Protein AF-0000000067826058 (afdb_homodimer)

Sequence (670 aa):
MTKTDRFQASICIPSTALRHCNATNLSQATNIAYQIARAASIYNVMEVIVLDIPHQVPRSKSKEQAPALQGNQKKFFSSKEYEEETEQKSDKSRDAVILATLLQYFVTPPYLVKHVFKPSDRAFLKHAAKLPKITTLPFMTANTIGRFKEGLAIPKHTPKVHKKGKKLSAQKKLKVTKFVNVGSAKPLTLNEQEVPVHVRVTVDTLQKKVVSPHEAYNHGGNSSPGYLVRYAQSISSVYTESCVTDGYTQTAIVDADNYFLKDCGQEIPMYQPKKAESLLLLIGNWQDFERNAVHDPNVSSVVDVIDSRIPVPYATRIEDAALISLTKMFDNTDRMTKTDRFQASICIPSTALRHCNATNLSQATNIAYQIARAASIYNVMEVIVLDIPHQVPRSKSKEQAPALQGNQKKFFSSKEYEEETEQKSDKSRDAVILATLLQYFVTPPYLVKHVFKPSDRAFLKHAAKLPKITTLPFMTANTIGRFKEGLAIPKHTPKVHKKGKKLSAQKKLKVTKFVNVGSAKPLTLNEQEVPVHVRVTVDTLQKKVVSPHEAYNHGGNSSPGYLVRYAQSISSVYTESCVTDGYTQTAIVDADNYFLKDCGQEIPMYQPKKAESLLLLIGNWQDFERNAVHDPNVSSVVDVIDSRIPVPYATRIEDAALISLTKMFDNTDR

Foldseek 3Di:
DPPPLAAAEEEEDELCLCPCVQHLDLLSLLVLLVLLQLLCQQLQHAEYEYEYFDDPPPDPDDPPPPDPPPDCPDPDCSPPLLPPPPVPPDPGDPSSLLSLLSSVVLQDAPLCNPVLDDPVNVSSCVNVVPDDHNPQALRNDPPCPDQKAKWFAADDPDPPPPPPDDPPPPPPPPQWAQWIGRSDPGTQGADPDIGGHGDIFMARSVNRHTDDLCVVPVVPDSHHSGYHYHYDHAPVCCFPVDPPPVTWPAEAEEAEQAQPPDDPPDDFAADDQVGTSYYYYHFYHLVSNQSRQVVPPVHPGPVVRHRHYDYDDHNHRRSRSSNVSSCVNVVVVPD/DPPPLAAAEEEEDELCLCPCVQHLDLLSLLVLLVLLQLLCQQLQHAEYEYEYFDDPPPDPDDPDPPDPPPDCPDPDCSPPLLPPPPVPPDPGDPSSVLSLLSSVVLQDAPLCPPVLDDPVNVSSCVNVVPDDHNPQALRNDPPCPDQKAKWFAADDPDPPPPPPDDPPPPPPPPQWAQWIGRSDPGTQGADPDIDGHGDIFMARSVNRHTDDLCVVPVVPDRHHSGYHYHYDHAPVCCFPVDPPPVTWPAEAEEAEQAQPPDDPPDDFAADDQPDTSYYYYHFYHLVSNQSRQVVPPVHPGPVVRHRHYDYDDPNHRRSRSSNVSSCVNVVVVPD

Nearest PDB structures (foldseek):
  8qsu-assembly1_A-2  TM=7.270E-01  e=5.035E-19  Homo sapiens
  8qsv-assembly1_A-2  TM=7.511E-01  e=2.996E-18  Homo sapiens
  4rg1-assembly1_B  TM=7.345E-01  e=9.903E-19  Homo sapiens
  4rg1-assembly1_A  TM=7.098E-01  e=1.267E-18  Homo sapiens
  1k3r-assembly1_A  TM=6.816E-01  e=4.876E-11  Methanothermobacter thermautotrophicus

Organism: Candidozyma auris (NCBI:txid498019)

Radius of gyration: 27.98 Å; Cα contacts (8 Å, |Δi|>4): 1143; chains: 2; bounding box: 57×104×80 Å

Solvent-accessible surface area (backbone atoms only — not comparable to full-atom values): 38837 Å² total; per-residue (Å²): 128,81,75,75,83,60,70,38,40,30,40,35,36,44,22,64,67,46,32,64,85,65,18,76,42,63,62,49,37,42,51,44,32,49,46,38,44,49,37,36,34,72,68,48,22,52,33,43,32,36,31,39,51,78,74,79,69,78,74,78,70,70,85,76,76,68,79,79,76,76,73,84,69,76,77,71,79,70,50,66,82,73,59,62,70,69,79,65,86,61,95,64,53,69,49,30,52,50,47,48,51,47,43,42,52,71,67,45,37,74,74,43,44,78,78,74,44,53,79,81,51,48,72,74,37,63,60,54,71,73,48,65,76,57,77,33,31,60,64,60,47,86,76,51,78,47,63,54,41,64,24,37,24,37,71,78,81,67,74,79,67,78,67,86,75,69,77,70,65,80,73,68,79,63,67,50,24,40,33,26,43,58,62,53,98,60,62,44,63,35,74,89,53,70,41,51,47,77,35,79,43,33,29,30,68,82,75,26,38,80,46,54,48,60,70,65,44,53,78,73,59,76,45,24,78,38,61,44,71,40,83,23,76,33,64,65,43,58,61,75,68,46,86,52,90,84,46,67,70,36,29,30,36,26,66,10,57,42,80,76,74,75,69,88,82,65,94,64,48,70,64,66,74,94,72,44,52,26,32,34,34,42,40,28,33,62,66,53,50,37,58,30,14,67,76,25,95,87,37,83,42,50,69,79,66,47,65,19,26,46,89,59,61,65,47,30,43,39,48,56,39,51,40,46,52,51,42,57,54,54,69,69,41,90,118,126,80,76,75,83,60,71,38,38,30,39,34,36,44,22,64,66,46,34,64,83,66,18,74,43,64,61,48,37,43,50,44,34,50,46,38,45,49,38,36,35,71,69,47,21,52,33,43,32,36,32,39,51,78,74,79,69,77,75,78,72,71,85,76,76,68,79,79,77,75,74,83,69,75,75,72,78,69,51,67,80,72,58,61,71,69,79,66,86,61,94,62,52,68,50,32,51,50,47,48,51,47,44,43,51,72,66,46,37,73,71,43,43,78,77,74,44,53,77,81,51,47,72,73,36,64,60,54,72,72,49,66,76,56,77,36,32,58,65,62,48,83,76,50,76,48,63,52,42,66,26,36,23,36,71,77,80,65,74,80,67,79,66,86,76,66,77,71,65,80,71,70,79,62,67,48,23,40,34,25,42,57,63,54,96,59,63,43,65,35,73,88,52,70,41,52,46,77,35,81,43,33,29,31,67,81,74,25,38,80,46,54,48,60,69,64,45,53,80,68,59,74,48,23,77,36,60,45,72,42,82,23,75,33,63,64,43,57,60,75,67,46,86,50,91,85,46,67,72,36,28,29,37,28,65,10,58,41,80,75,72,74,69,88,82,66,93,63,48,69,63,66,78,90,76,49,52,26,34,34,35,42,39,28,33,61,66,54,48,36,59,29,14,67,74,26,95,88,37,84,43,50,67,80,67,48,65,19,25,45,89,60,63,66,47,29,44,42,47,56,39,51,38,46,53,52,43,56,54,54,66,69,39,88,117

Structure (mmCIF, N/CA/C/O backbone):
data_AF-0000000067826058-model_v1
#
loop_
_entity.id
_entity.type
_entity.pdbx_description
1 polymer 'tRNA/rRNA methyltransferase SpoU type domain-containing protein'
#
loop_
_atom_site.group_PDB
_atom_site.id
_atom_site.type_symbol
_atom_site.label_atom_id
_atom_site.label_alt_id
_atom_site.label_comp_id
_atom_site.label_asym_id
_atom_site.label_entity_id
_atom_site.label_seq_id
_atom_site.pdbx_PDB_ins_code
_atom_site.Cartn_x
_atom_site.Cartn_y
_atom_site.Cartn_z
_atom_site.occupancy
_atom_site.B_iso_or_equiv
_atom_site.auth_seq_id
_atom_site.auth_comp_id
_atom_site.auth_asym_id
_atom_site.auth_atom_id
_atom_site.pdbx_PDB_model_num
ATOM 1 N N . MET A 1 1 ? -24.328 30.484 2.021 1 24 1 MET A N 1
ATOM 2 C CA . MET A 1 1 ? -23.109 29.766 1.662 1 24 1 MET A CA 1
ATOM 3 C C . MET A 1 1 ? -23.25 28.281 1.949 1 24 1 MET A C 1
ATOM 5 O O . MET A 1 1 ? -23.469 27.875 3.094 1 24 1 MET A O 1
ATOM 9 N N . THR A 1 2 ? -23.906 27.625 1.146 1 29.88 2 THR A N 1
ATOM 10 C CA . THR A 1 2 ? -24.406 26.266 1.353 1 29.88 2 THR A CA 1
ATOM 11 C C . THR A 1 2 ? -23.312 25.375 1.937 1 29.88 2 THR A C 1
ATOM 13 O O . THR A 1 2 ? -22.156 25.406 1.479 1 29.88 2 THR A O 1
ATOM 16 N N . LYS A 1 3 ? -23.25 25.219 3.277 1 35.62 3 LYS A N 1
ATOM 17 C CA . LYS A 1 3 ? -22.438 24.297 4.074 1 35.62 3 LYS A CA 1
ATOM 18 C C . LYS A 1 3 ? -22.172 23 3.312 1 35.62 3 LYS A C 1
ATOM 20 O O . LYS A 1 3 ? -23.078 22.203 3.074 1 35.62 3 LYS A O 1
ATOM 25 N N . THR A 1 4 ? -21.703 23.016 2.152 1 40.44 4 THR A N 1
ATOM 26 C CA . THR A 1 4 ? -21.438 21.766 1.442 1 40.44 4 THR A CA 1
ATOM 27 C C . THR A 1 4 ? -20.922 20.703 2.402 1 40.44 4 THR A C 1
ATOM 29 O O . THR A 1 4 ? -19.875 20.859 3.029 1 40.44 4 THR A O 1
ATOM 32 N N . ASP A 1 5 ? -21.781 20.094 3.195 1 49.97 5 ASP A N 1
ATOM 33 C CA . ASP A 1 5 ? -21.891 18.984 4.133 1 49.97 5 ASP A CA 1
ATOM 34 C C . ASP A 1 5 ? -20.906 17.859 3.783 1 49.97 5 ASP A C 1
ATOM 36 O O . ASP A 1 5 ? -21.312 16.812 3.295 1 49.97 5 ASP A O 1
ATOM 40 N N . ARG A 1 6 ? -19.719 18.188 3.289 1 61.47 6 ARG A N 1
ATOM 41 C CA . ARG A 1 6 ? -18.828 17.203 2.684 1 61.47 6 ARG A CA 1
ATOM 42 C C . ARG A 1 6 ? -18.125 16.359 3.75 1 61.47 6 ARG A C 1
ATOM 44 O O . ARG A 1 6 ? -17.609 16.891 4.727 1 61.47 6 ARG A O 1
ATOM 51 N N . PHE A 1 7 ? -18.422 15.062 3.836 1 77.81 7 PHE A N 1
ATOM 52 C CA . PHE A 1 7 ? -17.75 14.047 4.648 1 77.81 7 PHE A CA 1
ATOM 53 C C . PHE A 1 7 ? -16.234 14.188 4.57 1 77.81 7 PHE A C 1
ATOM 55 O O . PHE A 1 7 ? -15.68 14.344 3.482 1 77.81 7 PHE A O 1
ATOM 62 N N . GLN A 1 8 ? -15.68 14.523 5.816 1 84.69 8 GLN A N 1
ATOM 63 C CA . GLN A 1 8 ? -14.227 14.617 5.891 1 84.69 8 GLN A CA 1
ATOM 64 C C . GLN A 1 8 ? -13.648 13.531 6.793 1 84.69 8 GLN A C 1
ATOM 66 O O . GLN A 1 8 ? -14.266 13.156 7.793 1 84.69 8 GLN A O 1
ATOM 71 N N . ALA A 1 9 ? -12.57 13.047 6.371 1 92.25 9 ALA A N 1
ATOM 72 C CA . ALA A 1 9 ? -11.891 12.031 7.172 1 92.25 9 ALA A CA 1
ATOM 73 C C . ALA A 1 9 ? -10.492 12.492 7.574 1 92.25 9 ALA A C 1
ATOM 75 O O . ALA A 1 9 ? -9.797 13.148 6.789 1 92.25 9 ALA A O 1
ATOM 76 N N . SER A 1 10 ? -10.133 12.281 8.812 1 95.75 10 SER A N 1
ATOM 77 C CA . SER A 1 10 ? -8.773 12.43 9.32 1 95.75 10 SER A CA 1
ATOM 78 C C . SER A 1 10 ? -8.227 11.102 9.836 1 95.75 10 SER A C 1
ATOM 80 O O . SER A 1 10 ? -8.992 10.234 10.266 1 95.75 10 SER A O 1
ATOM 82 N N . ILE A 1 11 ? -6.938 10.961 9.719 1 98.44 11 ILE A N 1
ATOM 83 C CA . ILE A 1 11 ? -6.367 9.703 10.195 1 98.44 11 ILE A CA 1
ATOM 84 C C . ILE A 1 11 ? -5.281 9.992 11.234 1 98.44 11 ILE A C 1
ATOM 86 O O . ILE A 1 11 ? -4.551 10.977 11.117 1 98.44 11 ILE A O 1
ATOM 90 N N . CYS A 1 12 ? -5.277 9.211 12.273 1 98.75 12 CYS A N 1
ATOM 91 C CA . CYS A 1 12 ? -4.242 9.219 13.297 1 98.75 12 CYS A CA 1
ATOM 92 C C . CYS A 1 12 ? -3.361 7.98 13.203 1 98.75 12 CYS A C 1
ATOM 94 O O . CYS A 1 12 ? -3.854 6.855 13.305 1 98.75 12 CYS A O 1
ATOM 96 N N . ILE A 1 13 ? -2.09 8.195 13.008 1 98.81 13 ILE A N 1
ATOM 97 C CA . ILE A 1 13 ? -1.106 7.137 12.812 1 98.81 13 ILE A CA 1
ATOM 98 C C . ILE A 1 13 ? -0.094 7.156 13.953 1 98.81 13 ILE A C 1
ATOM 100 O O . ILE A 1 13 ?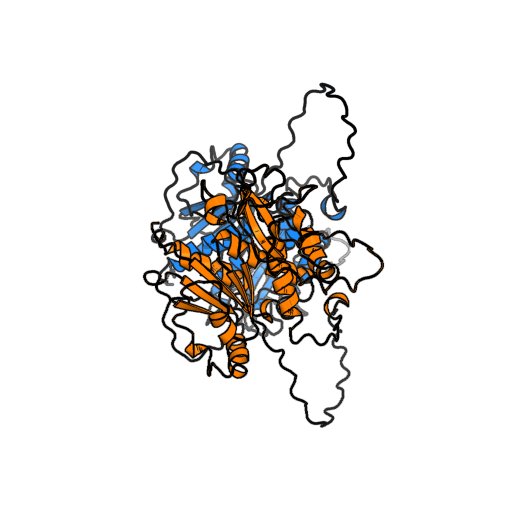 0.577 8.164 14.18 1 98.81 13 ILE A O 1
ATOM 104 N N . PRO A 1 14 ? -0.006 6.078 14.711 1 98.38 14 PRO A N 1
ATOM 105 C CA . PRO A 1 14 ? 1.007 6.035 15.766 1 98.38 14 PRO A CA 1
ATOM 106 C C . PRO A 1 14 ? 2.43 5.965 15.219 1 98.38 14 PRO A C 1
ATOM 108 O O . PRO A 1 14 ? 2.652 5.418 14.133 1 98.38 14 PRO A O 1
ATOM 111 N N . SER A 1 15 ? 3.395 6.488 15.969 1 97.75 15 SER A N 1
ATOM 112 C CA . SER A 1 15 ? 4.801 6.48 15.578 1 97.75 15 SER A CA 1
ATOM 113 C C . SER A 1 15 ? 5.324 5.055 15.43 1 97.75 15 SER A C 1
ATOM 115 O O . SER A 1 15 ? 6.316 4.82 14.734 1 97.75 15 SER A O 1
ATOM 117 N N . THR A 1 16 ? 4.633 4.098 16 1 96.44 16 THR A N 1
ATOM 118 C CA . THR A 1 16 ? 5.043 2.699 15.961 1 96.44 16 THR A CA 1
ATOM 119 C C . THR A 1 16 ? 4.855 2.121 14.562 1 96.44 16 THR A C 1
ATOM 121 O O . THR A 1 16 ? 5.262 0.989 14.297 1 96.44 16 THR A O 1
ATOM 124 N N . ALA A 1 17 ? 4.234 2.889 13.656 1 97.5 17 ALA A N 1
ATOM 125 C CA . ALA A 1 17 ? 4.191 2.477 12.25 1 97.5 17 ALA A CA 1
ATOM 126 C C . ALA A 1 17 ? 5.594 2.213 11.719 1 97.5 17 ALA A C 1
ATOM 128 O O . ALA A 1 17 ? 5.773 1.417 10.789 1 97.5 17 ALA A O 1
ATOM 129 N N . LEU A 1 18 ? 6.59 2.891 12.352 1 96.75 18 LEU A N 1
ATOM 130 C CA . LEU A 1 18 ? 7.969 2.768 11.891 1 96.75 18 LEU A CA 1
ATOM 131 C C . LEU A 1 18 ? 8.789 1.921 12.852 1 96.75 18 LEU A C 1
ATOM 133 O O . LEU A 1 18 ? 10.023 1.947 12.805 1 96.75 18 LEU A O 1
ATOM 137 N N . ARG A 1 19 ? 8.148 1.225 13.734 1 91.44 19 ARG A N 1
ATOM 138 C CA . ARG A 1 19 ? 8.922 0.405 14.664 1 91.44 19 ARG A CA 1
ATOM 139 C C . ARG A 1 19 ? 9.781 -0.608 13.914 1 91.44 19 ARG A C 1
ATOM 141 O O . ARG A 1 19 ? 9.531 -0.89 12.734 1 91.44 19 ARG A O 1
ATOM 148 N N . HIS A 1 20 ? 10.648 -1.258 14.555 1 86.12 20 HIS A N 1
ATOM 149 C CA . HIS A 1 20 ? 11.711 -2.057 13.961 1 86.12 20 HIS A CA 1
ATOM 150 C C . HIS A 1 20 ? 11.148 -3.275 13.234 1 86.12 20 HIS A C 1
ATOM 152 O O . HIS A 1 20 ? 11.695 -3.703 12.211 1 86.12 20 HIS A O 1
ATOM 158 N N . CYS A 1 21 ? 10.086 -3.811 13.719 1 84.69 21 CYS A N 1
ATOM 159 C CA . CYS A 1 21 ? 9.516 -4.984 13.078 1 84.69 21 CYS A CA 1
ATOM 160 C C . CYS A 1 21 ? 8.891 -4.621 11.734 1 84.69 21 CYS A C 1
ATOM 162 O O . CYS A 1 21 ? 8.695 -5.484 10.875 1 84.69 21 CYS A O 1
ATOM 164 N N . ASN A 1 22 ? 8.617 -3.326 11.57 1 90.75 22 ASN A N 1
ATOM 165 C CA . ASN A 1 22 ? 7.996 -2.867 10.328 1 90.75 22 ASN A CA 1
ATOM 166 C C . ASN A 1 22 ? 9.016 -2.221 9.398 1 90.75 22 ASN A C 1
ATOM 168 O O . ASN A 1 22 ? 8.891 -2.303 8.172 1 90.75 22 ASN A O 1
ATOM 172 N N . ALA A 1 23 ? 9.969 -1.606 9.969 1 93.94 23 ALA A N 1
ATOM 173 C CA . ALA A 1 23 ? 11 -0.91 9.195 1 93.94 23 ALA A CA 1
ATOM 174 C C . ALA A 1 23 ? 12.352 -0.981 9.906 1 93.94 23 ALA A C 1
ATOM 176 O O . ALA A 1 23 ? 12.492 -0.519 11.039 1 93.94 23 ALA A O 1
ATOM 177 N N . THR A 1 24 ? 13.406 -1.457 9.141 1 91.94 24 THR A N 1
ATOM 178 C CA . THR A 1 24 ? 14.719 -1.612 9.758 1 91.94 24 THR A CA 1
ATOM 179 C C . THR A 1 24 ? 15.664 -0.514 9.289 1 91.94 24 THR A C 1
ATOM 181 O O . THR A 1 24 ? 16.75 -0.351 9.844 1 91.94 24 THR A O 1
ATOM 184 N N . ASN A 1 25 ? 15.25 0.195 8.32 1 94.06 25 ASN A N 1
ATOM 185 C CA . ASN A 1 25 ? 16.078 1.28 7.801 1 94.06 25 ASN A CA 1
ATOM 186 C C . ASN A 1 25 ? 15.234 2.434 7.273 1 94.06 25 ASN A C 1
ATOM 188 O O . ASN A 1 25 ? 14.008 2.34 7.238 1 94.06 25 ASN A O 1
ATOM 192 N N . LEU A 1 26 ? 15.867 3.48 6.949 1 95.44 26 LEU A N 1
ATOM 193 C CA . LEU A 1 26 ? 15.188 4.703 6.547 1 95.44 26 LEU A CA 1
ATOM 194 C C . LEU A 1 26 ? 14.445 4.504 5.23 1 95.44 26 LEU A C 1
ATOM 196 O O . LEU A 1 26 ? 13.367 5.066 5.031 1 95.44 26 LEU A O 1
ATOM 200 N N . SER A 1 27 ? 15.008 3.713 4.375 1 95.88 27 SER A N 1
ATOM 201 C CA . SER A 1 27 ? 14.352 3.432 3.104 1 95.88 27 SER A CA 1
ATOM 202 C C . SER A 1 27 ? 12.992 2.779 3.312 1 95.88 27 SER A C 1
ATOM 204 O O . SER A 1 27 ? 12 3.182 2.697 1 95.88 27 SER A O 1
ATOM 206 N N . GLN A 1 28 ? 12.969 1.846 4.195 1 96.81 28 GLN A N 1
ATOM 207 C CA . GLN A 1 28 ? 11.711 1.161 4.504 1 96.81 28 GLN A CA 1
ATOM 208 C C . GLN A 1 28 ? 10.727 2.1 5.195 1 96.81 28 GLN A C 1
ATOM 210 O O . GLN A 1 28 ? 9.539 2.113 4.863 1 96.81 28 GLN A O 1
ATOM 215 N N . ALA A 1 29 ? 11.281 2.895 6.133 1 97.75 29 ALA A N 1
ATOM 216 C CA . ALA A 1 29 ? 10.445 3.887 6.805 1 97.75 29 ALA A CA 1
ATOM 217 C C . ALA A 1 29 ? 9.828 4.859 5.801 1 97.75 29 ALA A C 1
ATOM 219 O O . ALA A 1 29 ? 8.648 5.203 5.906 1 97.75 29 ALA A O 1
ATOM 220 N N . THR A 1 30 ? 10.609 5.246 4.844 1 98.25 30 THR A N 1
ATOM 221 C CA . THR A 1 30 ? 10.172 6.172 3.807 1 98.25 30 THR A CA 1
ATOM 222 C C . THR A 1 30 ? 9.047 5.566 2.979 1 98.25 30 THR A C 1
ATOM 224 O O . THR A 1 30 ? 8.055 6.238 2.678 1 98.25 30 THR A O 1
ATOM 227 N N . ASN A 1 31 ? 9.172 4.289 2.699 1 97.88 31 ASN A N 1
ATOM 228 C CA . ASN A 1 31 ? 8.148 3.637 1.884 1 97.88 31 ASN A CA 1
ATOM 229 C C . ASN A 1 31 ? 6.844 3.473 2.648 1 97.88 31 ASN A C 1
ATOM 231 O O . ASN A 1 31 ? 5.762 3.547 2.062 1 97.88 31 ASN A O 1
ATOM 235 N N . ILE A 1 32 ? 6.922 3.252 3.918 1 98.44 32 ILE A N 1
ATOM 236 C CA . ILE A 1 32 ? 5.73 3.174 4.754 1 98.44 32 ILE A CA 1
ATOM 237 C C . ILE A 1 32 ? 5.008 4.52 4.746 1 98.44 32 ILE A C 1
ATOM 239 O O . ILE A 1 32 ? 3.805 4.586 4.48 1 98.44 32 ILE A O 1
ATOM 243 N N . ALA A 1 33 ? 5.75 5.547 4.977 1 98.75 33 ALA A N 1
ATOM 244 C CA . ALA A 1 33 ? 5.184 6.895 4.988 1 98.75 33 ALA A CA 1
ATOM 245 C C . ALA A 1 33 ? 4.617 7.262 3.621 1 98.75 33 ALA A C 1
ATOM 247 O O . ALA A 1 33 ? 3.57 7.906 3.529 1 98.75 33 ALA A O 1
ATOM 248 N N . TYR A 1 34 ? 5.332 6.867 2.602 1 98.62 34 TYR A N 1
ATOM 249 C CA . TYR A 1 34 ? 4.91 7.148 1.234 1 98.62 34 TYR A CA 1
ATOM 250 C C . TYR A 1 34 ? 3.562 6.5 0.936 1 98.62 34 TYR A C 1
ATOM 252 O O . TYR A 1 34 ? 2.688 7.129 0.334 1 98.62 34 TYR A O 1
ATOM 260 N N . GLN A 1 35 ? 3.395 5.277 1.341 1 98.44 35 GLN A N 1
ATOM 261 C CA . GLN A 1 35 ? 2.135 4.578 1.123 1 98.44 35 GLN A CA 1
ATOM 262 C C . GLN A 1 35 ? 0.999 5.23 1.906 1 98.44 35 GLN A C 1
ATOM 264 O O . GLN A 1 35 ? -0.118 5.359 1.4 1 98.44 35 GLN A O 1
ATOM 269 N N . ILE A 1 36 ? 1.254 5.637 3.1 1 98.69 36 ILE A N 1
ATOM 270 C CA . ILE A 1 36 ? 0.253 6.324 3.906 1 98.69 36 ILE A CA 1
ATOM 271 C C . ILE A 1 36 ? -0.127 7.645 3.242 1 98.69 36 ILE A C 1
ATOM 273 O O . ILE A 1 36 ? -1.309 7.992 3.164 1 98.69 36 ILE A O 1
ATOM 277 N N . ALA A 1 37 ? 0.89 8.352 2.762 1 98.25 37 ALA A N 1
ATOM 278 C CA . ALA A 1 37 ? 0.665 9.625 2.082 1 98.25 37 ALA A CA 1
ATOM 279 C C . ALA A 1 37 ? -0.212 9.445 0.847 1 98.25 37 ALA A C 1
ATOM 281 O O . ALA A 1 37 ? -1.117 10.242 0.596 1 98.25 37 ALA A O 1
ATOM 282 N N . ARG A 1 38 ? 0.062 8.422 0.092 1 96.62 38 ARG A N 1
ATOM 283 C CA . ARG A 1 38 ? -0.742 8.148 -1.096 1 96.62 38 ARG A CA 1
ATOM 284 C C . ARG A 1 38 ? -2.18 7.809 -0.717 1 96.62 38 ARG A C 1
ATOM 286 O O . ARG A 1 38 ? -3.123 8.312 -1.331 1 96.62 38 ARG A O 1
ATOM 293 N N . ALA A 1 39 ? -2.352 6.992 0.319 1 96.81 39 ALA A N 1
ATOM 294 C CA . ALA A 1 39 ? -3.695 6.652 0.781 1 96.81 39 ALA A CA 1
ATOM 295 C C . ALA A 1 39 ? -4.465 7.902 1.191 1 96.81 39 ALA A C 1
ATOM 297 O O . ALA A 1 39 ? -5.625 8.086 0.805 1 96.81 39 ALA A O 1
ATOM 298 N N . ALA A 1 40 ? -3.795 8.781 1.908 1 96 40 ALA A N 1
ATOM 299 C CA . ALA A 1 40 ? -4.414 10.016 2.379 1 96 40 ALA A CA 1
ATOM 300 C C . ALA A 1 40 ? -4.781 10.93 1.211 1 96 40 ALA A C 1
ATOM 302 O O . ALA A 1 40 ? -5.836 11.562 1.222 1 96 40 ALA A O 1
ATOM 303 N N . SER A 1 41 ? -3.938 10.961 0.222 1 92.88 41 SER A N 1
ATOM 304 C CA . SER A 1 41 ? -4.164 11.836 -0.929 1 92.88 41 SER A CA 1
ATOM 305 C C . SER A 1 41 ? -5.27 11.289 -1.824 1 92.88 41 SER A C 1
ATOM 307 O O . SER A 1 41 ? -6.102 12.047 -2.324 1 92.88 41 SER A O 1
ATOM 309 N N . ILE A 1 42 ? -5.289 9.984 -2.004 1 92 42 ILE A N 1
ATOM 310 C CA . ILE A 1 42 ? -6.285 9.32 -2.842 1 92 42 ILE A CA 1
ATOM 311 C C . ILE A 1 42 ? -7.688 9.633 -2.322 1 92 42 ILE A C 1
ATOM 313 O O . ILE A 1 42 ? -8.602 9.898 -3.107 1 92 42 ILE A O 1
ATOM 317 N N . TYR A 1 43 ? -7.883 9.695 -1.025 1 91 43 TYR A N 1
ATOM 318 C CA . TYR A 1 43 ? -9.219 9.82 -0.456 1 91 43 TYR A CA 1
ATOM 319 C C . TYR A 1 43 ? -9.414 11.195 0.174 1 91 43 TYR A C 1
ATOM 321 O O . TYR A 1 43 ? -10.336 11.398 0.97 1 91 43 TYR A O 1
ATOM 329 N N . ASN A 1 44 ? -8.539 12.086 -0.074 1 88.12 44 ASN A N 1
ATOM 330 C CA . ASN A 1 44 ? -8.648 13.484 0.335 1 88.12 44 ASN A CA 1
ATOM 331 C C . ASN A 1 44 ? -8.836 13.609 1.844 1 88.12 44 ASN A C 1
ATOM 333 O O . ASN A 1 44 ? -9.75 14.289 2.305 1 88.12 44 ASN A O 1
ATOM 337 N N . VAL A 1 45 ? -7.938 12.984 2.562 1 92.62 45 VAL A N 1
ATOM 338 C CA . VAL A 1 45 ? -7.91 13.086 4.016 1 92.62 45 VAL A CA 1
ATOM 339 C C . VAL A 1 45 ? -7.574 14.516 4.426 1 92.62 45 VAL A C 1
ATOM 341 O O . VAL A 1 45 ? -6.703 15.148 3.83 1 92.62 45 VAL A O 1
ATOM 344 N N . MET A 1 46 ? -8.234 14.938 5.465 1 88.69 46 MET A N 1
ATOM 345 C CA . MET A 1 46 ? -8.031 16.312 5.898 1 88.69 46 MET A CA 1
ATOM 346 C C . MET A 1 46 ? -6.691 16.469 6.605 1 88.69 46 MET A C 1
ATOM 348 O O . MET A 1 46 ? -5.883 17.328 6.23 1 88.69 46 MET A O 1
ATOM 352 N N . GLU A 1 47 ? -6.496 15.664 7.578 1 93.69 47 GLU A N 1
ATOM 353 C CA . GLU A 1 47 ? -5.23 15.727 8.305 1 93.69 47 GLU A CA 1
ATOM 354 C C . GLU A 1 47 ? -4.734 14.328 8.672 1 93.69 47 GLU A C 1
ATOM 356 O O . GLU A 1 47 ? -5.539 13.422 8.883 1 93.69 47 GLU A O 1
ATOM 361 N N . VAL A 1 48 ? -3.453 14.242 8.641 1 97.75 48 VAL A N 1
ATOM 362 C CA . VAL A 1 48 ? -2.748 13.078 9.164 1 97.75 48 VAL A CA 1
ATOM 363 C C . VAL A 1 48 ? -2.064 13.43 10.477 1 97.75 48 VAL A C 1
ATOM 365 O O . VAL A 1 48 ? -1.144 14.25 10.508 1 97.75 48 VAL A O 1
ATOM 368 N N . ILE A 1 49 ? -2.562 12.805 11.547 1 98.44 49 ILE A N 1
ATOM 369 C CA . ILE A 1 49 ? -2.025 13.062 12.883 1 98.44 49 ILE A CA 1
ATOM 370 C C . ILE A 1 49 ? -1.027 11.969 13.258 1 98.44 49 ILE A C 1
ATOM 372 O O . ILE A 1 49 ? -1.367 10.781 13.258 1 98.44 49 ILE A O 1
ATOM 376 N N . VAL A 1 50 ? 0.179 12.352 13.523 1 98.5 50 VAL A N 1
ATOM 377 C CA . VAL A 1 50 ? 1.187 11.414 14 1 98.5 50 VAL A CA 1
ATOM 378 C C . VAL A 1 50 ? 1.19 11.391 15.523 1 98.5 50 VAL A C 1
ATOM 380 O O . VAL A 1 50 ? 1.604 12.367 16.172 1 98.5 50 VAL A O 1
ATOM 383 N N . LEU A 1 51 ? 0.707 10.344 16.062 1 98.31 51 LEU A N 1
ATOM 384 C CA . LEU A 1 51 ? 0.676 10.188 17.516 1 98.31 51 LEU A CA 1
ATOM 385 C C . LEU A 1 51 ? 1.975 9.562 18.031 1 98.31 51 LEU A C 1
ATOM 387 O O . LEU A 1 51 ? 2.355 8.477 17.594 1 98.31 51 LEU A O 1
ATOM 391 N N . ASP A 1 52 ? 2.613 10.227 18.922 1 97.06 52 ASP A N 1
ATOM 392 C CA . ASP A 1 52 ? 3.885 9.766 19.469 1 97.06 52 ASP A CA 1
ATOM 393 C C . ASP A 1 52 ? 3.66 8.727 20.562 1 97.06 52 ASP A C 1
ATOM 395 O O . ASP A 1 52 ? 3.104 9.039 21.609 1 97.06 52 ASP A O 1
ATOM 399 N N . ILE A 1 53 ? 4.07 7.508 20.281 1 95.12 53 ILE A N 1
ATOM 400 C CA . ILE A 1 53 ? 3.922 6.43 21.25 1 95.12 53 ILE A CA 1
ATOM 401 C C . ILE A 1 53 ? 5.207 6.281 22.062 1 95.12 53 ILE A C 1
ATOM 403 O O . ILE A 1 53 ? 6.289 6.105 21.484 1 95.12 53 ILE A O 1
ATOM 407 N N . PRO A 1 54 ? 5.117 6.465 23.344 1 80.19 54 PRO A N 1
ATOM 408 C CA . PRO A 1 54 ? 6.297 6.344 24.203 1 80.19 54 PRO A CA 1
ATOM 409 C C . PRO A 1 54 ? 6.973 4.977 24.078 1 80.19 54 PRO A C 1
ATOM 411 O O . PRO A 1 54 ? 6.293 3.965 23.875 1 80.19 54 PRO A O 1
ATOM 414 N N . HIS A 1 55 ? 8.32 4.973 23.828 1 72.12 55 HIS A N 1
ATOM 415 C CA . HIS A 1 55 ? 9.047 3.707 23.781 1 72.12 55 HIS A CA 1
ATOM 416 C C . HIS A 1 55 ? 8.969 2.971 25.109 1 72.12 55 HIS A C 1
ATOM 418 O O . HIS A 1 55 ? 8.898 3.6 26.172 1 72.12 55 HIS A O 1
ATOM 424 N N . GLN A 1 56 ? 8.664 1.732 25.109 1 58.25 56 GLN A N 1
ATOM 425 C CA . GLN A 1 56 ? 8.773 0.967 26.344 1 58.25 56 GLN A CA 1
ATOM 426 C C . GLN A 1 56 ? 10.172 1.079 26.953 1 58.25 56 GLN A C 1
ATOM 428 O O . GLN A 1 56 ? 11.164 0.84 26.266 1 58.25 56 GLN A O 1
ATOM 433 N N . VAL A 1 57 ? 10.469 1.979 27.75 1 46.56 57 VAL A N 1
ATOM 434 C CA . VAL A 1 57 ? 11.711 1.814 28.5 1 46.56 57 VAL A CA 1
ATOM 435 C C . VAL A 1 57 ? 11.82 0.375 29 1 46.56 57 VAL A C 1
ATOM 437 O O . VAL A 1 57 ? 10.875 -0.162 29.578 1 46.56 57 VAL A O 1
ATOM 440 N N . PRO A 1 58 ? 12.672 -0.523 28.469 1 40.31 58 PRO A N 1
ATOM 441 C CA . PRO A 1 58 ? 12.797 -1.788 29.203 1 40.31 58 PRO A CA 1
ATOM 442 C C . PRO A 1 58 ? 12.758 -1.601 30.719 1 40.31 58 PRO A C 1
ATOM 444 O O . PRO A 1 58 ? 13.336 -0.643 31.234 1 40.31 58 PRO A O 1
ATOM 447 N N . ARG A 1 59 ? 11.82 -2.053 31.438 1 32.84 59 ARG A N 1
ATOM 448 C CA . ARG A 1 59 ? 12.008 -2.164 32.875 1 32.84 59 ARG A CA 1
ATOM 449 C C . ARG A 1 59 ? 13.422 -2.611 33.219 1 32.84 59 ARG A C 1
ATOM 451 O O . ARG A 1 59 ? 13.984 -3.475 32.531 1 32.84 59 ARG A O 1
ATOM 458 N N . SER A 1 60 ? 14.156 -1.952 34.156 1 32.94 60 SER A N 1
ATOM 459 C CA . SER A 1 60 ? 15.391 -2.4 34.812 1 32.94 60 SER A CA 1
ATOM 460 C C . SER A 1 60 ? 15.336 -3.889 35.125 1 32.94 60 SER A C 1
ATOM 462 O O . SER A 1 60 ? 14.492 -4.332 35.906 1 32.94 60 SER A O 1
ATOM 464 N N . LYS A 1 61 ? 15.648 -4.887 34.438 1 32.38 61 LYS A N 1
ATOM 465 C CA . LYS A 1 61 ? 16.047 -6.102 35.156 1 32.38 61 LYS A CA 1
ATOM 466 C C . LYS A 1 61 ? 16.797 -5.77 36.438 1 32.38 61 LYS A C 1
ATOM 468 O O . LYS A 1 61 ? 17.594 -4.824 36.469 1 32.38 61 LYS A O 1
ATOM 473 N N . SER A 1 62 ? 16.328 -6.062 37.625 1 31.06 62 SER A N 1
ATOM 474 C CA . SER A 1 62 ? 17.219 -6.293 38.75 1 31.06 62 SER A CA 1
ATOM 475 C C . SER A 1 62 ? 18.547 -6.883 38.281 1 31.06 62 SER A C 1
ATOM 477 O O . SER A 1 62 ? 18.594 -7.609 37.281 1 31.06 62 SER A O 1
ATOM 479 N N . LYS A 1 63 ? 19.781 -6.523 38.812 1 30.52 63 LYS A N 1
ATOM 480 C CA . LYS A 1 63 ? 21.156 -7.012 38.719 1 30.52 63 LYS A CA 1
ATOM 481 C C . LYS A 1 63 ? 21.203 -8.539 38.719 1 30.52 63 LYS A C 1
ATOM 483 O O . LYS A 1 63 ? 22.234 -9.133 39.031 1 30.52 63 LYS A O 1
ATOM 488 N N . GLU A 1 64 ? 20.188 -9.344 38.844 1 30.03 64 GLU A N 1
ATOM 489 C CA . GLU A 1 64 ? 20.625 -10.734 38.938 1 30.03 64 GLU A CA 1
ATOM 490 C C . GLU A 1 64 ? 21.219 -11.203 37.594 1 30.03 64 GLU A C 1
ATOM 492 O O . GLU A 1 64 ? 20.656 -10.938 36.531 1 30.03 64 GLU A O 1
ATOM 497 N N . GLN A 1 65 ? 22.594 -11.633 37.562 1 27.8 65 GLN A N 1
ATOM 498 C CA . GLN A 1 65 ? 23.641 -12.219 36.719 1 27.8 65 GLN A CA 1
ATOM 499 C C . GLN A 1 65 ? 23.078 -13.297 35.812 1 27.8 65 GLN A C 1
ATOM 501 O O . GLN A 1 65 ? 22.875 -14.438 36.25 1 27.8 65 GLN A O 1
ATOM 506 N N . ALA A 1 66 ? 22.047 -13.305 35.219 1 29.86 66 ALA A N 1
ATOM 507 C CA . ALA A 1 66 ? 22.047 -14.57 34.5 1 29.86 66 ALA A CA 1
ATOM 508 C C . ALA A 1 66 ? 23.281 -14.656 33.594 1 29.86 66 ALA A C 1
ATOM 510 O O . ALA A 1 66 ? 23.672 -13.664 32.969 1 29.86 66 ALA A O 1
ATOM 511 N N . PRO A 1 67 ? 24.125 -15.719 33.594 1 28.56 67 PRO A N 1
ATOM 512 C CA . PRO A 1 67 ? 25.391 -15.867 32.875 1 28.56 67 PRO A CA 1
ATOM 513 C C . PRO A 1 67 ? 25.25 -15.508 31.391 1 28.56 67 PRO A C 1
ATOM 515 O O . PRO A 1 67 ? 24.172 -15.633 30.812 1 28.56 67 PRO A O 1
ATOM 518 N N . ALA A 1 68 ? 26.125 -14.594 30.828 1 27.48 68 ALA A N 1
ATOM 519 C CA . ALA A 1 68 ? 26.5 -14.188 29.484 1 27.48 68 ALA A CA 1
ATOM 520 C C . ALA A 1 68 ? 26.391 -15.352 28.5 1 27.48 68 ALA A C 1
ATOM 522 O O . ALA A 1 68 ? 27.234 -16.25 28.5 1 27.48 68 ALA A O 1
ATOM 523 N N . LEU A 1 69 ? 25.234 -16 28.453 1 27.56 69 LEU A N 1
ATOM 524 C CA . LEU A 1 69 ? 25.438 -16.969 27.375 1 27.56 69 LEU A CA 1
ATOM 525 C C . LEU A 1 69 ? 25.984 -16.281 26.125 1 27.56 69 LEU A C 1
ATOM 527 O O . LEU A 1 69 ? 25.391 -15.312 25.641 1 27.56 69 LEU A O 1
ATOM 531 N N . GLN A 1 70 ? 27.266 -16.266 25.656 1 26.36 70 GLN A N 1
ATOM 532 C CA . GLN A 1 70 ? 28.234 -15.977 24.609 1 26.36 70 GLN A CA 1
ATOM 533 C C . GLN A 1 70 ? 27.641 -16.25 23.234 1 26.36 70 GLN A C 1
ATOM 535 O O . GLN A 1 70 ? 28.359 -16.172 22.219 1 26.36 70 GLN A O 1
ATOM 540 N N . GLY A 1 71 ? 26.547 -16.859 23.062 1 26.33 71 GLY A N 1
ATOM 541 C CA . GLY A 1 71 ? 26.5 -17.281 21.672 1 26.33 71 GLY A CA 1
ATOM 542 C C . GLY A 1 71 ? 26.344 -16.125 20.719 1 26.33 71 GLY A C 1
ATOM 543 O O . GLY A 1 71 ? 25.922 -15.031 21.109 1 26.33 71 GLY A O 1
ATOM 544 N N . ASN A 1 72 ? 26.953 -16.141 19.438 1 27.59 72 ASN A N 1
ATOM 545 C CA . ASN A 1 72 ? 27.188 -15.352 18.234 1 27.59 72 ASN A CA 1
ATOM 546 C C . ASN A 1 72 ? 25.891 -14.719 17.734 1 27.59 72 ASN A C 1
ATOM 548 O O . ASN A 1 72 ? 25.203 -15.289 16.875 1 27.59 72 ASN A O 1
ATOM 552 N N . GLN A 1 73 ? 25.062 -14.336 18.516 1 24.05 73 GLN A N 1
ATOM 553 C CA . GLN A 1 73 ? 23.906 -13.727 17.891 1 24.05 73 GLN A CA 1
ATOM 554 C C . GLN A 1 73 ? 24.297 -12.523 17.031 1 24.05 73 GLN A C 1
ATOM 556 O O . GLN A 1 73 ? 24.906 -11.578 17.531 1 24.05 73 GLN A O 1
ATOM 561 N N . LYS A 1 74 ? 24.609 -12.758 15.789 1 27.95 74 LYS A N 1
ATOM 562 C CA . LYS A 1 74 ? 24.953 -11.805 14.734 1 27.95 74 LYS A CA 1
ATOM 563 C C . LYS A 1 74 ? 24.156 -10.508 14.883 1 27.95 74 LYS A C 1
ATOM 565 O O . LYS A 1 74 ? 22.938 -10.539 15.039 1 27.95 74 LYS A O 1
ATOM 570 N N . LYS A 1 75 ? 24.844 -9.43 15.438 1 29.3 75 LYS A N 1
ATOM 571 C CA . LYS A 1 75 ? 24.562 -8 15.406 1 29.3 75 LYS A CA 1
ATOM 572 C C . LYS A 1 75 ? 23.734 -7.637 14.172 1 29.3 75 LYS A C 1
ATOM 574 O O . LYS A 1 75 ? 24.219 -7.711 13.047 1 29.3 75 LYS A O 1
ATOM 579 N N . PHE A 1 76 ? 22.578 -8.008 14.109 1 26.53 76 PHE A N 1
ATOM 580 C CA . PHE A 1 76 ? 21.703 -7.488 13.055 1 26.53 76 PHE A CA 1
ATOM 581 C C . PHE A 1 76 ? 22.031 -6.027 12.758 1 26.53 76 PHE A C 1
ATOM 583 O O . PHE A 1 76 ? 22.328 -5.258 13.672 1 26.53 76 PHE A O 1
ATOM 590 N N . PHE A 1 77 ? 22.266 -5.621 11.461 1 30.02 77 PHE A N 1
ATOM 591 C CA . PHE A 1 77 ? 22.781 -4.457 10.742 1 30.02 77 PHE A CA 1
ATOM 592 C C . PHE A 1 77 ? 22.031 -3.195 11.172 1 30.02 77 PHE A C 1
ATOM 594 O O . PHE A 1 77 ? 20.906 -2.951 10.734 1 30.02 77 PHE A O 1
ATOM 601 N N . SER A 1 78 ? 22 -2.807 12.398 1 32.94 78 SER A N 1
ATOM 602 C CA . SER A 1 78 ? 21.703 -1.427 12.766 1 32.94 78 SER A CA 1
ATOM 603 C C . SER A 1 78 ? 22.422 -0.442 11.844 1 32.94 78 SER A C 1
ATOM 605 O O . SER A 1 78 ? 23.641 -0.372 11.828 1 32.94 78 SER A O 1
ATOM 607 N N . SER A 1 79 ? 21.938 -0.257 10.672 1 32.91 79 SER A N 1
ATOM 608 C CA . SER A 1 79 ? 22.625 0.792 9.93 1 32.91 79 SER A CA 1
ATOM 609 C C . SER A 1 79 ? 22.719 2.076 10.742 1 32.91 79 SER A C 1
ATOM 611 O O . SER A 1 79 ? 21.75 2.49 11.383 1 32.91 79 SER A O 1
ATOM 613 N N . LYS A 1 80 ? 23.938 2.566 11.125 1 39.09 80 LYS A N 1
ATOM 614 C CA . LYS A 1 80 ? 24.391 3.781 11.789 1 39.09 80 LYS A CA 1
ATOM 615 C C . LYS A 1 80 ? 23.469 4.961 11.484 1 39.09 80 LYS A C 1
ATOM 617 O O . LYS A 1 80 ? 23.344 5.883 12.289 1 39.09 80 LYS A O 1
ATOM 622 N N . GLU A 1 81 ? 22.906 4.895 10.344 1 42.88 81 GLU A N 1
ATOM 623 C CA . GLU A 1 81 ? 22.109 6.051 9.922 1 42.88 81 GLU A CA 1
ATOM 624 C C . GLU A 1 81 ? 20.812 6.148 10.711 1 42.88 81 GLU A C 1
ATOM 626 O O . GLU A 1 81 ? 20.312 7.25 10.945 1 42.88 81 GLU A O 1
ATOM 631 N N . TYR A 1 82 ? 20.25 5.031 11.039 1 44.69 82 TYR A N 1
ATOM 632 C CA . TYR A 1 82 ? 18.984 5.07 11.766 1 44.69 82 TYR A CA 1
ATOM 633 C C . TYR A 1 82 ? 19.219 5.16 13.266 1 44.69 82 TYR A C 1
ATOM 635 O O . TYR A 1 82 ? 18.297 5.469 14.031 1 44.69 82 TYR A O 1
ATOM 643 N N . GLU A 1 83 ? 20.438 4.707 13.82 1 39.94 83 GLU A N 1
ATOM 644 C CA . GLU A 1 83 ? 20.719 4.691 15.25 1 39.94 83 GLU A CA 1
ATOM 645 C C . GLU A 1 83 ? 21.25 6.039 15.727 1 39.94 83 GLU A C 1
ATOM 647 O O . GLU A 1 83 ? 21.609 6.195 16.891 1 39.94 83 GLU A O 1
ATOM 652 N N . GLU A 1 84 ? 21.516 6.953 14.789 1 36.59 84 GLU A N 1
ATOM 653 C CA . GLU A 1 84 ? 22.094 8.094 15.492 1 36.59 84 GLU A CA 1
ATOM 654 C C . GLU A 1 84 ? 21.125 8.633 16.547 1 36.59 84 GLU A C 1
ATOM 656 O O . GLU A 1 84 ? 20.047 9.125 16.203 1 36.59 84 GLU A O 1
ATOM 661 N N . GLU A 1 85 ? 21.203 8.023 17.734 1 36.78 85 GLU A N 1
ATOM 662 C CA . GLU A 1 85 ? 20.609 8.578 18.953 1 36.78 85 GLU A CA 1
ATOM 663 C C . GLU A 1 85 ? 20.891 10.07 19.062 1 36.78 85 GLU A C 1
ATOM 665 O O . GLU A 1 85 ? 22.031 10.477 19.344 1 36.78 85 GLU A O 1
ATOM 670 N N . THR A 1 86 ? 20.5 10.867 18.156 1 33.72 86 THR A N 1
ATOM 671 C CA . THR A 1 86 ? 20.656 12.234 18.625 1 33.72 86 THR A CA 1
ATOM 672 C C . THR A 1 86 ? 20.109 12.383 20.031 1 33.72 86 THR A C 1
ATOM 674 O O . THR A 1 86 ? 18.922 12.148 20.281 1 33.72 86 THR A O 1
ATOM 677 N N . GLU A 1 87 ? 20.844 12.219 21.031 1 36.34 87 GLU A N 1
ATOM 678 C CA . GLU A 1 87 ? 20.656 12.609 22.422 1 36.34 87 GLU A CA 1
ATOM 679 C C . GLU A 1 87 ? 19.828 13.883 22.531 1 36.34 87 GLU A C 1
ATOM 681 O O . GLU A 1 87 ? 19.781 14.508 23.594 1 36.34 87 GLU A O 1
ATOM 686 N N . GLN A 1 88 ? 19.5 14.617 21.391 1 37.94 88 GLN A N 1
ATOM 687 C CA . GLN A 1 88 ? 18.938 15.914 21.75 1 37.94 88 GLN A CA 1
ATOM 688 C C . GLN A 1 88 ? 17.656 15.742 22.562 1 37.94 88 GLN A C 1
ATOM 690 O O . GLN A 1 88 ? 16.891 14.812 22.344 1 37.94 88 GLN A O 1
ATOM 695 N N . LYS A 1 89 ? 17.422 16.469 23.656 1 42.31 89 LYS A N 1
ATOM 696 C CA . LYS A 1 89 ? 16.422 16.781 24.688 1 42.31 89 LYS A CA 1
ATOM 697 C C . LYS A 1 89 ? 15.023 16.859 24.078 1 42.31 89 LYS A C 1
ATOM 699 O O . LYS A 1 89 ? 14.125 17.453 24.672 1 42.31 89 LYS A O 1
ATOM 704 N N . SER A 1 90 ? 14.844 16.578 22.812 1 54.34 90 SER A N 1
ATOM 705 C CA . SER A 1 90 ? 13.461 16.75 22.359 1 54.34 90 SER A CA 1
ATOM 706 C C . SER A 1 90 ? 12.586 15.602 22.859 1 54.34 90 SER A C 1
ATOM 708 O O . SER A 1 90 ? 12.992 14.438 22.828 1 54.34 90 SER A O 1
ATOM 710 N N . ASP A 1 91 ? 11.508 15.828 23.625 1 67.81 91 ASP A N 1
ATOM 711 C CA . ASP A 1 91 ? 10.43 15.023 24.188 1 67.81 91 ASP A CA 1
ATOM 712 C C . ASP A 1 91 ? 9.75 14.18 23.109 1 67.81 91 ASP A C 1
ATOM 714 O O . ASP A 1 91 ? 8.93 13.312 23.422 1 67.81 91 ASP A O 1
ATOM 718 N N . LYS A 1 92 ? 10.227 14.391 21.797 1 81.31 92 LYS A N 1
ATOM 719 C CA . LYS A 1 92 ? 9.586 13.633 20.719 1 81.31 92 LYS A CA 1
ATOM 720 C C . LYS A 1 92 ? 10.422 12.406 20.344 1 81.31 92 LYS A C 1
ATOM 722 O O . LYS A 1 92 ? 11.648 12.477 20.297 1 81.31 92 LYS A O 1
ATOM 727 N N . SER A 1 93 ? 9.719 11.352 20.062 1 90.38 93 SER A N 1
ATOM 728 C CA . SER A 1 93 ? 10.422 10.156 19.609 1 90.38 93 SER A CA 1
ATOM 729 C C . SER A 1 93 ? 10.953 10.336 18.188 1 90.38 93 SER A C 1
ATOM 731 O O . SER A 1 93 ? 10.352 11.031 17.375 1 90.38 93 SER A O 1
ATOM 733 N N . ARG A 1 94 ? 12.047 9.773 17.922 1 90.56 94 ARG A N 1
ATOM 734 C CA . ARG A 1 94 ? 12.68 9.82 16.609 1 90.56 94 ARG A CA 1
ATOM 735 C C . ARG A 1 94 ? 11.734 9.328 15.523 1 90.56 94 ARG A C 1
ATOM 737 O O . ARG A 1 94 ? 11.625 9.938 14.461 1 90.56 94 ARG A O 1
ATOM 744 N N . ASP A 1 95 ? 11.008 8.219 15.797 1 95 95 ASP A N 1
ATOM 745 C CA . ASP A 1 95 ? 10.078 7.637 14.828 1 95 95 ASP A CA 1
ATOM 746 C C . ASP A 1 95 ? 8.961 8.617 14.484 1 95 95 ASP A C 1
ATOM 748 O O . ASP A 1 95 ? 8.562 8.734 13.32 1 95 95 ASP A O 1
ATOM 752 N N . ALA A 1 96 ? 8.484 9.305 15.469 1 96.5 96 ALA A N 1
ATOM 753 C CA . ALA A 1 96 ? 7.418 10.281 15.25 1 96.5 96 ALA A CA 1
ATOM 754 C C . ALA A 1 96 ? 7.898 11.43 14.367 1 96.5 96 ALA A C 1
ATOM 756 O O . ALA A 1 96 ? 7.191 11.867 13.453 1 96.5 96 ALA A O 1
ATOM 757 N N . VAL A 1 97 ? 9.117 11.867 14.625 1 94.69 97 VAL A N 1
ATOM 758 C CA . VAL A 1 97 ? 9.688 12.984 13.875 1 94.69 97 VAL A CA 1
ATOM 759 C C . VAL A 1 97 ? 9.906 12.57 12.422 1 94.69 97 VAL A C 1
ATOM 761 O O . VAL A 1 97 ? 9.539 13.297 11.5 1 94.69 97 VAL A O 1
ATOM 764 N N . ILE A 1 98 ? 10.453 11.414 12.219 1 96.75 98 ILE A N 1
ATOM 765 C CA . ILE A 1 98 ? 10.711 10.906 10.875 1 96.75 98 ILE A CA 1
ATOM 766 C C . ILE A 1 98 ? 9.398 10.766 10.117 1 96.75 98 ILE A C 1
ATOM 768 O O . ILE A 1 98 ? 9.273 11.234 8.984 1 96.75 98 ILE A O 1
ATOM 772 N N . LEU A 1 99 ? 8.422 10.164 10.773 1 98.31 99 LEU A N 1
ATOM 773 C CA . LEU A 1 99 ? 7.129 9.922 10.133 1 98.31 99 LEU A CA 1
ATOM 774 C C . LEU A 1 99 ? 6.457 11.234 9.75 1 98.31 99 LEU A C 1
ATOM 776 O O . LEU A 1 99 ? 6.012 11.406 8.609 1 98.31 99 LEU A O 1
ATOM 780 N N . ALA A 1 100 ? 6.445 12.156 10.641 1 97.19 100 ALA A N 1
ATOM 781 C CA . ALA A 1 100 ? 5.824 13.453 10.383 1 97.19 100 ALA A CA 1
ATOM 782 C C . ALA A 1 100 ? 6.551 14.203 9.273 1 97.19 100 ALA A C 1
ATOM 784 O O . ALA A 1 100 ? 5.918 14.797 8.391 1 97.19 100 ALA A O 1
ATOM 785 N N . THR A 1 101 ? 7.855 14.172 9.328 1 97.12 101 THR A N 1
ATOM 786 C CA . THR A 1 101 ? 8.672 14.859 8.336 1 97.12 101 THR A CA 1
ATOM 787 C C . THR A 1 101 ? 8.422 14.289 6.945 1 97.12 101 THR A C 1
ATOM 789 O O . THR A 1 101 ? 8.219 15.039 5.988 1 97.12 101 THR A O 1
ATOM 792 N N . LEU A 1 102 ? 8.383 13.008 6.852 1 98.31 102 LEU A N 1
ATOM 793 C CA . LEU A 1 102 ? 8.164 12.344 5.566 1 98.31 102 LEU A CA 1
ATOM 794 C C . LEU A 1 102 ? 6.766 12.625 5.039 1 98.31 102 LEU A C 1
ATOM 796 O O . LEU A 1 102 ? 6.594 12.945 3.859 1 98.31 102 LEU A O 1
ATOM 800 N N . LEU A 1 103 ? 5.801 12.523 5.902 1 98.25 103 LEU A N 1
ATOM 801 C CA . LEU A 1 103 ? 4.426 12.797 5.496 1 98.25 103 LEU A CA 1
ATOM 802 C C . LEU A 1 103 ? 4.273 14.234 5.016 1 98.25 103 LEU A C 1
ATOM 804 O O . LEU A 1 103 ? 3.576 14.492 4.031 1 98.25 103 LEU A O 1
ATOM 808 N N . GLN A 1 104 ? 4.949 15.125 5.641 1 95.38 104 GLN A N 1
ATOM 809 C CA . GLN A 1 104 ? 4.941 16.516 5.215 1 95.38 104 GLN A CA 1
ATOM 810 C C . GLN A 1 104 ? 5.633 16.688 3.867 1 95.38 104 GLN A C 1
ATOM 812 O O . GLN A 1 104 ? 5.145 17.406 2.998 1 95.38 104 GLN A O 1
ATOM 817 N N . TYR A 1 105 ? 6.688 16.078 3.725 1 96.94 105 TYR A N 1
ATOM 818 C CA . TYR A 1 105 ? 7.465 16.188 2.494 1 96.94 105 TYR A CA 1
ATOM 819 C C . TYR A 1 105 ? 6.629 15.781 1.284 1 96.94 105 TYR A C 1
ATOM 821 O O . TYR A 1 105 ? 6.645 16.453 0.256 1 96.94 105 TYR A O 1
ATOM 829 N N . PHE A 1 106 ? 5.879 14.727 1.355 1 96.94 106 PHE A N 1
ATOM 830 C CA . PHE A 1 106 ? 5.203 14.125 0.21 1 96.94 106 PHE A CA 1
ATOM 831 C C . PHE A 1 106 ? 4.082 15.023 -0.289 1 96.94 106 PHE A C 1
ATOM 833 O O . PHE A 1 106 ? 3.576 14.836 -1.397 1 96.94 106 PHE A O 1
ATOM 840 N N . VAL A 1 107 ? 3.713 16.031 0.508 1 93.5 107 VAL A N 1
ATOM 841 C CA . VAL A 1 107 ? 2.67 16.938 0.055 1 93.5 107 VAL A CA 1
ATOM 842 C C . VAL A 1 107 ? 3.242 18.344 -0.101 1 93.5 107 VAL A C 1
ATOM 844 O O . VAL A 1 107 ? 2.494 19.312 -0.222 1 93.5 107 VAL A O 1
ATOM 847 N N . THR A 1 108 ? 4.492 18.453 -0.023 1 93.12 108 THR A N 1
ATOM 848 C CA . THR A 1 108 ? 5.152 19.75 -0.188 1 93.12 108 THR A CA 1
ATOM 849 C C . THR A 1 108 ? 5.602 19.938 -1.633 1 93.12 108 THR A C 1
ATOM 851 O O . THR A 1 108 ? 6.336 19.109 -2.178 1 93.12 108 THR A O 1
ATOM 854 N N . PRO A 1 109 ? 5.188 21 -2.221 1 90.62 109 PRO A N 1
ATOM 855 C CA . PRO A 1 109 ? 5.695 21.266 -3.566 1 90.62 109 PRO A CA 1
ATOM 856 C C . PRO A 1 109 ? 7.223 21.312 -3.623 1 90.62 109 PRO A C 1
ATOM 858 O O . PRO A 1 109 ? 7.859 21.828 -2.699 1 90.62 109 PRO A O 1
ATOM 861 N N . PRO A 1 110 ? 7.762 20.859 -4.734 1 90.75 110 PRO A N 1
ATOM 862 C CA . PRO A 1 110 ? 9.219 20.781 -4.832 1 90.75 110 PRO A CA 1
ATOM 863 C C . PRO A 1 110 ? 9.891 22.141 -4.621 1 90.75 110 PRO A C 1
ATOM 865 O O . PRO A 1 110 ? 10.961 22.219 -4.004 1 90.75 110 PRO A O 1
ATOM 868 N N . TYR A 1 111 ? 9.328 23.25 -5.031 1 89.44 111 TYR A N 1
ATOM 869 C CA . TYR A 1 111 ? 9.953 24.578 -4.957 1 89.44 111 TYR A CA 1
ATOM 870 C C . TYR A 1 111 ? 9.906 25.109 -3.533 1 89.44 111 TYR A C 1
ATOM 872 O O . TYR A 1 111 ? 10.547 26.125 -3.23 1 89.44 111 TYR A O 1
ATOM 880 N N . LEU A 1 112 ? 9.234 24.438 -2.648 1 91.81 112 LEU A N 1
ATOM 881 C CA . LEU A 1 112 ? 9.125 24.906 -1.275 1 91.81 112 LEU A CA 1
ATOM 882 C C . LEU A 1 112 ? 9.938 24.047 -0.327 1 91.81 112 LEU A C 1
ATOM 884 O O . LEU A 1 112 ? 10.086 24.359 0.854 1 91.81 112 LEU A O 1
ATOM 888 N N . VAL A 1 113 ? 10.508 22.969 -0.753 1 92.19 113 VAL A N 1
ATOM 889 C CA . VAL A 1 113 ? 11.141 21.953 0.093 1 92.19 113 VAL A CA 1
ATOM 890 C C . VAL A 1 113 ? 12.281 22.594 0.882 1 92.19 113 VAL A C 1
ATOM 892 O O . VAL A 1 113 ? 12.398 22.391 2.094 1 92.19 113 VAL A O 1
ATOM 895 N N . LYS A 1 114 ? 13.055 23.422 0.248 1 89.44 114 LYS A N 1
ATOM 896 C CA . LYS A 1 114 ? 14.211 24.031 0.894 1 89.44 114 LYS A CA 1
ATOM 897 C C . LYS A 1 114 ? 13.789 24.969 2.01 1 89.44 114 LYS A C 1
ATOM 899 O O . LYS A 1 114 ? 14.516 25.156 2.988 1 89.44 114 LYS A O 1
ATOM 904 N N . HIS A 1 115 ? 12.609 25.531 1.888 1 87.81 115 HIS A N 1
ATOM 905 C CA . HIS A 1 115 ? 12.156 26.531 2.846 1 87.81 115 HIS A CA 1
ATOM 906 C C . HIS A 1 115 ? 11.352 25.891 3.971 1 87.81 115 HIS A C 1
ATOM 908 O O . HIS A 1 115 ? 11.289 26.438 5.078 1 87.81 115 HIS A O 1
ATOM 914 N N . VAL A 1 116 ? 10.781 24.766 3.674 1 89.69 116 VAL A N 1
ATOM 915 C CA . VAL A 1 116 ? 9.898 24.125 4.645 1 89.69 116 VAL A CA 1
ATOM 916 C C . VAL A 1 116 ? 10.719 23.234 5.574 1 89.69 116 VAL A C 1
ATOM 918 O O . VAL A 1 116 ? 10.414 23.125 6.766 1 89.69 116 VAL A O 1
ATOM 921 N N . PHE A 1 117 ? 11.773 22.656 5.051 1 93.06 117 PHE A N 1
ATOM 922 C CA . PHE A 1 117 ? 12.508 21.656 5.828 1 93.06 117 PHE A CA 1
ATOM 923 C C . PHE A 1 117 ? 13.891 22.188 6.191 1 93.06 117 PHE A C 1
ATOM 925 O O . PHE A 1 117 ? 14.617 22.688 5.336 1 93.06 117 PHE A O 1
ATOM 932 N N . LYS A 1 118 ? 14.234 21.984 7.41 1 89.38 118 LYS A N 1
ATOM 933 C CA . LYS A 1 118 ? 15.562 22.359 7.887 1 89.38 118 LYS A CA 1
ATOM 934 C C . LYS A 1 118 ? 16.625 21.406 7.34 1 89.38 118 LYS A C 1
ATOM 936 O O . LYS A 1 118 ? 16.328 20.281 6.961 1 89.38 118 LYS A O 1
ATOM 941 N N . PRO A 1 119 ? 17.781 21.875 7.332 1 88.44 119 PRO A N 1
ATOM 942 C CA . PRO A 1 119 ? 18.875 21.016 6.859 1 88.44 119 PRO A CA 1
ATOM 943 C C . PRO A 1 119 ? 18.969 19.703 7.629 1 88.44 119 PRO A C 1
ATOM 945 O O . PRO A 1 119 ? 19.281 18.656 7.043 1 88.44 119 PRO A O 1
ATOM 948 N N . SER A 1 120 ? 18.656 19.688 8.898 1 86.25 120 SER A N 1
ATOM 949 C CA . SER A 1 120 ? 18.688 18.484 9.727 1 86.25 120 SER A CA 1
ATOM 950 C C . SER A 1 120 ? 17.641 17.469 9.273 1 86.25 120 SER A C 1
ATOM 952 O O . SER A 1 120 ? 17.844 16.266 9.398 1 86.25 120 SER A O 1
ATOM 954 N N . ASP A 1 121 ? 16.531 17.984 8.711 1 89.56 121 ASP A N 1
ATOM 955 C CA . ASP A 1 121 ? 15.438 17.125 8.234 1 89.56 121 ASP A CA 1
ATOM 956 C C . ASP A 1 121 ? 15.805 16.453 6.91 1 89.56 121 ASP A C 1
ATOM 958 O O . ASP A 1 121 ? 15.273 15.398 6.574 1 89.56 121 ASP A O 1
ATOM 962 N N . ARG A 1 122 ? 16.703 17.047 6.258 1 88 122 ARG A N 1
ATOM 963 C CA . ARG A 1 122 ? 16.969 16.641 4.883 1 88 122 ARG A CA 1
ATOM 964 C C . ARG A 1 122 ? 17.594 15.25 4.844 1 88 122 ARG A C 1
ATOM 966 O O . ARG A 1 122 ? 17.453 14.523 3.859 1 88 122 ARG A O 1
ATOM 973 N N . ALA A 1 123 ? 18.203 14.898 5.977 1 90.25 123 ALA A N 1
ATOM 974 C CA . ALA A 1 123 ? 18.766 13.547 6.074 1 90.25 123 ALA A CA 1
ATOM 975 C C . ALA A 1 123 ? 17.656 12.492 5.973 1 90.25 123 ALA A C 1
ATOM 977 O O . ALA A 1 123 ? 17.875 11.406 5.426 1 90.25 123 ALA A O 1
ATOM 978 N N . PHE A 1 124 ? 16.438 12.828 6.449 1 94.19 124 PHE A N 1
ATOM 979 C CA . PHE A 1 124 ? 15.312 11.898 6.438 1 94.19 124 PHE A CA 1
ATOM 980 C C . PHE A 1 124 ? 14.688 11.828 5.051 1 94.19 124 PHE A C 1
ATOM 982 O O . PHE A 1 124 ? 13.898 10.922 4.766 1 94.19 124 PHE A O 1
ATOM 989 N N . LEU A 1 125 ? 15.141 12.758 4.152 1 97 125 LEU A N 1
ATOM 990 C CA . LEU A 1 125 ? 14.398 12.914 2.906 1 97 125 LEU A CA 1
ATOM 991 C C . LEU A 1 125 ? 15.141 12.266 1.741 1 97 125 LEU A C 1
ATOM 993 O O . LEU A 1 125 ? 14.641 12.242 0.616 1 97 125 LEU A O 1
ATOM 997 N N . LYS A 1 126 ? 16.312 11.648 1.98 1 95 126 LYS A N 1
ATOM 998 C CA . LYS A 1 126 ? 17.188 11.164 0.927 1 95 126 LYS A CA 1
ATOM 999 C C . LYS A 1 126 ? 16.484 10.148 0.036 1 95 126 LYS A C 1
ATOM 1001 O O . LYS A 1 126 ? 16.594 10.203 -1.189 1 95 126 LYS A O 1
ATOM 1006 N N . HIS A 1 127 ? 15.758 9.25 0.618 1 96.06 127 HIS A N 1
ATOM 1007 C CA . HIS A 1 127 ? 15.047 8.234 -0.152 1 96.06 127 HIS A CA 1
ATOM 1008 C C . HIS A 1 127 ? 13.742 8.773 -0.712 1 96.06 127 HIS A C 1
ATOM 1010 O O . HIS A 1 127 ? 13.328 8.398 -1.812 1 96.06 127 HIS A O 1
ATOM 1016 N N . ALA A 1 128 ? 13.102 9.656 0.008 1 97.19 128 ALA A N 1
ATOM 1017 C CA . ALA A 1 128 ? 11.828 10.234 -0.411 1 97.19 128 ALA A CA 1
ATOM 1018 C C . ALA A 1 128 ? 12 11.055 -1.688 1 97.19 128 ALA A C 1
ATOM 1020 O O . ALA A 1 128 ? 11.125 11.047 -2.559 1 97.19 128 ALA A O 1
ATOM 1021 N N . ALA A 1 129 ? 13.117 11.672 -1.838 1 95 129 ALA A N 1
ATOM 1022 C CA . ALA A 1 129 ? 13.391 12.555 -2.971 1 95 129 ALA A CA 1
ATOM 1023 C C . ALA A 1 129 ? 13.453 11.766 -4.277 1 95 129 ALA A C 1
ATOM 1025 O O . ALA A 1 129 ? 13.273 12.328 -5.359 1 95 129 ALA A O 1
ATOM 1026 N N . LYS A 1 130 ? 13.672 10.484 -4.176 1 94.44 130 LYS A N 1
ATOM 1027 C CA . LYS A 1 130 ? 13.836 9.656 -5.359 1 94.44 130 LYS A CA 1
ATOM 1028 C C . LYS A 1 130 ? 12.523 9 -5.766 1 94.44 130 LYS A C 1
ATOM 1030 O O . LYS A 1 130 ? 12.43 8.367 -6.82 1 94.44 130 LYS A O 1
ATOM 1035 N N . LEU A 1 131 ? 11.523 9.125 -4.953 1 95.88 131 LEU A N 1
ATOM 1036 C CA . LEU A 1 131 ? 10.234 8.492 -5.227 1 95.88 131 LEU A CA 1
ATOM 1037 C C . LEU A 1 131 ? 9.398 9.352 -6.176 1 95.88 131 LEU A C 1
ATOM 1039 O O . LEU A 1 131 ? 9.523 10.578 -6.184 1 95.88 131 LEU A O 1
ATOM 1043 N N . PRO A 1 132 ? 8.57 8.664 -6.977 1 92.31 132 PRO A N 1
ATOM 1044 C CA . PRO A 1 132 ? 7.664 9.453 -7.816 1 92.31 132 PRO A CA 1
ATOM 1045 C C . PRO A 1 132 ? 6.777 10.391 -7.008 1 92.31 132 PRO A C 1
ATOM 1047 O O . PRO A 1 132 ? 6.355 10.055 -5.898 1 92.31 132 PRO A O 1
ATOM 1050 N N . LYS A 1 133 ? 6.496 11.508 -7.613 1 90.94 133 LYS A N 1
ATOM 1051 C CA . LYS A 1 133 ? 5.566 12.445 -6.98 1 90.94 133 LYS A CA 1
ATOM 1052 C C . LYS A 1 133 ? 4.152 11.875 -6.949 1 90.94 133 LYS A C 1
ATOM 1054 O O . LYS A 1 133 ? 3.791 11.047 -7.785 1 90.94 133 LYS A O 1
ATOM 1059 N N . ILE A 1 134 ? 3.457 12.297 -5.941 1 90.75 134 ILE A N 1
ATOM 1060 C CA . ILE A 1 134 ? 2.062 11.875 -5.863 1 90.75 134 ILE A CA 1
ATOM 1061 C C . ILE A 1 134 ? 1.237 12.625 -6.902 1 90.75 134 ILE A C 1
ATOM 1063 O O . ILE A 1 134 ? 1.067 13.844 -6.809 1 90.75 134 ILE A O 1
ATOM 1067 N N . THR A 1 135 ? 0.711 11.922 -7.855 1 78.06 135 THR A N 1
ATOM 1068 C CA . THR A 1 135 ? 0.152 12.469 -9.086 1 78.06 135 THR A CA 1
ATOM 1069 C C . THR A 1 135 ? -1.193 13.141 -8.812 1 78.06 135 THR A C 1
ATOM 1071 O O . THR A 1 135 ? -1.651 13.969 -9.609 1 78.06 135 THR A O 1
ATOM 1074 N N . THR A 1 136 ? -1.79 12.828 -7.766 1 82.5 136 THR A N 1
ATOM 1075 C CA . THR A 1 136 ? -3.105 13.391 -7.48 1 82.5 136 THR A CA 1
ATOM 1076 C C . THR A 1 136 ? -2.98 14.812 -6.941 1 82.5 136 THR A C 1
ATOM 1078 O O . THR A 1 136 ? -3.979 15.523 -6.828 1 82.5 136 THR A O 1
ATOM 1081 N N . LEU A 1 137 ? -1.771 15.188 -6.621 1 86.75 137 LEU A N 1
ATOM 1082 C CA . LEU A 1 137 ? -1.514 16.531 -6.105 1 86.75 137 LEU A CA 1
ATOM 1083 C C . LEU A 1 137 ? -1.178 17.484 -7.238 1 86.75 137 LEU A C 1
ATOM 1085 O O . LEU A 1 137 ? -0.104 17.406 -7.836 1 86.75 137 LEU A O 1
ATOM 1089 N N . PRO A 1 138 ? -1.981 18.391 -7.465 1 80.12 138 PRO A N 1
ATOM 1090 C CA . PRO A 1 138 ? -1.827 19.25 -8.641 1 80.12 138 PRO A CA 1
ATOM 1091 C C . PRO A 1 138 ? -0.577 20.125 -8.57 1 80.12 138 PRO A C 1
ATOM 1093 O O . PRO A 1 138 ? -0.035 20.516 -9.609 1 80.12 138 PRO A O 1
ATOM 1096 N N . PHE A 1 139 ? -0.154 20.391 -7.477 1 82.12 139 PHE A N 1
ATOM 1097 C CA . PHE A 1 139 ? 0.933 21.344 -7.312 1 82.12 139 PHE A CA 1
ATOM 1098 C C . PHE A 1 139 ? 2.283 20.641 -7.332 1 82.12 139 PHE A C 1
ATOM 1100 O O . PHE A 1 139 ? 3.322 21.266 -7.129 1 82.12 139 PHE A O 1
ATOM 1107 N N . MET A 1 140 ? 2.215 19.375 -7.625 1 81.75 140 MET A N 1
ATOM 1108 C CA . MET A 1 140 ? 3.473 18.641 -7.664 1 81.75 140 MET A CA 1
ATOM 1109 C C . MET A 1 140 ? 4.105 18.719 -9.047 1 81.75 140 MET A C 1
ATOM 1111 O O . MET A 1 140 ? 5.289 18.422 -9.211 1 81.75 140 MET A O 1
ATOM 1115 N N . THR A 1 141 ? 3.295 18.984 -10.031 1 71.56 141 THR A N 1
ATOM 1116 C CA . THR A 1 141 ? 3.812 19.031 -11.398 1 71.56 141 THR A CA 1
ATOM 1117 C C . THR A 1 141 ? 4.258 20.453 -11.75 1 71.56 141 THR A C 1
ATOM 1119 O O . THR A 1 141 ? 3.719 21.422 -11.227 1 71.56 141 THR A O 1
ATOM 1122 N N . ALA A 1 142 ? 5.504 20.562 -12.367 1 57.66 142 ALA A N 1
ATOM 1123 C CA . ALA A 1 142 ? 6.141 21.828 -12.727 1 57.66 142 ALA A CA 1
ATOM 1124 C C . ALA A 1 142 ? 5.164 22.75 -13.445 1 57.66 142 ALA A C 1
ATOM 1126 O O . ALA A 1 142 ? 5.234 23.969 -13.297 1 57.66 142 ALA A O 1
ATOM 1127 N N . ASN A 1 143 ? 4.5 22.094 -14.367 1 52.34 143 ASN A N 1
ATOM 1128 C CA . ASN A 1 143 ? 3.738 22.938 -15.273 1 52.34 143 ASN A CA 1
ATOM 1129 C C . ASN A 1 143 ? 2.52 23.547 -14.594 1 52.34 143 ASN A C 1
ATOM 1131 O O . ASN A 1 143 ? 1.56 23.938 -15.258 1 52.34 143 ASN A O 1
ATOM 1135 N N . THR A 1 144 ? 2.473 23.297 -13.391 1 52.59 144 THR A N 1
ATOM 1136 C CA . THR A 1 144 ? 1.271 23.891 -12.812 1 52.59 144 THR A CA 1
ATOM 1137 C C . THR A 1 144 ? 1.317 25.422 -12.914 1 52.59 144 THR A C 1
ATOM 1139 O O . THR A 1 144 ? 1.825 26.094 -12.016 1 52.59 144 THR A O 1
ATOM 1142 N N . ILE A 1 145 ? 1.674 25.828 -14.047 1 52.94 145 ILE A N 1
ATOM 1143 C CA . ILE A 1 145 ? 1.45 27.219 -14.398 1 52.94 145 ILE A CA 1
ATOM 1144 C C . ILE A 1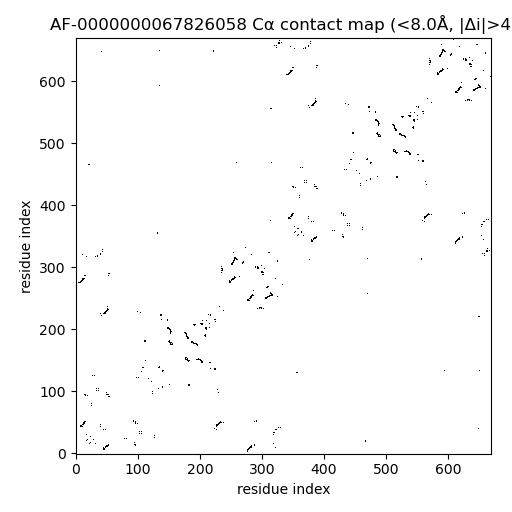 145 ? 0.029 27.625 -14.023 1 52.94 145 ILE A C 1
ATOM 1146 O O . ILE A 1 145 ? -0.908 27.438 -14.797 1 52.94 145 ILE A O 1
ATOM 1150 N N . GLY A 1 146 ? -0.422 27.188 -12.914 1 68 146 GLY A N 1
ATOM 1151 C CA . GLY A 1 146 ? -1.827 27.531 -12.758 1 68 146 GLY A CA 1
ATOM 1152 C C . GLY A 1 146 ? -2.051 28.75 -11.867 1 68 146 GLY A C 1
ATOM 1153 O O . GLY A 1 146 ? -1.1 29.297 -11.312 1 68 146 GLY A O 1
ATOM 1154 N N . ARG A 1 147 ? -3.146 29.328 -11.969 1 82.44 147 ARG A N 1
ATOM 1155 C CA . ARG A 1 147 ? -3.695 30.438 -11.195 1 82.44 147 ARG A CA 1
ATOM 1156 C C . ARG A 1 147 ? -3.496 30.234 -9.703 1 82.44 147 ARG A C 1
ATOM 1158 O O . ARG A 1 147 ? -3.154 31.156 -8.969 1 82.44 147 ARG A O 1
ATOM 1165 N N . PHE A 1 148 ? -3.424 28.953 -9.312 1 87.69 148 PHE A N 1
ATOM 1166 C CA . PHE A 1 148 ? -3.334 28.641 -7.891 1 87.69 148 PHE A CA 1
ATOM 1167 C C . PHE A 1 148 ? -1.999 27.984 -7.562 1 87.69 148 PHE A C 1
ATOM 1169 O O . PHE A 1 148 ? -1.536 27.109 -8.297 1 87.69 148 PHE A O 1
ATOM 1176 N N . LYS A 1 149 ? -1.346 28.5 -6.535 1 88.44 149 LYS A N 1
ATOM 1177 C CA . LYS A 1 149 ? -0.068 27.953 -6.09 1 88.44 149 LYS A CA 1
ATOM 1178 C C . LYS A 1 149 ? -0.065 27.734 -4.578 1 88.44 149 LYS A C 1
ATOM 1180 O O . LYS A 1 149 ? -0.767 28.438 -3.842 1 88.44 149 LYS A O 1
ATOM 1185 N N . GLU A 1 150 ? 0.692 26.688 -4.246 1 89.38 150 GLU A N 1
ATOM 1186 C CA . GLU A 1 150 ? 0.99 26.531 -2.826 1 89.38 150 GLU A CA 1
ATOM 1187 C C . GLU A 1 150 ? 2.148 27.422 -2.402 1 89.38 150 GLU A C 1
ATOM 1189 O O . GLU A 1 150 ? 3.105 27.609 -3.158 1 89.38 150 GLU A O 1
ATOM 1194 N N . GLY A 1 151 ? 2 28.031 -1.231 1 91.31 151 GLY A N 1
ATOM 1195 C CA . GLY A 1 151 ? 3.045 28.938 -0.763 1 91.31 151 GLY A CA 1
ATOM 1196 C C . GLY A 1 151 ? 3.318 28.812 0.724 1 91.31 151 GLY A C 1
ATOM 1197 O O . GLY A 1 151 ? 2.549 28.172 1.449 1 91.31 151 GLY A O 1
ATOM 1198 N N . LEU A 1 152 ? 4.406 29.359 1.095 1 91.75 152 LEU A N 1
ATOM 1199 C CA . LEU A 1 152 ? 4.789 29.484 2.496 1 91.75 152 LEU A CA 1
ATOM 1200 C C . LEU A 1 152 ? 4.836 30.953 2.914 1 91.75 152 LEU A C 1
ATOM 1202 O O . LEU A 1 152 ? 5.523 31.766 2.287 1 91.75 152 LEU A O 1
ATOM 1206 N N . ALA A 1 153 ? 4.043 31.281 3.975 1 92.56 153 ALA A N 1
ATOM 1207 C CA . ALA A 1 153 ? 4.074 32.656 4.484 1 92.56 153 ALA A CA 1
ATOM 1208 C C . ALA A 1 153 ? 5.41 32.969 5.152 1 92.56 153 ALA A C 1
ATOM 1210 O O . ALA A 1 153 ? 5.836 32.25 6.059 1 92.56 153 ALA A O 1
ATOM 1211 N N . ILE A 1 154 ? 6.078 34.031 4.703 1 91.56 154 ILE A N 1
ATOM 1212 C CA . ILE A 1 154 ? 7.41 34.344 5.211 1 91.56 154 ILE A CA 1
ATOM 1213 C C . ILE A 1 154 ? 7.43 35.75 5.816 1 91.56 154 ILE A C 1
ATOM 1215 O O . ILE A 1 154 ? 6.668 36.625 5.391 1 91.56 154 ILE A O 1
ATOM 1219 N N . PRO A 1 155 ? 8.273 35.906 6.836 1 88.19 155 PRO A N 1
ATOM 1220 C CA . PRO A 1 155 ? 8.367 37.25 7.449 1 88.19 155 PRO A CA 1
ATOM 1221 C C . PRO A 1 155 ? 8.969 38.281 6.508 1 88.19 155 PRO A C 1
ATOM 1223 O O . PRO A 1 155 ? 9.711 37.938 5.582 1 88.19 155 PRO A O 1
ATOM 1226 N N . LYS A 1 156 ? 8.508 39.531 6.711 1 77.38 156 LYS A N 1
ATOM 1227 C CA . LYS A 1 156 ? 9.047 40.656 5.938 1 77.38 156 LYS A CA 1
ATOM 1228 C C . LYS A 1 156 ? 10.547 40.812 6.18 1 77.38 156 LYS A C 1
ATOM 1230 O O . LYS A 1 156 ? 11.016 40.656 7.309 1 77.38 156 LYS A O 1
ATOM 1235 N N . HIS A 1 157 ? 11.359 40.531 5.203 1 67.44 157 HIS A N 1
ATOM 1236 C CA . HIS A 1 157 ? 12.789 40.781 5.391 1 67.44 157 HIS A CA 1
ATOM 1237 C C . HIS A 1 157 ? 13.047 42.219 5.781 1 67.44 157 HIS A C 1
ATOM 1239 O O . HIS A 1 157 ? 12.656 43.156 5.059 1 67.44 157 HIS A O 1
ATOM 1245 N N . THR A 1 158 ? 12.859 42.625 6.898 1 53.31 158 THR A N 1
ATOM 1246 C CA . THR A 1 158 ? 13.266 44 7.238 1 53.31 158 THR A CA 1
ATOM 1247 C C . THR A 1 158 ? 14.766 44.188 7.004 1 53.31 158 THR A C 1
ATOM 1249 O O . THR A 1 158 ? 15.578 43.406 7.512 1 53.31 158 THR A O 1
ATOM 1252 N N . PRO A 1 159 ? 15.125 44.844 6.012 1 48.5 159 PRO A N 1
ATOM 1253 C CA . PRO A 1 159 ? 16.547 45.156 5.898 1 48.5 159 PRO A CA 1
ATOM 1254 C C . PRO A 1 159 ? 17.172 45.625 7.227 1 48.5 159 PRO A C 1
ATOM 1256 O O . PRO A 1 159 ? 16.516 46.312 8.016 1 48.5 159 PRO A O 1
ATOM 1259 N N . LYS A 1 160 ? 18.062 44.719 7.75 1 46.56 160 LYS A N 1
ATOM 1260 C CA . LYS A 1 160 ? 18.875 45.219 8.859 1 46.56 160 LYS A CA 1
ATOM 1261 C C . LYS A 1 160 ? 19.328 46.656 8.633 1 46.56 160 LYS A C 1
ATOM 1263 O O . LYS A 1 160 ? 20.109 46.938 7.734 1 46.56 160 LYS A O 1
ATOM 1268 N N . VAL A 1 161 ? 18.422 47.594 8.602 1 40.47 161 VAL A N 1
ATOM 1269 C CA . VAL A 1 161 ? 19 48.938 8.617 1 40.47 161 VAL A CA 1
ATOM 1270 C C . VAL A 1 161 ? 19.984 49.062 9.766 1 40.47 161 VAL A C 1
ATOM 1272 O O . VAL A 1 161 ? 19.625 48.875 10.93 1 40.47 161 VAL A O 1
ATOM 1275 N N . HIS A 1 162 ? 21.203 48.719 9.461 1 44.25 162 HIS A N 1
ATOM 1276 C CA . HIS A 1 162 ? 22.312 49.094 10.344 1 44.25 162 HIS A CA 1
ATOM 1277 C C . HIS A 1 162 ? 22.156 50.531 10.836 1 44.25 162 HIS A C 1
ATOM 1279 O O . HIS A 1 162 ? 22.906 51.406 10.406 1 44.25 162 HIS A O 1
ATOM 1285 N N . LYS A 1 163 ? 21.016 51.219 11.039 1 42.97 163 LYS A N 1
ATOM 1286 C CA . LYS A 1 163 ? 21.312 52.5 11.633 1 42.97 163 LYS A CA 1
ATOM 1287 C C . LYS A 1 163 ? 21.953 52.344 13.008 1 42.97 163 LYS A C 1
ATOM 1289 O O . LYS A 1 163 ? 21.578 51.469 13.773 1 42.97 163 LYS A O 1
ATOM 1294 N N . LYS A 1 164 ? 23.156 53.062 13.305 1 43.78 164 LYS A N 1
ATOM 1295 C CA . LYS A 1 164 ? 24.031 53.188 14.461 1 43.78 164 LYS A CA 1
ATOM 1296 C C . LYS A 1 164 ? 23.234 53.156 15.766 1 43.78 164 LYS A C 1
ATOM 1298 O O . LYS A 1 164 ? 23.656 52.5 16.734 1 43.78 164 LYS A O 1
ATOM 1303 N N . GLY A 1 165 ? 22.688 54.312 16.203 1 41.22 165 GLY A N 1
ATOM 1304 C CA . GLY A 1 165 ? 22.406 54.625 17.609 1 41.22 165 GLY A CA 1
ATOM 1305 C C . GLY A 1 165 ? 21.344 53.75 18.203 1 41.22 165 GLY A C 1
ATOM 1306 O O . GLY A 1 165 ? 21.406 53.375 19.375 1 41.22 165 GLY A O 1
ATOM 1307 N N . LYS A 1 166 ? 20.094 54.156 17.906 1 35.75 166 LYS A N 1
ATOM 1308 C CA . LYS A 1 166 ? 19.047 53.719 18.828 1 35.75 166 LYS A CA 1
ATOM 1309 C C . LYS A 1 166 ? 18.797 52.219 18.719 1 35.75 166 LYS A C 1
ATOM 1311 O O . LYS A 1 166 ? 18.906 51.625 17.641 1 35.75 166 LYS A O 1
ATOM 1316 N N . LYS A 1 167 ? 18.922 51.625 19.875 1 41.56 167 LYS A N 1
ATOM 1317 C CA . LYS A 1 167 ? 18.453 50.312 20.266 1 41.56 167 LYS A CA 1
ATOM 1318 C C . LYS A 1 167 ? 17.234 49.906 19.438 1 41.56 167 LYS A C 1
ATOM 1320 O O . LYS A 1 167 ? 16.125 50.344 19.672 1 41.56 167 LYS A O 1
ATOM 1325 N N . LEU A 1 168 ? 17.359 50.031 18.031 1 35.53 168 LEU A N 1
ATOM 1326 C CA . LEU A 1 168 ? 16.219 49.531 17.281 1 35.53 168 LEU A CA 1
ATOM 1327 C C . LEU A 1 168 ? 15.492 48.438 18.047 1 35.53 168 LEU A C 1
ATOM 1329 O O . LEU A 1 168 ? 16.125 47.438 18.484 1 35.53 168 LEU A O 1
ATOM 1333 N N . SER A 1 169 ? 14.375 48.75 18.656 1 38.12 169 SER A N 1
ATOM 1334 C CA . SER A 1 169 ? 13.398 47.938 19.344 1 38.12 169 SER A CA 1
ATOM 1335 C C . SER A 1 169 ? 13.32 46.531 18.734 1 38.12 169 SER A C 1
ATOM 1337 O O . SER A 1 169 ? 13.586 46.344 17.547 1 38.12 169 SER A O 1
ATOM 1339 N N . ALA A 1 170 ? 13.555 45.531 19.562 1 41.19 170 ALA A N 1
ATOM 1340 C CA . ALA A 1 170 ? 13.219 44.125 19.328 1 41.19 170 ALA A CA 1
ATOM 1341 C C . ALA A 1 170 ? 12.109 44 18.281 1 41.19 170 ALA A C 1
ATOM 1343 O O . ALA A 1 170 ? 10.953 44.344 18.547 1 41.19 170 ALA A O 1
ATOM 1344 N N . GLN A 1 171 ? 12.242 44.469 17.031 1 42 171 GLN A N 1
ATOM 1345 C CA . GLN A 1 171 ? 11.25 44.188 15.992 1 42 171 GLN A CA 1
ATOM 1346 C C . GLN A 1 171 ? 10.406 42.969 16.359 1 42 171 GLN A C 1
ATOM 1348 O O . GLN A 1 171 ? 10.93 41.875 16.547 1 42 171 GLN A O 1
ATOM 1353 N N . LYS A 1 172 ? 9.414 43.062 17.031 1 45.25 172 LYS A N 1
ATOM 1354 C CA . LYS A 1 172 ? 8.328 42.156 17.312 1 45.25 172 LYS A CA 1
ATOM 1355 C C . LYS A 1 172 ? 8.148 41.156 16.172 1 45.25 172 LYS A C 1
ATOM 1357 O O . LYS A 1 172 ? 7.938 41.531 15.023 1 45.25 172 LYS A O 1
ATOM 1362 N N . LYS A 1 173 ? 8.867 40.031 16.188 1 54.03 173 LYS A N 1
ATOM 1363 C CA . LYS A 1 173 ? 8.555 38.875 15.328 1 54.03 173 LYS A CA 1
ATOM 1364 C C . LYS A 1 173 ? 7.102 38.938 14.859 1 54.03 173 LYS A C 1
ATOM 1366 O O . LYS A 1 173 ? 6.18 38.844 15.68 1 54.03 173 LYS A O 1
ATOM 1371 N N . LEU A 1 174 ? 6.781 39.688 13.789 1 60.22 174 LEU A N 1
ATOM 1372 C CA . LEU A 1 174 ? 5.422 39.75 13.266 1 60.22 174 LEU A CA 1
ATOM 1373 C C . LEU A 1 174 ? 4.781 38.375 13.18 1 60.22 174 LEU A C 1
ATOM 1375 O O . LEU A 1 174 ? 5.355 37.469 12.602 1 60.22 174 LEU A O 1
ATOM 1379 N N . LYS A 1 175 ? 3.701 38.188 14.008 1 80.94 175 LYS A N 1
ATOM 1380 C CA . LYS A 1 175 ? 2.904 36.969 14.055 1 80.94 175 LYS A CA 1
ATOM 1381 C C . LYS A 1 175 ? 2.168 36.719 12.734 1 80.94 175 LYS A C 1
ATOM 1383 O O . LYS A 1 175 ? 1.803 35.594 12.414 1 80.94 175 LYS A O 1
ATOM 1388 N N . VAL A 1 176 ? 2.088 37.875 11.922 1 89.25 176 VAL A N 1
ATOM 1389 C CA . VAL A 1 176 ? 1.349 37.75 10.672 1 89.25 176 VAL A CA 1
ATOM 1390 C C . VAL A 1 176 ? 2.146 38.406 9.547 1 89.25 176 VAL A C 1
ATOM 1392 O O . VAL A 1 176 ? 3.086 39.156 9.797 1 89.25 176 VAL A O 1
ATOM 1395 N N . THR A 1 177 ? 1.981 38.062 8.32 1 92.56 177 THR A N 1
ATOM 1396 C CA . THR A 1 177 ? 2.688 38.562 7.152 1 92.56 177 THR A CA 1
ATOM 1397 C C . THR A 1 177 ? 1.757 38.625 5.945 1 92.56 177 THR A C 1
ATOM 1399 O O . THR A 1 177 ? 0.708 37.969 5.93 1 92.56 177 THR A O 1
ATOM 1402 N N . LYS A 1 178 ? 2.146 39.5 5.008 1 93.88 178 LYS A N 1
ATOM 1403 C CA . LYS A 1 178 ? 1.449 39.531 3.723 1 93.88 178 LYS A CA 1
ATOM 1404 C C . LYS A 1 178 ? 2.291 38.875 2.625 1 93.88 178 LYS A C 1
ATOM 1406 O O . LYS A 1 178 ? 1.857 38.781 1.476 1 93.88 178 LYS A O 1
ATOM 1411 N N . PHE A 1 179 ? 3.514 38.438 2.953 1 93.94 179 PHE A N 1
ATOM 1412 C CA . PHE A 1 179 ? 4.438 37.906 1.966 1 93.94 179 PHE A CA 1
ATOM 1413 C C . PHE A 1 179 ? 4.355 36.375 1.928 1 93.94 179 PHE A C 1
ATOM 1415 O O . PHE A 1 179 ? 4.383 35.719 2.973 1 93.94 179 PHE A O 1
ATOM 1422 N N . VAL A 1 180 ? 4.203 35.812 0.731 1 94.5 180 VAL A N 1
ATOM 1423 C CA . VAL A 1 180 ? 4.086 34.375 0.548 1 94.5 180 VAL A CA 1
ATOM 1424 C C . VAL A 1 180 ? 5.094 33.906 -0.496 1 94.5 180 VAL A C 1
ATOM 1426 O O . VAL A 1 180 ? 5.129 34.438 -1.613 1 94.5 180 VAL A O 1
ATOM 1429 N N . ASN A 1 181 ? 6.02 33 -0.131 1 92.81 181 ASN A N 1
ATOM 1430 C CA . ASN A 1 181 ? 6.906 32.312 -1.077 1 92.81 181 ASN A CA 1
ATOM 1431 C C . ASN A 1 181 ? 6.16 31.297 -1.921 1 92.81 181 ASN A C 1
ATOM 1433 O O . ASN A 1 181 ? 5.707 30.281 -1.403 1 92.81 181 ASN A O 1
ATOM 1437 N N . VAL A 1 182 ? 6.008 31.562 -3.188 1 91.75 182 VAL A N 1
ATOM 1438 C CA . VAL A 1 182 ? 5.281 30.656 -4.074 1 91.75 182 VAL A CA 1
ATOM 1439 C C . VAL A 1 182 ? 6.246 30.047 -5.086 1 91.75 182 VAL A C 1
ATOM 1441 O O . VAL A 1 182 ? 5.828 29.562 -6.145 1 91.75 182 VAL A O 1
ATOM 1444 N N . GLY A 1 183 ? 7.539 30.047 -4.812 1 88.44 183 GLY A N 1
ATOM 1445 C CA . GLY A 1 183 ? 8.547 29.438 -5.664 1 88.44 183 GLY A CA 1
ATOM 1446 C C . GLY A 1 183 ? 9.102 30.375 -6.711 1 88.44 183 GLY A C 1
ATOM 1447 O O . GLY A 1 183 ? 10.008 30.016 -7.465 1 88.44 183 GLY A O 1
ATOM 1448 N N . SER A 1 184 ? 8.547 31.578 -6.73 1 87.44 184 SER A N 1
ATOM 1449 C CA . SER A 1 184 ? 9.031 32.594 -7.656 1 87.44 184 SER A CA 1
ATOM 1450 C C . SER A 1 184 ? 10.242 33.312 -7.094 1 87.44 184 SER A C 1
ATOM 1452 O O . SER A 1 184 ? 10.578 33.156 -5.914 1 87.44 184 SER A O 1
ATOM 1454 N N . ALA A 1 185 ? 10.859 34.062 -7.949 1 87.38 185 ALA A N 1
ATOM 1455 C CA . ALA A 1 185 ? 12.055 34.781 -7.551 1 87.38 185 ALA A CA 1
ATOM 1456 C C . ALA A 1 185 ? 11.742 35.75 -6.414 1 87.38 185 ALA A C 1
ATOM 1458 O O . ALA A 1 185 ? 12.555 35.938 -5.496 1 87.38 185 ALA A O 1
ATOM 1459 N N . LYS A 1 186 ? 10.57 36.375 -6.543 1 89.81 186 LYS A N 1
ATOM 1460 C CA . LYS A 1 186 ? 10.117 37.281 -5.488 1 89.81 186 LYS A CA 1
ATOM 1461 C C . LYS A 1 186 ? 8.859 36.75 -4.812 1 89.81 186 LYS A C 1
ATOM 1463 O O . LYS A 1 186 ? 7.992 36.156 -5.477 1 89.81 186 LYS A O 1
ATOM 1468 N N . PRO A 1 187 ? 8.805 37.031 -3.516 1 93.12 187 PRO A N 1
ATOM 1469 C CA . PRO A 1 187 ? 7.59 36.594 -2.82 1 93.12 187 PRO A CA 1
ATOM 1470 C C . PRO A 1 187 ? 6.34 37.312 -3.311 1 93.12 187 PRO A C 1
ATOM 1472 O O . PRO A 1 187 ? 6.422 38.469 -3.742 1 93.12 187 PRO A O 1
ATOM 1475 N N . LEU A 1 188 ? 5.301 36.625 -3.256 1 93.81 188 LEU A N 1
ATOM 1476 C CA . LEU A 1 188 ? 4.004 37.219 -3.578 1 93.81 188 LEU A CA 1
ATOM 1477 C C . LEU A 1 188 ? 3.477 38.031 -2.41 1 93.81 188 LEU A C 1
ATOM 1479 O O . LEU A 1 188 ? 3.523 37.594 -1.26 1 93.81 188 LEU A O 1
ATOM 1483 N N . THR A 1 189 ? 3.043 39.219 -2.713 1 94.5 189 THR A N 1
ATOM 1484 C CA . THR A 1 189 ? 2.453 40.094 -1.689 1 94.5 189 THR A CA 1
ATOM 1485 C C . THR A 1 189 ? 0.929 40 -1.738 1 94.5 189 THR A C 1
ATOM 1487 O O . THR A 1 189 ? 0.318 40.375 -2.75 1 94.5 189 THR A O 1
ATOM 1490 N N . LEU A 1 190 ? 0.346 39.594 -0.66 1 95.5 190 LEU A N 1
ATOM 1491 C CA . LEU A 1 190 ? -1.108 39.5 -0.582 1 95.5 190 LEU A CA 1
ATOM 1492 C C . LEU A 1 190 ? -1.74 40.906 -0.532 1 95.5 190 LEU A C 1
ATOM 1494 O O . LEU A 1 190 ? -1.175 41.812 0.059 1 95.5 190 LEU A O 1
ATOM 1498 N N . ASN A 1 191 ? -2.834 41.125 -1.101 1 92.5 191 ASN A N 1
ATOM 1499 C CA . ASN A 1 191 ? -3.488 42.438 -1.178 1 92.5 191 ASN A CA 1
ATOM 1500 C C . ASN A 1 191 ? -4.051 42.844 0.176 1 92.5 191 ASN A C 1
ATOM 1502 O O . ASN A 1 191 ? -3.773 43.969 0.647 1 92.5 191 ASN A O 1
ATOM 1506 N N . GLU A 1 192 ? -4.992 42.156 0.793 1 85.44 192 GLU A N 1
ATOM 1507 C CA . GLU A 1 192 ? -5.699 42.625 1.976 1 85.44 192 GLU A CA 1
ATOM 1508 C C . GLU A 1 192 ? -5.637 41.625 3.113 1 85.44 192 GLU A C 1
ATOM 1510 O O . GLU A 1 192 ? -6.309 41.781 4.133 1 85.44 192 GLU A O 1
ATOM 1515 N N . GLN A 1 193 ? -4.891 40.656 2.932 1 89.06 193 GLN A N 1
ATOM 1516 C CA . GLN A 1 193 ? -4.906 39.625 3.945 1 89.06 193 GLN A CA 1
ATOM 1517 C C . GLN A 1 193 ? -3.539 39.469 4.605 1 89.06 193 GLN A C 1
ATOM 1519 O O . GLN A 1 193 ? -2.51 39.719 3.975 1 89.06 193 GLN A O 1
ATOM 1524 N N . GLU A 1 194 ? -3.572 39.281 5.902 1 91 194 GLU A N 1
ATOM 1525 C CA . GLU A 1 194 ? -2.387 38.844 6.633 1 91 194 GLU A CA 1
ATOM 1526 C C . GLU A 1 194 ? -2.561 37.438 7.164 1 91 194 GLU A C 1
ATOM 1528 O O . GLU A 1 194 ? -3.656 37.031 7.582 1 91 194 GLU A O 1
ATOM 1533 N N . VAL A 1 195 ? -1.555 36.719 6.949 1 90.81 195 VAL A N 1
ATOM 1534 C CA . VAL A 1 195 ? -1.604 35.312 7.391 1 90.81 195 VAL A CA 1
ATOM 1535 C C . VAL A 1 195 ? -0.455 35.031 8.359 1 90.81 195 VAL A C 1
ATOM 1537 O O . VAL A 1 195 ? 0.565 35.75 8.336 1 90.81 195 VAL A O 1
ATOM 1540 N N . PRO A 1 196 ? -0.688 34.125 9.266 1 88.69 196 PRO A N 1
ATOM 1541 C CA . PRO A 1 196 ? 0.413 33.781 10.164 1 88.69 196 PRO A CA 1
ATOM 1542 C C . PRO A 1 196 ? 1.68 33.375 9.422 1 88.69 196 PRO A C 1
ATOM 1544 O O . PRO A 1 196 ? 1.601 32.719 8.375 1 88.69 196 PRO A O 1
ATOM 1547 N N . VAL A 1 197 ? 2.795 33.625 9.977 1 88.62 197 VAL A N 1
ATOM 1548 C CA . VAL A 1 197 ? 4.074 33.281 9.367 1 88.62 197 VAL A CA 1
ATOM 1549 C C . VAL A 1 197 ? 4.332 31.797 9.484 1 88.62 197 VAL A C 1
ATOM 1551 O O . VAL A 1 197 ? 3.861 31.156 10.43 1 88.62 197 VAL A O 1
ATOM 1554 N N . HIS A 1 198 ? 4.957 31.188 8.508 1 84.75 198 HIS A N 1
ATOM 1555 C CA . HIS A 1 198 ? 5.449 29.812 8.477 1 84.75 198 HIS A CA 1
ATOM 1556 C C . HIS A 1 198 ? 4.305 28.812 8.312 1 84.75 198 HIS A C 1
ATOM 1558 O O . HIS A 1 198 ? 4.355 27.703 8.852 1 84.75 198 HIS A O 1
ATOM 1564 N N . VAL A 1 199 ? 3.252 29.312 7.734 1 84.94 199 VAL A N 1
ATOM 1565 C CA . VAL A 1 199 ? 2.145 28.422 7.438 1 84.94 199 VAL A CA 1
ATOM 1566 C C . VAL A 1 199 ? 2.018 28.234 5.926 1 84.94 199 VAL A C 1
ATOM 1568 O O . VAL A 1 199 ? 2.295 29.156 5.156 1 84.94 199 VAL A O 1
ATOM 1571 N N . ARG A 1 200 ? 1.715 27.047 5.625 1 86.69 200 ARG A N 1
ATOM 1572 C CA . ARG A 1 200 ? 1.435 26.766 4.219 1 86.69 200 ARG A CA 1
ATOM 1573 C C . ARG A 1 200 ? 0.048 27.266 3.828 1 86.69 200 ARG A C 1
ATOM 1575 O O . ARG A 1 200 ? -0.924 27.047 4.555 1 86.69 200 ARG A O 1
ATOM 1582 N N . VAL A 1 201 ? 0.009 28 2.676 1 89.56 201 VAL A N 1
ATOM 1583 C CA . VAL A 1 201 ? -1.265 28.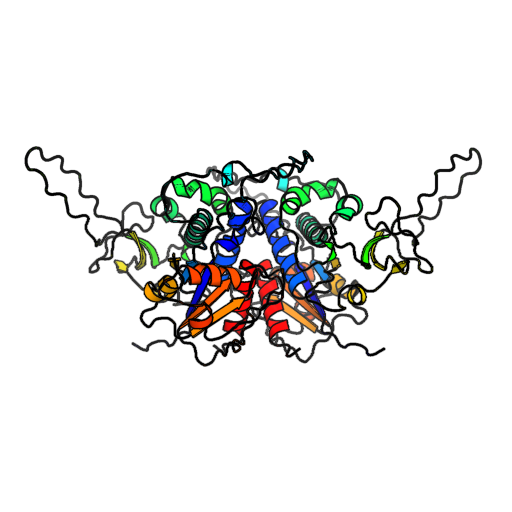547 2.219 1 89.56 201 VAL A CA 1
ATOM 1584 C C . VAL A 1 201 ? -1.422 28.312 0.72 1 89.56 201 VAL A C 1
ATOM 1586 O O . VAL A 1 201 ? -0.43 28.172 -0.001 1 89.56 201 VAL A O 1
ATOM 1589 N N . THR A 1 202 ? -2.643 28.172 0.276 1 89.5 202 THR A N 1
ATOM 1590 C CA . THR A 1 202 ? -2.975 28.203 -1.145 1 89.5 202 THR A CA 1
ATOM 1591 C C . THR A 1 202 ? -3.297 29.625 -1.602 1 89.5 202 THR A C 1
ATOM 1593 O O . THR A 1 202 ? -4.098 30.312 -0.972 1 89.5 202 THR A O 1
ATOM 1596 N N . VAL A 1 203 ? -2.639 30.047 -2.697 1 91.94 203 VAL A N 1
ATOM 1597 C CA . VAL A 1 203 ? -2.77 31.438 -3.1 1 91.94 203 VAL A CA 1
ATOM 1598 C C . VAL A 1 203 ? -3.285 31.516 -4.535 1 91.94 203 VAL A C 1
ATOM 1600 O O . VAL A 1 203 ? -2.875 30.734 -5.391 1 91.94 203 VAL A O 1
ATOM 1603 N N . ASP A 1 204 ? -4.238 32.344 -4.723 1 91.19 204 ASP A N 1
ATOM 1604 C CA . ASP A 1 204 ? -4.594 32.812 -6.059 1 91.19 204 ASP A CA 1
ATOM 1605 C C . ASP A 1 204 ? -3.627 33.906 -6.539 1 91.19 204 ASP A C 1
ATOM 1607 O O . ASP A 1 204 ? -3.693 35.031 -6.082 1 91.19 204 ASP A O 1
ATOM 1611 N N . THR A 1 205 ? -2.801 33.562 -7.438 1 90.75 205 THR A N 1
ATOM 1612 C CA . THR A 1 205 ? -1.715 34.438 -7.832 1 90.75 205 THR A CA 1
ATOM 1613 C C . THR A 1 205 ? -2.248 35.625 -8.648 1 90.75 205 THR A C 1
ATOM 1615 O O . THR A 1 205 ? -1.6 36.688 -8.734 1 90.75 205 THR A O 1
ATOM 1618 N N . LEU A 1 206 ? -3.402 35.469 -9.211 1 90.25 206 LEU A N 1
ATOM 1619 C CA . LEU A 1 206 ? -4.004 36.562 -9.977 1 90.25 206 LEU A CA 1
ATOM 1620 C C . LEU A 1 206 ? -4.648 37.562 -9.047 1 90.25 206 LEU A C 1
ATOM 1622 O O . LEU A 1 206 ? -4.426 38.781 -9.195 1 90.25 206 LEU A O 1
ATOM 1626 N N . GLN A 1 207 ? -5.344 37.062 -8.094 1 92.19 207 GLN A N 1
ATOM 1627 C CA . GLN A 1 207 ? -6.043 37.938 -7.168 1 92.19 207 GLN A CA 1
ATOM 1628 C C . GLN A 1 207 ? -5.164 38.281 -5.969 1 92.19 207 GLN A C 1
ATOM 1630 O O . GLN A 1 207 ? -5.508 39.156 -5.172 1 92.19 207 GLN A O 1
ATOM 1635 N N . LYS A 1 208 ? -4.109 37.562 -5.844 1 94.06 208 LYS A N 1
ATOM 1636 C CA . LYS A 1 208 ? -3.15 37.75 -4.758 1 94.06 208 LYS A CA 1
ATOM 1637 C C . LYS A 1 208 ? -3.826 37.594 -3.398 1 94.06 208 LYS A C 1
ATOM 1639 O O . LYS A 1 208 ? -3.684 38.469 -2.535 1 94.06 208 LYS A O 1
ATOM 1644 N N . LYS A 1 209 ? -4.527 36.625 -3.281 1 94.81 209 LYS A N 1
ATOM 1645 C CA . LYS A 1 209 ? -5.23 36.344 -2.035 1 94.81 209 LYS A CA 1
ATOM 1646 C C . LYS A 1 209 ? -5.113 34.844 -1.672 1 94.81 209 LYS A C 1
ATOM 1648 O O . LYS A 1 209 ? -4.973 34 -2.553 1 94.81 209 LYS A O 1
ATOM 1653 N N . VAL A 1 210 ? -5.18 34.625 -0.382 1 92.75 210 VAL A N 1
ATOM 1654 C CA . VAL A 1 210 ? -5.234 33.25 0.109 1 92.75 210 VAL A CA 1
ATOM 1655 C C . VAL A 1 210 ? -6.625 32.656 -0.131 1 92.75 210 VAL A C 1
ATOM 1657 O O . VAL A 1 210 ? -7.633 33.344 0.1 1 92.75 210 VAL A O 1
ATOM 1660 N N . VAL A 1 211 ? -6.652 31.531 -0.722 1 88.94 211 VAL A N 1
ATOM 1661 C CA . VAL A 1 211 ? -7.922 30.859 -0.978 1 88.94 211 VAL A CA 1
ATOM 1662 C C . VAL A 1 211 ? -7.902 29.469 -0.352 1 88.94 211 VAL A C 1
ATOM 1664 O O . VAL A 1 211 ? -6.844 28.969 0.037 1 88.94 211 VAL A O 1
ATOM 1667 N N . SER A 1 212 ? -9.109 28.906 -0.211 1 82.81 212 SER A N 1
ATOM 1668 C CA . SER A 1 212 ? -9.164 27.531 0.277 1 82.81 212 SER A CA 1
ATOM 1669 C C . SER A 1 212 ? -8.656 26.547 -0.775 1 82.81 212 SER A C 1
ATOM 1671 O O . SER A 1 212 ? -8.914 26.719 -1.968 1 82.81 212 SER A O 1
ATOM 1673 N N . PRO A 1 213 ? -7.863 25.562 -0.268 1 79.19 213 PRO A N 1
ATOM 1674 C CA . PRO A 1 213 ? -7.414 24.547 -1.213 1 79.19 213 PRO A CA 1
ATOM 1675 C C . PRO A 1 213 ? -8.562 23.922 -2.002 1 79.19 213 PRO A C 1
ATOM 1677 O O . PRO A 1 213 ? -8.414 23.609 -3.184 1 79.19 213 PRO A O 1
ATOM 1680 N N . HIS A 1 214 ? -9.633 23.812 -1.376 1 73.31 214 HIS A N 1
ATOM 1681 C CA . HIS A 1 214 ? -10.805 23.234 -2.035 1 73.31 214 HIS A CA 1
ATOM 1682 C C . HIS A 1 214 ? -11.289 24.125 -3.174 1 73.31 214 HIS A C 1
ATOM 1684 O O . HIS A 1 214 ? -11.648 23.641 -4.246 1 73.31 214 HIS A O 1
ATOM 1690 N N . GLU A 1 215 ? -11.281 25.375 -2.889 1 74.44 215 GLU A N 1
ATOM 1691 C CA . GLU A 1 215 ? -11.672 26.328 -3.914 1 74.44 215 GLU A CA 1
ATOM 1692 C C . GLU A 1 215 ? -10.68 26.344 -5.074 1 74.44 215 GLU A C 1
ATOM 1694 O O . GLU A 1 215 ? -11.078 26.484 -6.234 1 74.44 215 GLU A O 1
ATOM 1699 N N . ALA A 1 216 ? -9.5 26.156 -4.773 1 79.12 216 ALA A N 1
ATOM 1700 C CA . ALA A 1 216 ? -8.43 26.25 -5.762 1 79.12 216 ALA A CA 1
ATOM 1701 C C . ALA A 1 216 ? -8.398 25.016 -6.652 1 79.12 216 ALA A C 1
ATOM 1703 O O . ALA A 1 216 ? -8.188 25.109 -7.863 1 79.12 216 ALA A O 1
ATOM 1704 N N . TYR A 1 217 ? -8.609 23.906 -6.055 1 73.75 217 TYR A N 1
ATOM 1705 C CA . TYR A 1 217 ? -8.297 22.688 -6.777 1 73.75 217 TYR A CA 1
ATOM 1706 C C . TYR A 1 217 ? -9.562 21.875 -7.062 1 73.75 217 TYR A C 1
ATOM 1708 O O . TYR A 1 217 ? -9.539 20.922 -7.836 1 73.75 217 TYR A O 1
ATOM 1716 N N . ASN A 1 218 ? -10.688 22.188 -6.395 1 62.09 218 ASN A N 1
ATOM 1717 C CA . ASN A 1 218 ? -11.891 21.375 -6.59 1 62.09 218 ASN A CA 1
ATOM 1718 C C . ASN A 1 218 ? -12.602 21.734 -7.891 1 62.09 218 ASN A C 1
ATOM 1720 O O . ASN A 1 218 ? -13.688 21.234 -8.172 1 62.09 218 ASN A O 1
ATOM 1724 N N . HIS A 1 219 ? -12.211 22.969 -8.578 1 48.22 219 HIS A N 1
ATOM 1725 C CA . HIS A 1 219 ? -12.977 23.328 -9.766 1 48.22 219 HIS A CA 1
ATOM 1726 C C . HIS A 1 219 ? -12.758 22.328 -10.891 1 48.22 219 HIS A C 1
ATOM 1728 O O . HIS A 1 219 ? -12.336 22.688 -11.992 1 48.22 219 HIS A O 1
ATOM 1734 N N . GLY A 1 220 ? -13.133 21.375 -10.766 1 46.09 220 GLY A N 1
ATOM 1735 C CA . GLY A 1 220 ? -13.25 20.641 -12.023 1 46.09 220 GLY A CA 1
ATOM 1736 C C . GLY A 1 220 ? -12.469 19.344 -12.023 1 46.09 220 GLY A C 1
ATOM 1737 O O . GLY A 1 220 ? -12.367 18.672 -13.055 1 46.09 220 GLY A O 1
ATOM 1738 N N . GLY A 1 221 ? -12.109 18.641 -10.82 1 50.91 221 GLY A N 1
ATOM 1739 C CA . GLY A 1 221 ? -11.414 17.453 -11.297 1 50.91 221 GLY A CA 1
ATOM 1740 C C . GLY A 1 221 ? -10.867 16.594 -10.18 1 50.91 221 GLY A C 1
ATOM 1741 O O . GLY A 1 221 ? -11.25 16.75 -9.023 1 50.91 221 GLY A O 1
ATOM 1742 N N . ASN A 1 222 ? -10.164 15.516 -10.555 1 59.16 222 ASN A N 1
ATOM 1743 C CA . ASN A 1 222 ? -9.445 14.344 -10.062 1 59.16 222 ASN A CA 1
ATOM 1744 C C . ASN A 1 222 ? -8.203 14.742 -9.266 1 59.16 222 ASN A C 1
ATOM 1746 O O . ASN A 1 222 ? -7.273 13.953 -9.125 1 59.16 222 ASN A O 1
ATOM 1750 N N . SER A 1 223 ? -8.297 16.094 -8.594 1 69.44 223 SER A N 1
ATOM 1751 C CA . SER A 1 223 ? -7.082 16.531 -7.918 1 69.44 223 SER A CA 1
ATOM 1752 C C . SER A 1 223 ? -7.301 16.641 -6.414 1 69.44 223 SER A C 1
ATOM 1754 O O . SER A 1 223 ? -8.391 17 -5.965 1 69.44 223 SER A O 1
ATOM 1756 N N . SER A 1 224 ? -6.297 16.266 -5.676 1 78.12 224 SER A N 1
ATOM 1757 C CA . SER A 1 224 ? -6.285 16.312 -4.219 1 78.12 224 SER A CA 1
ATOM 1758 C C . SER A 1 224 ? -5.551 17.562 -3.715 1 78.12 224 SER A C 1
ATOM 1760 O O . SER A 1 224 ? -4.488 17.906 -4.23 1 78.12 224 SER A O 1
ATOM 1762 N N . PRO A 1 225 ? -6.152 18.281 -2.768 1 80.81 225 PRO A N 1
ATOM 1763 C CA . PRO A 1 225 ? -5.449 19.422 -2.17 1 80.81 225 PRO A CA 1
ATOM 1764 C C . PRO A 1 225 ? -4.328 18.984 -1.224 1 80.81 225 PRO A C 1
ATOM 1766 O O . PRO A 1 225 ? -3.588 19.828 -0.717 1 80.81 225 PRO A O 1
ATOM 1769 N N . GLY A 1 226 ? -4.246 17.703 -1.019 1 87.62 226 GLY A N 1
ATOM 1770 C CA . GLY A 1 226 ? -3.307 17.234 -0.018 1 87.62 226 GLY A CA 1
ATOM 1771 C C . GLY A 1 226 ? -3.922 17.094 1.363 1 87.62 226 GLY A C 1
ATOM 1772 O O . GLY A 1 226 ? -5.133 16.922 1.496 1 87.62 226 GLY A O 1
ATOM 1773 N N . TYR A 1 227 ? -3.07 16.984 2.373 1 91.19 227 TYR A N 1
ATOM 1774 C CA . TYR A 1 227 ? -3.49 16.859 3.764 1 91.19 227 TYR A CA 1
ATOM 1775 C C . TYR A 1 227 ? -2.584 17.672 4.684 1 91.19 227 TYR A C 1
ATOM 1777 O O . TYR A 1 227 ? -1.45 18 4.32 1 91.19 227 TYR A O 1
ATOM 1785 N N . LEU A 1 228 ? -3.123 17.969 5.809 1 90.25 228 LEU A N 1
ATOM 1786 C CA . LEU A 1 228 ? -2.311 18.609 6.848 1 90.25 228 LEU A CA 1
ATOM 1787 C C . LEU A 1 228 ? -1.633 17.547 7.719 1 90.25 228 LEU A C 1
ATOM 1789 O O . LEU A 1 228 ? -2.188 16.469 7.941 1 90.25 228 LEU A O 1
ATOM 1793 N N . VAL A 1 229 ? -0.425 17.875 8.125 1 95.31 229 VAL A N 1
ATOM 1794 C CA . VAL A 1 229 ? 0.279 16.984 9.039 1 95.31 229 VAL A CA 1
ATOM 1795 C C . VAL A 1 229 ? 0.386 17.625 10.422 1 95.31 229 VAL A C 1
ATOM 1797 O O . VAL A 1 229 ? 0.747 18.797 10.539 1 95.31 229 VAL A O 1
ATOM 1800 N N . ARG A 1 230 ? 0.055 16.797 11.414 1 94.5 230 ARG A N 1
ATOM 1801 C CA . ARG A 1 230 ? 0.143 17.312 12.781 1 94.5 230 ARG A CA 1
ATOM 1802 C C . ARG A 1 230 ? 0.737 16.266 13.719 1 94.5 230 ARG A C 1
ATOM 1804 O O . ARG A 1 230 ? 0.419 15.078 13.617 1 94.5 230 ARG A O 1
ATOM 1811 N N . TYR A 1 231 ? 1.573 16.812 14.586 1 95.12 231 TYR A N 1
ATOM 1812 C CA . TYR A 1 231 ? 2.131 15.984 15.656 1 95.12 231 TYR A CA 1
ATOM 1813 C C . TYR A 1 231 ? 1.245 16.031 16.891 1 95.12 231 TYR A C 1
ATOM 1815 O O . TYR A 1 231 ? 0.739 17.094 17.266 1 95.12 231 TYR A O 1
ATOM 1823 N N . ALA A 1 232 ? 0.982 14.867 17.5 1 96.88 232 ALA A N 1
ATOM 1824 C CA . ALA A 1 232 ? 0.26 14.781 18.766 1 96.88 232 ALA A CA 1
ATOM 1825 C C . ALA A 1 232 ? 1.042 13.961 19.781 1 96.88 232 ALA A C 1
ATOM 1827 O O . ALA A 1 232 ? 1.491 12.852 19.484 1 96.88 232 ALA A O 1
ATOM 1828 N N . GLN A 1 233 ? 1.122 14.477 20.984 1 94.62 233 GLN A N 1
ATOM 1829 C CA . GLN A 1 233 ? 1.868 13.805 22.031 1 94.62 233 GLN A CA 1
ATOM 1830 C C . GLN A 1 233 ? 0.976 12.836 22.812 1 94.62 233 GLN A C 1
ATOM 1832 O O . GLN A 1 233 ? 1.464 11.867 23.391 1 94.62 233 GLN A O 1
ATOM 1837 N N . SER A 1 234 ? -0.293 13.227 22.828 1 95.69 234 SER A N 1
ATOM 1838 C CA . SER A 1 234 ? -1.236 12.414 23.594 1 95.69 234 SER A CA 1
ATOM 1839 C C . SER A 1 234 ? -2.547 12.227 22.828 1 95.69 234 SER A C 1
ATOM 1841 O O . SER A 1 234 ? -2.857 13 21.922 1 95.69 234 SER A O 1
ATOM 1843 N N . ILE A 1 235 ? -3.268 11.234 23.25 1 96.25 235 ILE A N 1
ATOM 1844 C CA . ILE A 1 235 ? -4.559 10.961 22.625 1 96.25 235 ILE A CA 1
ATOM 1845 C C . ILE A 1 235 ? -5.477 12.172 22.797 1 96.25 235 ILE A C 1
ATOM 1847 O O . ILE A 1 235 ? -6.195 12.539 21.859 1 96.25 235 ILE A O 1
ATOM 1851 N N . SER A 1 236 ? -5.469 12.82 23.938 1 95.94 236 SER A N 1
ATOM 1852 C CA . SER A 1 236 ? -6.289 14 24.156 1 95.94 236 SER A CA 1
ATOM 1853 C C . SER A 1 236 ? -5.934 15.117 23.188 1 95.94 236 SER A C 1
ATOM 1855 O O . SER A 1 236 ? -6.812 15.828 22.688 1 95.94 236 SER A O 1
ATOM 1857 N N . SER A 1 237 ? -4.645 15.227 22.922 1 95.31 237 SER A N 1
ATOM 1858 C CA . SER A 1 237 ? -4.176 16.281 22.031 1 95.31 237 SER A CA 1
ATOM 1859 C C . SER A 1 237 ? -4.668 16.047 20.594 1 95.31 237 SER A C 1
ATOM 1861 O O . SER A 1 237 ? -4.773 16.984 19.812 1 95.31 237 SER A O 1
ATOM 1863 N N . VAL A 1 238 ? -4.98 14.797 20.219 1 96.75 238 VAL A N 1
ATOM 1864 C CA . VAL A 1 238 ? -5.547 14.469 18.922 1 96.75 238 VAL A CA 1
ATOM 1865 C C . VAL A 1 238 ? -6.871 15.211 18.734 1 96.75 238 VAL A C 1
ATOM 1867 O O . VAL A 1 238 ? -7.18 15.672 17.625 1 96.75 238 VAL A O 1
ATOM 1870 N N . TYR A 1 239 ? -7.559 15.406 19.828 1 94.88 239 TYR A N 1
ATOM 1871 C CA . TYR A 1 239 ? -8.883 16.016 19.766 1 94.88 239 TYR A CA 1
ATOM 1872 C C . TYR A 1 239 ? -8.805 17.516 20.062 1 94.88 239 TYR A C 1
ATOM 1874 O O . TYR A 1 239 ? -9.422 18.312 19.359 1 94.88 239 TYR A O 1
ATOM 1882 N N . THR A 1 240 ? -8.016 17.906 20.984 1 93 240 THR A N 1
ATOM 1883 C CA . THR A 1 240 ? -8.023 19.281 21.484 1 93 240 THR A CA 1
ATOM 1884 C C . THR A 1 240 ? -7.277 20.203 20.531 1 93 240 THR A C 1
ATOM 1886 O O . THR A 1 240 ? -7.562 21.406 20.469 1 93 240 THR A O 1
ATOM 1889 N N . GLU A 1 241 ? -6.336 19.641 19.797 1 91.44 241 GLU A N 1
ATOM 1890 C CA . GLU A 1 241 ? -5.523 20.469 18.906 1 91.44 241 GLU A CA 1
ATOM 1891 C C . GLU A 1 241 ? -5.945 20.297 17.453 1 91.44 241 GLU A C 1
ATOM 1893 O O . GLU A 1 241 ? -5.207 20.672 16.531 1 91.44 241 GLU A O 1
ATOM 1898 N N . SER A 1 242 ? -7.098 19.703 17.266 1 89.12 242 SER A N 1
ATOM 1899 C CA . SER A 1 242 ? -7.586 19.438 15.914 1 89.12 242 SER A CA 1
ATOM 1900 C C . SER A 1 242 ? -7.848 20.719 15.148 1 89.12 242 SER A C 1
ATOM 1902 O O . SER A 1 242 ? -8.266 21.719 15.734 1 89.12 242 SER A O 1
ATOM 1904 N N . CYS A 1 243 ? -7.641 20.734 13.859 1 81.75 243 CYS A N 1
ATOM 1905 C CA . CYS A 1 243 ? -7.922 21.875 12.984 1 81.75 243 CYS A CA 1
ATOM 1906 C C . CYS A 1 243 ? -9.352 21.828 12.469 1 81.75 243 CYS A C 1
ATOM 1908 O O . CYS A 1 243 ? -9.797 22.734 11.766 1 81.75 243 CYS A O 1
ATOM 1910 N N . VAL A 1 244 ? -10.039 20.734 12.867 1 83.44 244 VAL A N 1
ATOM 1911 C CA . VAL A 1 244 ? -11.43 20.594 12.453 1 83.44 244 VAL A CA 1
ATOM 1912 C C . VAL A 1 244 ? -12.32 21.484 13.32 1 83.44 244 VAL A C 1
ATOM 1914 O O . VAL A 1 244 ? -12.344 21.328 14.547 1 83.44 244 VAL A O 1
ATOM 1917 N N . THR A 1 245 ? -12.938 22.547 12.797 1 79.38 245 THR A N 1
ATOM 1918 C CA . THR A 1 245 ? -13.664 23.609 13.477 1 79.38 245 THR A CA 1
ATOM 1919 C C . THR A 1 245 ? -14.641 23.031 14.5 1 79.38 245 THR A C 1
ATOM 1921 O O . THR A 1 245 ? -14.664 23.469 15.656 1 79.38 245 THR A O 1
ATOM 1924 N N . ASP A 1 246 ? -15.484 22 14.227 1 83.88 246 ASP A N 1
ATOM 1925 C CA . ASP A 1 246 ? -16.484 21.453 15.141 1 83.88 246 ASP A CA 1
ATOM 1926 C C . ASP A 1 246 ? -16.031 20.094 15.688 1 83.88 246 ASP A C 1
ATOM 1928 O O . ASP A 1 246 ? -16.828 19.359 16.266 1 83.88 246 ASP A O 1
ATOM 1932 N N . GLY A 1 247 ? -14.75 19.891 15.57 1 88.5 247 GLY A N 1
ATOM 1933 C CA . GLY A 1 247 ? -14.219 18.625 16.078 1 88.5 247 GLY A CA 1
ATOM 1934 C C . GLY A 1 247 ? -14.688 17.422 15.289 1 88.5 247 GLY A C 1
ATOM 1935 O O . GLY A 1 247 ? -15.406 17.562 14.297 1 88.5 247 GLY A O 1
ATOM 1936 N N . TYR A 1 248 ? -14.266 16.312 15.766 1 92.44 248 TYR A N 1
ATOM 1937 C CA . TYR A 1 248 ? -14.664 15.07 15.125 1 92.44 248 TYR A CA 1
ATOM 1938 C C . TYR A 1 248 ? -16.016 14.602 15.633 1 92.44 248 TYR A C 1
ATOM 1940 O O . TYR A 1 248 ? -16.266 14.562 16.844 1 92.44 248 TYR A O 1
ATOM 1948 N N . THR A 1 249 ? -16.922 14.273 14.719 1 90.94 249 THR A N 1
ATOM 1949 C CA . THR A 1 249 ? -18.25 13.828 15.094 1 90.94 249 THR A CA 1
ATOM 1950 C C . THR A 1 249 ? -18.25 12.344 15.438 1 90.94 249 THR A C 1
ATOM 1952 O O . THR A 1 249 ? -19.156 11.859 16.125 1 90.94 249 THR A O 1
ATOM 1955 N N . GLN A 1 250 ? -17.281 11.617 14.914 1 93.06 250 GLN A N 1
ATOM 1956 C CA . GLN A 1 250 ? -17.141 10.195 15.195 1 93.06 250 GLN A CA 1
ATOM 1957 C C . GLN A 1 250 ? -15.672 9.773 15.148 1 93.06 250 GLN A C 1
ATOM 1959 O O . GLN A 1 250 ? -14.883 10.328 14.383 1 93.06 250 GLN A O 1
ATOM 1964 N N . THR A 1 251 ? -15.352 8.859 15.984 1 95.88 251 THR A N 1
ATOM 1965 C CA . THR A 1 251 ? -14.023 8.25 15.992 1 95.88 251 THR A CA 1
ATOM 1966 C C . THR A 1 251 ? -14.117 6.742 15.789 1 95.88 251 THR A C 1
ATOM 1968 O O . THR A 1 251 ? -14.859 6.062 16.5 1 95.88 251 THR A O 1
ATOM 1971 N N . ALA A 1 252 ? -13.453 6.242 14.812 1 95.75 252 ALA A N 1
ATOM 1972 C CA . ALA A 1 252 ? -13.414 4.805 14.562 1 95.75 252 ALA A CA 1
ATOM 1973 C C . ALA A 1 252 ? -12 4.262 14.719 1 95.75 252 ALA A C 1
ATOM 1975 O O . ALA A 1 252 ? -11.031 4.895 14.289 1 95.75 252 ALA A O 1
ATOM 1976 N N . ILE A 1 253 ? -11.922 3.133 15.344 1 96.19 253 ILE A N 1
ATOM 1977 C CA . ILE A 1 253 ? -10.625 2.475 15.477 1 96.19 253 ILE A CA 1
ATOM 1978 C C . ILE A 1 253 ? -10.453 1.456 14.352 1 96.19 253 ILE A C 1
ATOM 1980 O O . ILE A 1 253 ? -11.398 0.762 13.984 1 96.19 253 ILE A O 1
ATOM 1984 N N . VAL A 1 254 ? -9.305 1.433 13.773 1 96 254 VAL A N 1
ATOM 1985 C CA . VAL A 1 254 ? -8.828 0.426 12.828 1 96 254 VAL A CA 1
ATOM 1986 C C . VAL A 1 254 ? -7.672 -0.357 13.445 1 96 254 VAL A C 1
ATOM 1988 O O . VAL A 1 254 ? -6.531 0.114 13.461 1 96 254 VAL A O 1
ATOM 1991 N N . ASP A 1 255 ? -8 -1.468 13.969 1 93.44 255 ASP A N 1
ATOM 1992 C CA . ASP A 1 255 ? -6.992 -2.264 14.672 1 93.44 255 ASP A CA 1
ATOM 1993 C C . ASP A 1 255 ? -6.035 -2.926 13.68 1 93.44 255 ASP A C 1
ATOM 1995 O O . ASP A 1 255 ? -6.348 -3.971 13.109 1 93.44 255 ASP A O 1
ATOM 1999 N N . ALA A 1 256 ? -4.906 -2.32 13.547 1 94.19 256 ALA A N 1
ATOM 2000 C CA . ALA A 1 256 ? -3.867 -2.758 12.617 1 94.19 256 ALA A CA 1
ATOM 2001 C C . ALA A 1 256 ? -2.59 -3.139 13.359 1 94.19 256 ALA A C 1
ATOM 2003 O O . ALA A 1 256 ? -2.445 -2.846 14.555 1 94.19 256 ALA A O 1
ATOM 2004 N N . ASP A 1 257 ? -1.692 -3.795 12.625 1 91.5 257 ASP A N 1
ATOM 2005 C CA . ASP A 1 257 ? -0.386 -4.164 13.156 1 91.5 257 ASP A CA 1
ATOM 2006 C C . ASP A 1 257 ? -0.528 -5.09 14.367 1 91.5 257 ASP A C 1
ATOM 2008 O O . ASP A 1 257 ? 0.246 -5 15.32 1 91.5 257 ASP A O 1
ATOM 2012 N N . ASN A 1 258 ? -1.607 -5.82 14.398 1 83.81 258 ASN A N 1
ATOM 2013 C CA . ASN A 1 258 ? -1.856 -6.812 15.438 1 83.81 258 ASN A CA 1
ATOM 2014 C C . ASN A 1 258 ? -1.51 -8.219 14.969 1 83.81 258 ASN A C 1
ATOM 2016 O O . ASN A 1 258 ? -2.326 -8.883 14.328 1 83.81 258 ASN A O 1
ATOM 2020 N N . TYR A 1 259 ? -0.362 -8.656 15.383 1 74.31 259 TYR A N 1
ATOM 2021 C CA . TYR A 1 259 ? 0.153 -9.922 14.875 1 74.31 259 TYR A CA 1
ATOM 2022 C C . TYR A 1 259 ? -0.173 -11.062 15.836 1 74.31 259 TYR A C 1
ATOM 2024 O O . TYR A 1 259 ? 0.027 -12.234 15.5 1 74.31 259 TYR A O 1
ATOM 2032 N N . PHE A 1 260 ? -0.743 -10.75 17.016 1 68.06 260 PHE A N 1
ATOM 2033 C CA . PHE A 1 260 ? -0.917 -11.789 18.016 1 68.06 260 PHE A CA 1
ATOM 2034 C C . PHE A 1 260 ? -2.391 -11.977 18.359 1 68.06 260 PHE A C 1
ATOM 2036 O O . PHE A 1 260 ? -2.734 -12.75 19.25 1 68.06 260 PHE A O 1
ATOM 2043 N N . LEU A 1 261 ? -3.277 -11.445 17.578 1 62.78 261 LEU A N 1
ATOM 2044 C CA . LEU A 1 261 ? -4.723 -11.594 17.672 1 62.78 261 LEU A CA 1
ATOM 2045 C C . LEU A 1 261 ? -5.207 -11.289 19.094 1 62.78 261 LEU A C 1
ATOM 2047 O O . LEU A 1 261 ? -6.141 -11.922 19.578 1 62.78 261 LEU A O 1
ATOM 2051 N N . LYS A 1 262 ? -4.465 -10.438 19.703 1 62.47 262 LYS A N 1
ATOM 2052 C CA . LYS A 1 262 ? -4.977 -10.031 21 1 62.47 262 LYS A CA 1
ATOM 2053 C C . LYS A 1 262 ? -6.137 -9.047 20.859 1 62.47 262 LYS A C 1
ATOM 2055 O O . LYS A 1 262 ? -6.027 -8.055 20.141 1 62.47 262 LYS A O 1
ATOM 2060 N N . ASP A 1 263 ? -7.336 -9.578 21.141 1 61.88 263 ASP A N 1
ATOM 2061 C CA . ASP A 1 263 ? -8.523 -8.742 21.047 1 61.88 263 ASP A CA 1
ATOM 2062 C C . ASP A 1 263 ? -8.586 -7.75 22.203 1 61.88 263 ASP A C 1
ATOM 2064 O O . ASP A 1 263 ? -8.023 -7.996 23.266 1 61.88 263 ASP A O 1
ATOM 2068 N N . CYS A 1 264 ? -8.969 -6.496 21.875 1 62.31 264 CYS A N 1
ATOM 2069 C CA . CYS A 1 264 ? -9.086 -5.449 22.891 1 62.31 264 CYS A CA 1
ATOM 2070 C C . CYS A 1 264 ? -10.055 -5.871 24 1 62.31 264 CYS A C 1
ATOM 2072 O O . CYS A 1 264 ? -10.055 -5.285 25.078 1 62.31 264 CYS A O 1
ATOM 2074 N N . GLY A 1 265 ? -10.617 -6.965 23.875 1 65 265 GLY A N 1
ATOM 2075 C CA . GLY A 1 265 ? -11.5 -7.512 24.906 1 65 265 GLY A CA 1
ATOM 2076 C C . GLY A 1 265 ? -12.797 -6.738 25.047 1 65 265 GLY A C 1
ATOM 2077 O O . GLY A 1 265 ? -13.648 -7.098 25.859 1 65 265 GLY A O 1
ATOM 2078 N N . GLN A 1 266 ? -12.953 -5.648 24.344 1 74.19 266 GLN A N 1
ATOM 2079 C CA . GLN A 1 266 ? -14.156 -4.84 24.469 1 74.19 266 GLN A CA 1
ATOM 2080 C C . GLN A 1 266 ? -14.969 -4.848 23.172 1 74.19 266 GLN A C 1
ATOM 2082 O O . GLN A 1 266 ? -14.406 -5 22.094 1 74.19 266 GLN A O 1
ATOM 2087 N N . GLU A 1 267 ? -16.281 -4.828 23.391 1 82.62 267 GLU A N 1
ATOM 2088 C CA . GLU A 1 267 ? -17.172 -4.781 22.219 1 82.62 267 GLU A CA 1
ATOM 2089 C C . GLU A 1 267 ? -17.297 -3.357 21.688 1 82.62 267 GLU A C 1
ATOM 2091 O O . GLU A 1 267 ? -17.812 -2.473 22.375 1 82.62 267 GLU A O 1
ATOM 2096 N N . ILE A 1 268 ? -16.766 -3.078 20.625 1 89.69 268 ILE A N 1
ATOM 2097 C CA . ILE A 1 268 ? -16.891 -1.806 19.922 1 89.69 268 ILE A CA 1
ATOM 2098 C C . ILE A 1 268 ? -17.781 -1.976 18.688 1 89.69 268 ILE A C 1
ATOM 2100 O O . ILE A 1 268 ? -17.562 -2.875 17.875 1 89.69 268 ILE A O 1
ATOM 2104 N N . PRO A 1 269 ? -18.828 -1.159 18.594 1 91.12 269 PRO A N 1
ATOM 2105 C CA . PRO A 1 269 ? -19.734 -1.294 17.453 1 91.12 269 PRO A CA 1
ATOM 2106 C C . PRO A 1 269 ? -19.047 -1.074 16.109 1 91.12 269 PRO A C 1
ATOM 2108 O O . PRO A 1 269 ? -18.031 -0.37 16.047 1 91.12 269 PRO A O 1
ATOM 2111 N N . MET A 1 270 ? -19.641 -1.633 15.094 1 90.19 270 MET A N 1
ATOM 2112 C CA . MET A 1 270 ? -19.141 -1.446 13.734 1 90.19 270 MET A CA 1
ATOM 2113 C C . MET A 1 270 ? -19.453 -0.045 13.227 1 90.19 270 MET A C 1
ATOM 2115 O O . MET A 1 270 ? -20.531 0.48 13.477 1 90.19 270 MET A O 1
ATOM 2119 N N . TYR A 1 271 ? -18.516 0.48 12.43 1 89.06 271 TYR A N 1
ATOM 2120 C CA . TYR A 1 271 ? -18.703 1.793 11.828 1 89.06 271 TYR A CA 1
ATOM 2121 C C . TYR A 1 271 ? -19.922 1.792 10.891 1 89.06 271 TYR A C 1
ATOM 2123 O O . TYR A 1 271 ? -20.094 0.862 10.102 1 89.06 271 TYR A O 1
ATOM 2131 N N . GLN A 1 272 ? -20.766 2.885 11.008 1 80.44 272 GLN A N 1
ATOM 2132 C CA . GLN A 1 272 ? -21.891 3.133 10.109 1 80.44 272 GLN A CA 1
ATOM 2133 C C . GLN A 1 272 ? -21.734 4.473 9.398 1 80.44 272 GLN A C 1
ATOM 2135 O O . GLN A 1 272 ? -21.672 5.52 10.039 1 80.44 272 GLN A O 1
ATOM 2140 N N . PRO A 1 273 ? -21.625 4.469 7.996 1 72.69 273 PRO A N 1
ATOM 2141 C CA . PRO A 1 273 ? -21.312 5.676 7.223 1 72.69 273 PRO A CA 1
ATOM 2142 C C . PRO A 1 273 ? -22.312 6.805 7.465 1 72.69 273 PRO A C 1
ATOM 2144 O O . PRO A 1 273 ? -21.938 7.98 7.406 1 72.69 273 PRO A O 1
ATOM 2147 N N . LYS A 1 274 ? -23.609 6.703 7.656 1 63.31 274 LYS A N 1
ATOM 2148 C CA . LYS A 1 274 ? -24.656 7.727 7.598 1 63.31 274 LYS A CA 1
ATOM 2149 C C . LYS A 1 274 ? -24.484 8.742 8.727 1 63.31 274 LYS A C 1
ATOM 2151 O O . LYS A 1 274 ? -25.031 9.844 8.656 1 63.31 274 LYS A O 1
ATOM 2156 N N . LYS A 1 275 ? -23.484 8.602 9.516 1 60.84 275 LYS A N 1
ATOM 2157 C CA . LYS A 1 275 ? -23.609 9.398 10.734 1 60.84 275 LYS A CA 1
ATOM 2158 C C . LYS A 1 275 ? -22.453 10.391 10.852 1 60.84 275 LYS A C 1
ATOM 2160 O O . LYS A 1 275 ? -22.531 11.352 11.617 1 60.84 275 LYS A O 1
ATOM 2165 N N . ALA A 1 276 ? -21.484 10.328 9.867 1 64.94 276 ALA A N 1
ATOM 2166 C CA . ALA A 1 276 ? -20.312 11.109 10.25 1 64.94 276 ALA A CA 1
ATOM 2167 C C . ALA A 1 276 ? -20.062 12.242 9.266 1 64.94 276 ALA A C 1
ATOM 2169 O O . ALA A 1 276 ? -20.125 12.047 8.055 1 64.94 276 ALA A O 1
ATOM 2170 N N . GLU A 1 277 ? -20.016 13.453 9.852 1 79.81 277 GLU A N 1
ATOM 2171 C CA . GLU A 1 277 ? -19.562 14.594 9.055 1 79.81 277 GLU A CA 1
ATOM 2172 C C . GLU A 1 277 ? -18.047 14.719 9.07 1 79.81 277 GLU A C 1
ATOM 2174 O O . GLU A 1 277 ? -17.422 15.008 8.047 1 79.81 277 GLU A O 1
ATOM 2179 N N . SER A 1 278 ? -17.531 14.492 10.203 1 89.81 278 SER A N 1
ATOM 2180 C CA . SER A 1 278 ? -16.078 14.531 10.414 1 89.81 278 SER A CA 1
ATOM 2181 C C . SER A 1 278 ? -15.594 13.289 11.156 1 89.81 278 SER A C 1
ATOM 2183 O O . SER A 1 278 ? -15.789 13.172 12.367 1 89.81 278 SER A O 1
ATOM 2185 N N . LEU A 1 279 ? -14.953 12.43 10.43 1 93.5 279 LEU A N 1
ATOM 2186 C CA . LEU A 1 279 ? -14.555 11.133 10.969 1 93.5 279 LEU A CA 1
ATOM 2187 C C . LEU A 1 279 ? -13.055 11.109 11.266 1 93.5 279 LEU A C 1
ATOM 2189 O O . LEU A 1 279 ? -12.25 11.578 10.461 1 93.5 279 LEU A O 1
ATOM 2193 N N . LEU A 1 280 ? -12.734 10.664 12.484 1 96.62 280 LEU A N 1
ATOM 2194 C CA . LEU A 1 280 ? -11.344 10.391 12.836 1 96.62 280 LEU A CA 1
ATOM 2195 C C . LEU A 1 280 ? -11.086 8.891 12.883 1 96.62 280 LEU A C 1
ATOM 2197 O O . LEU A 1 280 ? -11.797 8.148 13.578 1 96.62 280 LEU A O 1
ATOM 2201 N N . LEU A 1 281 ? -10.109 8.43 12.117 1 97.56 281 LEU A N 1
ATOM 2202 C CA . LEU A 1 281 ? -9.688 7.031 12.156 1 97.56 281 LEU A CA 1
ATOM 2203 C C . LEU A 1 281 ? -8.406 6.879 12.977 1 97.56 281 LEU A C 1
ATOM 2205 O O . LEU A 1 281 ? -7.387 7.488 12.664 1 97.56 281 LEU A O 1
ATOM 2209 N N . LEU A 1 282 ? -8.5 6.145 14.055 1 98.12 282 LEU A N 1
ATOM 2210 C CA . LEU A 1 282 ? -7.305 5.691 14.758 1 98.12 282 LEU A CA 1
ATOM 2211 C C . LEU A 1 282 ? -6.773 4.398 14.156 1 98.12 282 LEU A C 1
ATOM 2213 O O . LEU A 1 282 ? -7.324 3.32 14.398 1 98.12 282 LEU A O 1
ATOM 2217 N N . ILE A 1 283 ? -5.68 4.492 13.414 1 98.31 283 ILE A N 1
ATOM 2218 C CA . ILE A 1 283 ? -5.211 3.338 12.648 1 98.31 283 ILE A CA 1
ATOM 2219 C C . ILE A 1 283 ? -3.908 2.816 13.258 1 98.31 283 ILE A C 1
ATOM 2221 O O . ILE A 1 283 ? -2.844 3.406 13.055 1 98.31 283 ILE A O 1
ATOM 2225 N N . GLY A 1 284 ? -3.906 1.755 13.914 1 96.75 284 GLY A N 1
ATOM 2226 C CA . GLY A 1 284 ? -2.736 1.183 14.562 1 96.75 284 GLY A CA 1
ATOM 2227 C C . GLY A 1 284 ? -3.08 0.114 15.578 1 96.75 284 GLY A C 1
ATOM 2228 O O . GLY A 1 284 ? -4.242 -0.274 15.711 1 96.75 284 GLY A O 1
ATOM 2229 N N . ASN A 1 285 ? -2.115 -0.341 16.219 1 94.25 285 ASN A N 1
ATOM 2230 C CA . ASN A 1 285 ? -2.293 -1.37 17.234 1 94.25 285 ASN A CA 1
ATOM 2231 C C . ASN A 1 285 ? -3.016 -0.825 1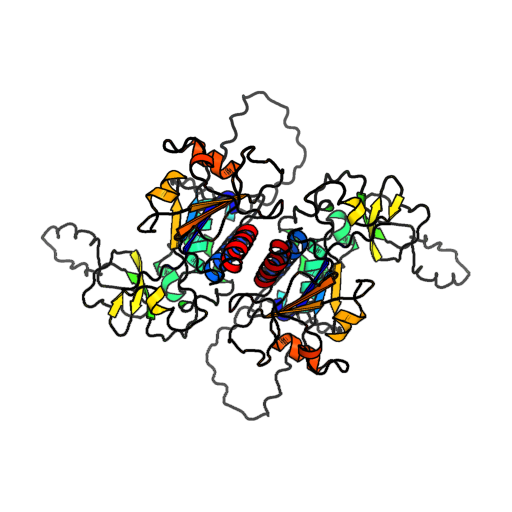8.453 1 94.25 285 ASN A C 1
ATOM 2233 O O . ASN A 1 285 ? -2.641 0.221 18.984 1 94.25 285 ASN A O 1
ATOM 2237 N N . TRP A 1 286 ? -3.973 -1.544 18.844 1 91.81 286 TRP A N 1
ATOM 2238 C CA . TRP A 1 286 ? -4.758 -1.16 20.016 1 91.81 286 TRP A CA 1
ATOM 2239 C C . TRP A 1 286 ? -3.855 -0.918 21.219 1 91.81 286 TRP A C 1
ATOM 2241 O O . TRP A 1 286 ? -4.023 0.068 21.938 1 91.81 286 TRP A O 1
ATOM 2251 N N . GLN A 1 287 ? -2.953 -1.756 21.391 1 91.25 287 GLN A N 1
ATOM 2252 C CA . GLN A 1 287 ? -2.082 -1.686 22.562 1 91.25 287 GLN A CA 1
ATOM 2253 C C . GLN A 1 287 ? -1.244 -0.41 22.547 1 91.25 287 GLN A C 1
ATOM 2255 O O . GLN A 1 287 ? -0.929 0.143 23.594 1 91.25 287 GLN A O 1
ATOM 2260 N N . ASP A 1 288 ? -0.888 0.019 21.375 1 93.69 288 ASP A N 1
ATOM 2261 C CA . ASP A 1 288 ? -0.12 1.256 21.266 1 93.69 288 ASP A CA 1
ATOM 2262 C C . ASP A 1 288 ? -0.957 2.459 21.703 1 93.69 288 ASP A C 1
ATOM 2264 O O . ASP A 1 288 ? -0.474 3.328 22.422 1 93.69 288 ASP A O 1
ATOM 2268 N N . PHE A 1 289 ? -2.201 2.502 21.297 1 95 289 PHE A N 1
ATOM 2269 C CA . PHE A 1 289 ? -3.096 3.584 21.688 1 95 289 PHE A CA 1
ATOM 2270 C C . PHE A 1 289 ? -3.344 3.557 23.188 1 95 289 PHE A C 1
ATOM 2272 O O . PHE A 1 289 ? -3.365 4.605 23.844 1 95 289 PHE A O 1
ATOM 2279 N N . GLU A 1 290 ? -3.475 2.357 23.719 1 92.5 290 GLU A N 1
ATOM 2280 C CA . GLU A 1 290 ? -3.688 2.207 25.141 1 92.5 290 GLU A CA 1
ATOM 2281 C C . GLU A 1 290 ? -2.469 2.676 25.938 1 92.5 290 GLU A C 1
ATOM 2283 O O . GLU A 1 290 ? -2.607 3.316 26.984 1 92.5 290 GLU A O 1
ATOM 2288 N N . ARG A 1 291 ? -1.321 2.311 25.438 1 92.75 291 ARG A N 1
ATOM 2289 C CA . ARG A 1 291 ? -0.088 2.742 26.094 1 92.75 291 ARG A CA 1
ATOM 2290 C C . ARG A 1 291 ? 0 4.266 26.141 1 92.75 291 ARG A C 1
ATOM 2292 O O . ARG A 1 291 ? 0.487 4.832 27.125 1 92.75 291 ARG A O 1
ATOM 2299 N N . ASN A 1 292 ? -0.395 4.906 25.078 1 94.88 292 ASN A N 1
ATOM 2300 C CA . ASN A 1 292 ? -0.423 6.363 25.094 1 94.88 292 ASN A CA 1
ATOM 2301 C C . ASN A 1 292 ? -1.471 6.895 26.078 1 94.88 292 ASN A C 1
ATOM 2303 O O . ASN A 1 292 ? -1.203 7.832 26.828 1 94.88 292 ASN A O 1
ATOM 2307 N N . ALA A 1 293 ? -2.633 6.281 26.141 1 93.81 293 ALA A N 1
ATOM 2308 C CA . ALA A 1 293 ? -3.75 6.715 26.969 1 93.81 293 ALA A CA 1
ATOM 2309 C C . ALA A 1 293 ? -3.385 6.656 28.453 1 93.81 293 ALA A C 1
ATOM 2311 O O . ALA A 1 293 ? -3.781 7.523 29.234 1 93.81 293 ALA A O 1
ATOM 2312 N N . VAL A 1 294 ? -2.641 5.684 28.781 1 91.12 294 VAL A N 1
ATOM 2313 C CA . VAL A 1 294 ? -2.27 5.484 30.188 1 91.12 294 VAL A CA 1
ATOM 2314 C C . VAL A 1 294 ? -1.463 6.684 30.672 1 91.12 294 VAL A C 1
ATOM 2316 O O . VAL A 1 294 ? -1.52 7.035 31.859 1 91.12 294 VAL A O 1
ATOM 2319 N N . HIS A 1 295 ? -0.765 7.328 29.797 1 90.69 295 HIS A N 1
ATOM 2320 C CA . HIS A 1 295 ? 0.081 8.461 30.156 1 90.69 295 HIS A CA 1
ATOM 2321 C C . HIS A 1 295 ? -0.647 9.781 29.953 1 90.69 295 HIS A C 1
ATOM 2323 O O . HIS A 1 295 ? -0.061 10.852 30.125 1 90.69 295 HIS A O 1
ATOM 2329 N N . ASP A 1 296 ? -1.853 9.703 29.516 1 92.75 296 ASP A N 1
ATOM 2330 C CA . ASP A 1 296 ? -2.682 10.883 29.281 1 92.75 296 ASP A CA 1
ATOM 2331 C C . ASP A 1 296 ? -3.627 11.125 30.453 1 92.75 296 ASP A C 1
ATOM 2333 O O . ASP A 1 296 ? -4.543 10.336 30.703 1 92.75 296 ASP A O 1
ATOM 2337 N N . PRO A 1 297 ? -3.518 12.156 31.234 1 92.81 297 PRO A N 1
ATOM 2338 C CA . PRO A 1 297 ? -4.348 12.398 32.406 1 92.81 297 PRO A CA 1
ATOM 2339 C C . PRO A 1 297 ? -5.809 12.656 32.062 1 92.81 297 PRO A C 1
ATOM 2341 O O . PRO A 1 297 ? -6.68 12.578 32.938 1 92.81 297 PRO A O 1
ATOM 2344 N N . ASN A 1 298 ? -6.109 12.922 30.828 1 93.44 298 ASN A N 1
ATOM 2345 C CA . ASN A 1 298 ? -7.461 13.297 30.422 1 93.44 298 ASN A CA 1
ATOM 2346 C C . ASN A 1 298 ? -8.242 12.086 29.922 1 93.44 298 ASN A C 1
ATOM 2348 O O . ASN A 1 298 ? -9.438 12.188 29.641 1 93.44 298 ASN A O 1
ATOM 2352 N N . VAL A 1 299 ? -7.547 10.984 29.734 1 92.69 299 VAL A N 1
ATOM 2353 C CA . VAL A 1 299 ? -8.172 9.789 29.172 1 92.69 299 VAL A CA 1
ATOM 2354 C C . VAL A 1 299 ? -7.801 8.57 30.016 1 92.69 299 VAL A C 1
ATOM 2356 O O . VAL A 1 299 ? -6.625 8.359 30.328 1 92.69 299 VAL A O 1
ATOM 2359 N N . SER A 1 300 ? -8.766 7.816 30.469 1 90.88 300 SER A N 1
ATOM 2360 C CA . SER A 1 300 ? -8.484 6.609 31.234 1 90.88 300 SER A CA 1
ATOM 2361 C C . SER A 1 300 ? -8.109 5.445 30.328 1 90.88 300 SER A C 1
ATOM 2363 O O . SER A 1 300 ? -7.172 4.699 30.625 1 90.88 300 SER A O 1
ATOM 2365 N N . SER A 1 301 ? -8.852 5.355 29.234 1 92.12 301 SER A N 1
ATOM 2366 C CA . SER A 1 301 ? -8.633 4.32 28.234 1 92.12 301 SER A CA 1
ATOM 2367 C C . SER A 1 301 ? -8.984 4.82 26.844 1 92.12 301 SER A C 1
ATOM 2369 O O . SER A 1 301 ? -9.812 5.719 26.688 1 92.12 301 SER A O 1
ATOM 2371 N N . VAL A 1 302 ? -8.344 4.203 25.891 1 91.94 302 VAL A N 1
ATOM 2372 C CA . VAL A 1 302 ? -8.609 4.609 24.516 1 91.94 302 VAL A CA 1
ATOM 2373 C C . VAL A 1 302 ? -10.062 4.309 24.156 1 91.94 302 VAL A C 1
ATOM 2375 O O . VAL A 1 302 ? -10.656 5 23.328 1 91.94 302 VAL A O 1
ATOM 2378 N N . VAL A 1 303 ? -10.594 3.355 24.812 1 91.44 303 VAL A N 1
ATOM 2379 C CA . VAL A 1 303 ? -11.977 2.961 24.531 1 91.44 303 VAL A CA 1
ATOM 2380 C C . VAL A 1 303 ? -12.914 4.133 24.797 1 91.44 303 VAL A C 1
ATOM 2382 O O . VAL A 1 303 ? -13.969 4.25 24.172 1 91.44 303 VAL A O 1
ATOM 2385 N N . ASP A 1 304 ? -12.523 5.004 25.688 1 91.12 304 ASP A N 1
ATOM 2386 C CA . ASP A 1 304 ? -13.352 6.129 26.109 1 91.12 304 ASP A CA 1
ATOM 2387 C C . ASP A 1 304 ? -13.539 7.125 24.969 1 91.12 304 ASP A C 1
ATOM 2389 O O . ASP A 1 304 ? -14.477 7.926 24.969 1 91.12 304 ASP A O 1
ATOM 2393 N N . VAL A 1 305 ? -12.734 7.039 23.984 1 93.75 305 VAL A N 1
ATOM 2394 C CA . VAL A 1 305 ? -12.797 8.047 22.922 1 93.75 305 VAL A CA 1
ATOM 2395 C C . VAL A 1 305 ? -13.211 7.398 21.609 1 93.75 305 VAL A C 1
ATOM 2397 O O . VAL A 1 305 ? -13.328 8.078 20.578 1 93.75 305 VAL A O 1
ATOM 2400 N N . ILE A 1 306 ? -13.445 6.137 21.578 1 94.75 306 ILE A N 1
ATOM 2401 C CA . ILE A 1 306 ? -13.773 5.398 20.375 1 94.75 306 ILE A CA 1
ATOM 2402 C C . ILE A 1 306 ? -15.281 5.191 20.281 1 94.75 306 ILE A C 1
ATOM 2404 O O . ILE A 1 306 ? -15.914 4.766 21.25 1 94.75 306 ILE A O 1
ATOM 2408 N N . ASP A 1 307 ? -15.82 5.434 19.109 1 94 307 ASP A N 1
ATOM 2409 C CA . ASP A 1 307 ? -17.25 5.285 18.891 1 94 307 ASP A CA 1
ATOM 2410 C C . ASP A 1 307 ? -17.562 4.012 18.109 1 94 307 ASP A C 1
ATOM 2412 O O . ASP A 1 307 ? -18.656 3.438 18.266 1 94 307 ASP A O 1
ATOM 2416 N N . SER A 1 308 ? -16.656 3.609 17.266 1 93.88 308 SER A N 1
ATOM 2417 C CA . SER A 1 308 ? -16.906 2.479 16.375 1 93.88 308 SER A CA 1
ATOM 2418 C C . SER A 1 308 ? -15.594 1.848 15.914 1 93.88 308 SER A C 1
ATOM 2420 O O . SER A 1 308 ? -14.516 2.301 16.297 1 93.88 308 SER A O 1
ATOM 2422 N N . ARG A 1 309 ? -15.766 0.75 15.188 1 93.81 309 ARG A N 1
ATOM 2423 C CA . ARG A 1 309 ? -14.586 0.087 14.633 1 93.81 309 ARG A CA 1
ATOM 2424 C C . ARG A 1 309 ? -14.773 -0.208 13.148 1 93.81 309 ARG A C 1
ATOM 2426 O O . ARG A 1 309 ? -15.891 -0.426 12.688 1 93.81 309 ARG A O 1
ATOM 2433 N N . ILE A 1 310 ? -13.758 -0.145 12.43 1 92.56 310 ILE A N 1
ATOM 2434 C CA . ILE A 1 310 ? -13.68 -0.599 11.047 1 92.56 310 ILE A CA 1
ATOM 2435 C C . ILE A 1 310 ? -12.742 -1.798 10.945 1 92.56 310 ILE A C 1
ATOM 2437 O O . ILE A 1 310 ? -11.523 -1.656 11.102 1 92.56 310 ILE A O 1
ATOM 2441 N N . PRO A 1 311 ? -13.289 -2.936 10.695 1 90.81 311 PRO A N 1
ATOM 2442 C CA . PRO A 1 311 ? -12.453 -4.141 10.672 1 90.81 311 PRO A CA 1
ATOM 2443 C C . PRO A 1 311 ? -11.523 -4.191 9.461 1 90.81 311 PRO A C 1
ATOM 2445 O O . PRO A 1 311 ? -11.906 -3.768 8.367 1 90.81 311 PRO A O 1
ATOM 2448 N N . VAL A 1 312 ? -10.359 -4.668 9.695 1 91.31 312 VAL A N 1
ATOM 2449 C CA . VAL A 1 312 ? -9.406 -5.008 8.648 1 91.31 312 VAL A CA 1
ATOM 2450 C C . VAL A 1 312 ? -8.914 -6.438 8.844 1 91.31 312 VAL A C 1
ATOM 2452 O O . VAL A 1 312 ? -9.016 -6.992 9.938 1 91.31 312 VAL A O 1
ATOM 2455 N N . PRO A 1 313 ? -8.461 -7.035 7.793 1 87.69 313 PRO A N 1
ATOM 2456 C CA . PRO A 1 313 ? -7.969 -8.406 7.949 1 87.69 313 PRO A CA 1
ATOM 2457 C C . PRO A 1 313 ? -6.852 -8.523 8.984 1 87.69 313 PRO A C 1
ATOM 2459 O O . PRO A 1 313 ? -6.137 -7.547 9.234 1 87.69 313 PRO A O 1
ATOM 2462 N N . TYR A 1 314 ? -6.664 -9.664 9.375 1 82.94 314 TYR A N 1
ATOM 2463 C CA . TYR A 1 314 ? -5.684 -9.961 10.414 1 82.94 314 TYR A CA 1
ATOM 2464 C C . TYR A 1 314 ? -4.273 -9.633 9.938 1 82.94 314 TYR A C 1
ATOM 2466 O O . TYR A 1 314 ? -3.934 -9.867 8.773 1 82.94 314 TYR A O 1
ATOM 2474 N N . ALA A 1 315 ? -3.428 -9.062 10.859 1 84.75 315 ALA A N 1
ATOM 2475 C CA . ALA A 1 315 ? -1.998 -8.828 10.664 1 84.75 315 ALA A CA 1
ATOM 2476 C C . ALA A 1 315 ? -1.75 -7.84 9.531 1 84.75 315 ALA A C 1
ATOM 2478 O O . ALA A 1 315 ? -0.739 -7.926 8.828 1 84.75 315 ALA A O 1
ATOM 2479 N N . THR A 1 316 ? -2.764 -7.027 9.344 1 92.19 316 THR A N 1
ATOM 2480 C CA . THR A 1 316 ? -2.592 -5.973 8.344 1 92.19 316 THR A CA 1
ATOM 2481 C C . THR A 1 316 ? -1.701 -4.859 8.891 1 92.19 316 THR A C 1
ATOM 2483 O O . THR A 1 316 ? -1.913 -4.375 10.008 1 92.19 316 THR A O 1
ATOM 2486 N N . ARG A 1 317 ? -0.72 -4.512 8.148 1 95.75 317 ARG A N 1
ATOM 2487 C CA . ARG A 1 317 ? 0.151 -3.404 8.523 1 95.75 317 ARG A CA 1
ATOM 2488 C C . ARG A 1 317 ? -0.61 -2.084 8.523 1 95.75 317 ARG A C 1
ATOM 2490 O O . ARG A 1 317 ? -1.648 -1.961 7.871 1 95.75 317 ARG A O 1
ATOM 2497 N N . ILE A 1 318 ? -0.118 -1.096 9.195 1 97.94 318 ILE A N 1
ATOM 2498 C CA . ILE A 1 318 ? -0.786 0.188 9.367 1 97.94 318 ILE A CA 1
ATOM 2499 C C . ILE A 1 318 ? -0.974 0.864 8.016 1 97.94 318 ILE A C 1
ATOM 2501 O O . ILE A 1 318 ? -2.047 1.396 7.723 1 97.94 318 ILE A O 1
ATOM 2505 N N . GLU A 1 319 ? 0.081 0.848 7.125 1 98.25 319 GLU A N 1
ATOM 2506 C CA . GLU A 1 319 ? 0.013 1.515 5.828 1 98.25 319 GLU A CA 1
ATOM 2507 C C . GLU A 1 319 ? -1.015 0.849 4.918 1 98.25 319 GLU A C 1
ATOM 2509 O O . GLU A 1 319 ? -1.656 1.517 4.102 1 98.25 319 GLU A O 1
ATOM 2514 N N . ASP A 1 320 ? -1.206 -0.469 5.031 1 97.69 320 ASP A N 1
ATOM 2515 C CA . ASP A 1 320 ? -2.248 -1.174 4.289 1 97.69 320 ASP A CA 1
ATOM 2516 C C . ASP A 1 320 ? -3.627 -0.898 4.887 1 97.69 320 ASP A C 1
ATOM 2518 O O . ASP A 1 320 ? -4.59 -0.668 4.152 1 97.69 320 ASP A O 1
ATOM 2522 N N . ALA A 1 321 ? -3.691 -0.904 6.191 1 97.5 321 ALA A N 1
ATOM 2523 C CA . ALA A 1 321 ? -4.949 -0.675 6.898 1 97.5 321 ALA A CA 1
ATOM 2524 C C . ALA A 1 321 ? -5.504 0.713 6.598 1 97.5 321 ALA A C 1
ATOM 2526 O O . ALA A 1 321 ? -6.719 0.902 6.531 1 97.5 321 ALA A O 1
ATOM 2527 N N . ALA A 1 322 ? -4.574 1.663 6.43 1 98.44 322 ALA A N 1
ATOM 2528 C CA . ALA A 1 322 ? -5 3.016 6.082 1 98.44 322 ALA A CA 1
ATOM 2529 C C . ALA A 1 322 ? -5.777 3.025 4.77 1 98.44 322 ALA A C 1
ATOM 2531 O O . ALA A 1 322 ? -6.883 3.561 4.699 1 98.44 322 ALA A O 1
ATOM 2532 N N . LEU A 1 323 ? -5.23 2.367 3.787 1 97.81 323 LEU A N 1
ATOM 2533 C CA . LEU A 1 323 ? -5.875 2.342 2.477 1 97.81 323 LEU A CA 1
ATOM 2534 C C . LEU A 1 323 ? -7.156 1.518 2.518 1 97.81 323 LEU A C 1
ATOM 2536 O O . LEU A 1 323 ? -8.18 1.918 1.949 1 97.81 323 LEU A O 1
ATOM 2540 N N . ILE A 1 324 ? -7.156 0.432 3.242 1 97 324 ILE A N 1
ATOM 2541 C CA . ILE A 1 324 ? -8.32 -0.445 3.342 1 97 324 ILE A CA 1
ATOM 2542 C C . ILE A 1 324 ? -9.461 0.289 4.043 1 97 324 ILE A C 1
ATOM 2544 O O . ILE A 1 324 ? -10.594 0.3 3.551 1 97 324 ILE A O 1
ATOM 2548 N N . SER A 1 325 ? -9.188 0.9 5.172 1 96.25 325 SER A N 1
ATOM 2549 C CA . SER A 1 325 ? -10.234 1.552 5.961 1 96.25 325 SER A CA 1
ATOM 2550 C C . SER A 1 325 ? -10.82 2.748 5.219 1 96.25 325 SER A C 1
ATOM 2552 O O . SER A 1 325 ? -12.039 2.955 5.23 1 96.25 325 SER A O 1
ATOM 2554 N N . LEU A 1 326 ? -9.984 3.504 4.543 1 95.19 326 LEU A N 1
ATOM 2555 C CA . LEU A 1 326 ? -10.469 4.629 3.754 1 95.19 326 LEU A CA 1
ATOM 2556 C C . LEU A 1 326 ? -11.312 4.148 2.578 1 95.19 326 LEU A C 1
ATOM 2558 O O . LEU A 1 326 ? -12.32 4.77 2.232 1 95.19 326 LEU A O 1
ATOM 2562 N N . THR A 1 327 ? -10.898 3.018 1.971 1 94.56 327 THR A N 1
ATOM 2563 C CA . THR A 1 327 ? -11.672 2.424 0.888 1 94.56 327 THR A CA 1
ATOM 2564 C C . THR A 1 327 ? -13.055 2.01 1.377 1 94.56 327 THR A C 1
ATOM 2566 O O . THR A 1 327 ? -14.062 2.301 0.728 1 94.56 327 THR A O 1
ATOM 2569 N N . LYS A 1 328 ? -13.109 1.38 2.49 1 91.75 328 LYS A N 1
ATOM 2570 C CA . LYS A 1 328 ? -14.375 0.923 3.059 1 91.75 328 LYS A CA 1
ATOM 2571 C C . LYS A 1 328 ? -15.289 2.102 3.387 1 91.75 328 LYS A C 1
ATOM 2573 O O . LYS A 1 328 ? -16.5 2.025 3.189 1 91.75 328 LYS A O 1
ATOM 2578 N N . MET A 1 329 ? -14.703 3.111 3.891 1 87.5 329 MET A N 1
ATOM 2579 C CA . MET A 1 329 ? -15.469 4.289 4.289 1 87.5 329 MET A CA 1
ATOM 2580 C C . MET A 1 329 ? -16.047 5.004 3.07 1 87.5 329 MET A C 1
ATOM 2582 O O . MET A 1 329 ? -17.219 5.398 3.068 1 87.5 329 MET A O 1
ATOM 2586 N N . PHE A 1 330 ? -15.258 5.176 1.999 1 79.75 330 PHE A N 1
ATOM 2587 C CA . PHE A 1 330 ? -15.672 6.004 0.871 1 79.75 330 PHE A CA 1
ATOM 2588 C C . PHE A 1 330 ? -16.469 5.188 -0.139 1 79.75 330 PHE A C 1
ATOM 2590 O O . PHE A 1 330 ? -17.234 5.746 -0.929 1 79.75 330 PHE A O 1
ATOM 2597 N N . ASP A 1 331 ? -16.234 3.885 -0.313 1 71.94 331 ASP A N 1
ATOM 2598 C CA . ASP A 1 331 ? -17.031 3.043 -1.202 1 71.94 331 ASP A CA 1
ATOM 2599 C C . ASP A 1 331 ? -18.469 2.918 -0.703 1 71.94 331 ASP A C 1
ATOM 2601 O O . ASP A 1 331 ? -19.406 2.859 -1.501 1 71.94 331 ASP A O 1
ATOM 2605 N N . ASN A 1 332 ? -18.672 2.812 0.519 1 52.81 332 ASN A N 1
ATOM 2606 C CA . ASN A 1 332 ? -20 2.67 1.117 1 52.81 332 ASN A CA 1
ATOM 2607 C C . ASN A 1 332 ? -20.719 4.012 1.207 1 52.81 332 ASN A C 1
ATOM 2609 O O . ASN A 1 332 ? -21.875 4.07 1.602 1 52.81 332 ASN A O 1
ATOM 2613 N N . THR A 1 333 ? -19.938 5.031 0.874 1 45.38 333 THR A N 1
ATOM 2614 C CA . THR A 1 333 ? -20.594 6.336 0.892 1 45.38 333 THR A CA 1
ATOM 2615 C C . THR A 1 333 ? -21.156 6.68 -0.485 1 45.38 333 THR A C 1
ATOM 2617 O O . THR A 1 333 ? -20.438 6.625 -1.485 1 45.38 333 THR A O 1
ATOM 2620 N N . ASP A 1 334 ? -22.344 6.195 -0.945 1 41.91 334 ASP A N 1
ATOM 2621 C CA . ASP A 1 334 ? -23.094 6.629 -2.111 1 41.91 334 ASP A CA 1
ATOM 2622 C C . ASP A 1 334 ? -22.75 8.062 -2.5 1 41.91 334 ASP A C 1
ATOM 2624 O O . ASP A 1 334 ? -23.562 8.977 -2.33 1 41.91 334 ASP A O 1
ATOM 2628 N N . ARG A 1 335 ? -21.562 8.586 -2.443 1 36.66 335 ARG A N 1
ATOM 2629 C CA . ARG A 1 335 ? -21.578 10 -2.807 1 36.66 335 ARG A CA 1
ATOM 2630 C C . ARG A 1 335 ? -21.281 10.18 -4.293 1 36.66 335 ARG A C 1
ATOM 2632 O O . ARG A 1 335 ? -20.484 9.445 -4.867 1 36.66 335 ARG A O 1
ATOM 2639 N N . MET B 1 1 ? -17.969 -34.438 -0.955 1 24 1 MET B N 1
ATOM 2640 C CA . MET B 1 1 ? -16.906 -33.469 -0.701 1 24 1 MET B CA 1
ATOM 2641 C C . MET B 1 1 ? -17.406 -32.062 -0.963 1 24 1 MET B C 1
ATOM 2643 O O . MET B 1 1 ? -17.797 -31.719 -2.08 1 24 1 MET B O 1
ATOM 2647 N N . THR B 1 2 ? -18.125 -31.562 -0.087 1 29.58 2 THR B N 1
ATOM 2648 C CA . THR B 1 2 ? -18.906 -30.328 -0.245 1 29.58 2 THR B CA 1
ATOM 2649 C C . THR B 1 2 ? -18.078 -29.25 -0.911 1 29.58 2 THR B C 1
ATOM 2651 O O . THR B 1 2 ? -16.906 -29.031 -0.554 1 29.58 2 THR B O 1
ATOM 2654 N N . LYS B 1 3 ? -18.172 -29.094 -2.238 1 35.53 3 LYS B N 1
ATOM 2655 C CA . LYS B 1 3 ? -17.656 -28.016 -3.088 1 35.53 3 LYS B CA 1
ATOM 2656 C C . LYS B 1 3 ? -17.594 -26.688 -2.328 1 35.53 3 LYS B C 1
ATOM 2658 O O . LYS B 1 3 ? -18.625 -26.078 -2.045 1 35.53 3 LYS B O 1
ATOM 2663 N N . THR B 1 4 ? -17.016 -26.594 -1.208 1 40.47 4 THR B N 1
ATOM 2664 C CA . THR B 1 4 ? -16.969 -25.328 -0.495 1 40.47 4 THR B CA 1
ATOM 2665 C C . THR B 1 4 ? -16.781 -24.156 -1.469 1 40.47 4 THR B C 1
ATOM 2667 O O . THR B 1 4 ? -15.789 -24.109 -2.189 1 40.47 4 THR B O 1
ATOM 2670 N N . ASP B 1 5 ? -17.828 -23.719 -2.125 1 49.97 5 ASP B N 1
ATOM 2671 C CA . ASP B 1 5 ? -18.281 -22.641 -2.998 1 49.97 5 ASP B CA 1
ATOM 2672 C C . ASP B 1 5 ? -17.484 -21.359 -2.729 1 49.97 5 ASP B C 1
ATOM 2674 O O . ASP B 1 5 ? -18.016 -20.391 -2.176 1 49.97 5 ASP B O 1
ATOM 2678 N N . ARG B 1 6 ? -16.219 -21.453 -2.352 1 61.44 6 ARG B N 1
ATOM 2679 C CA . ARG B 1 6 ? -15.484 -20.312 -1.82 1 61.44 6 ARG B CA 1
ATOM 2680 C C . ARG B 1 6 ? -15.055 -19.359 -2.939 1 61.44 6 ARG B C 1
ATOM 2682 O O . ARG B 1 6 ? -14.516 -19.812 -3.957 1 61.44 6 ARG B O 1
ATOM 2689 N N . PHE B 1 7 ? -15.586 -18.156 -2.994 1 77.62 7 PHE B N 1
ATOM 2690 C CA . PHE B 1 7 ? -15.195 -17.047 -3.857 1 77.62 7 PHE B CA 1
ATOM 2691 C C . PHE B 1 7 ? -13.68 -16.906 -3.906 1 77.62 7 PHE B C 1
ATOM 2693 O O . PHE B 1 7 ? -13.016 -16.938 -2.869 1 77.62 7 PHE B O 1
ATOM 2700 N N . GLN B 1 8 ? -13.172 -17.141 -5.195 1 84.5 8 GLN B N 1
ATOM 2701 C CA . GLN B 1 8 ? -11.734 -16.969 -5.387 1 84.5 8 GLN B CA 1
ATOM 2702 C C . GLN B 1 8 ? -11.445 -15.805 -6.324 1 84.5 8 GLN B C 1
ATOM 2704 O O . GLN B 1 8 ? -12.195 -15.562 -7.27 1 84.5 8 GLN B O 1
ATOM 2709 N N . ALA B 1 9 ? -10.453 -15.109 -5.988 1 92.19 9 ALA B N 1
ATOM 2710 C CA . ALA B 1 9 ? -10.039 -13.992 -6.832 1 92.19 9 ALA B CA 1
ATOM 2711 C C . ALA B 1 9 ? -8.617 -14.188 -7.344 1 92.19 9 ALA B C 1
ATOM 2713 O O . ALA B 1 9 ? -7.754 -14.695 -6.617 1 92.19 9 ALA B O 1
ATOM 2714 N N . SER B 1 10 ? -8.398 -13.93 -8.602 1 95.75 10 SER B N 1
ATOM 2715 C CA . SER B 1 10 ? -7.078 -13.836 -9.219 1 95.75 10 SER B CA 1
ATOM 2716 C C . SER B 1 10 ? -6.828 -12.43 -9.766 1 95.75 10 SER B C 1
ATOM 2718 O O . SER B 1 10 ? -7.766 -11.727 -10.133 1 95.75 10 SER B O 1
ATOM 2720 N N . ILE B 1 11 ? -5.582 -12.047 -9.758 1 98.44 11 ILE B N 1
ATOM 2721 C CA . ILE B 1 11 ? -5.293 -10.711 -10.266 1 98.44 11 ILE B CA 1
ATOM 2722 C C . ILE B 1 11 ? -4.262 -10.797 -11.391 1 98.44 11 ILE B C 1
ATOM 2724 O O . ILE B 1 11 ? -3.354 -11.633 -11.344 1 98.44 11 ILE B O 1
ATOM 2728 N N . CYS B 1 12 ? -4.484 -10.047 -12.414 1 98.75 12 CYS B N 1
ATOM 2729 C CA . CYS B 1 12 ? -3.549 -9.875 -13.523 1 98.75 12 CYS B CA 1
ATOM 2730 C C . CYS B 1 12 ? -2.904 -8.5 -13.484 1 98.75 12 CYS B C 1
ATOM 2732 O O . CYS B 1 12 ? -3.602 -7.48 -13.531 1 98.75 12 CYS B O 1
ATOM 2734 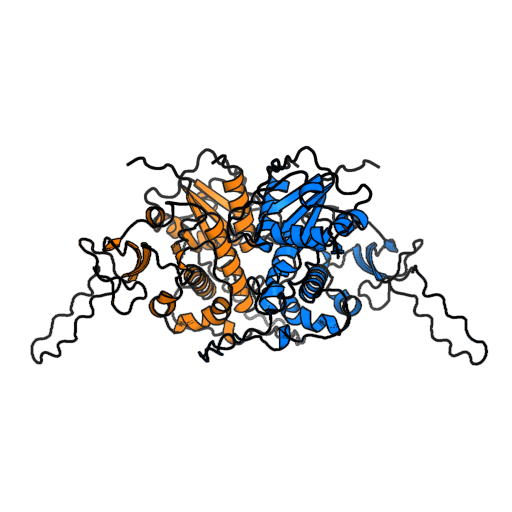N N . ILE B 1 13 ? -1.597 -8.477 -13.398 1 98.81 13 ILE B N 1
ATOM 2735 C CA . ILE B 1 13 ? -0.812 -7.254 -13.273 1 98.81 13 ILE B CA 1
ATOM 2736 C C . ILE B 1 13 ? 0.093 -7.098 -14.492 1 98.81 13 ILE B C 1
ATOM 2738 O O . ILE B 1 13 ? 0.921 -7.965 -14.773 1 98.81 13 ILE B O 1
ATOM 2742 N N . PRO B 1 14 ? -0.086 -6.027 -15.25 1 98.38 14 PRO B N 1
ATOM 2743 C CA . PRO B 1 14 ? 0.815 -5.809 -16.391 1 98.38 14 PRO B CA 1
ATOM 2744 C C . PRO B 1 14 ? 2.238 -5.469 -15.953 1 98.38 14 PRO B C 1
ATOM 2746 O O . PRO B 1 14 ? 2.439 -4.883 -14.883 1 98.38 14 PRO B O 1
ATOM 2749 N N . SER B 1 15 ? 3.223 -5.812 -16.781 1 97.81 15 SER B N 1
ATOM 2750 C CA . SER B 1 15 ? 4.629 -5.547 -16.5 1 97.81 15 SER B CA 1
ATOM 2751 C C . SER B 1 15 ? 4.895 -4.047 -16.375 1 97.81 15 SER B C 1
ATOM 2753 O O . SER B 1 15 ? 5.879 -3.631 -15.773 1 97.81 15 SER B O 1
ATOM 2755 N N . THR B 1 16 ? 3.992 -3.229 -16.891 1 96.38 16 THR B N 1
ATOM 2756 C CA . THR B 1 16 ? 4.141 -1.778 -16.875 1 96.38 16 THR B CA 1
ATOM 2757 C C . THR B 1 16 ? 3.967 -1.233 -15.453 1 96.38 16 THR B C 1
ATOM 2759 O O . THR B 1 16 ? 4.184 -0.044 -15.211 1 96.38 16 THR B O 1
ATOM 2762 N N . ALA B 1 17 ? 3.57 -2.104 -14.508 1 97.5 17 ALA B N 1
ATOM 2763 C CA . ALA B 1 17 ? 3.568 -1.697 -13.109 1 97.5 17 ALA B CA 1
ATOM 2764 C C . ALA B 1 17 ? 4.941 -1.18 -12.688 1 97.5 17 ALA B C 1
ATOM 2766 O O . ALA B 1 17 ? 5.047 -0.358 -11.773 1 97.5 17 ALA B O 1
ATOM 2767 N N . LEU B 1 18 ? 5.984 -1.666 -13.406 1 96.75 18 LEU B N 1
ATOM 2768 C CA . LEU B 1 18 ? 7.348 -1.295 -13.047 1 96.75 18 LEU B CA 1
ATOM 2769 C C . LEU B 1 18 ? 7.93 -0.321 -14.07 1 96.75 18 LEU B C 1
ATOM 2771 O O . LEU B 1 18 ? 9.148 -0.125 -14.125 1 96.75 18 LEU B O 1
ATOM 2775 N N . ARG B 1 19 ? 7.105 0.244 -14.891 1 91.38 19 ARG B N 1
ATOM 2776 C CA . ARG B 1 19 ? 7.641 1.186 -15.867 1 91.38 19 ARG B CA 1
ATOM 2777 C C . ARG B 1 19 ? 8.352 2.344 -15.18 1 91.38 19 ARG B C 1
ATOM 2779 O O . ARG B 1 19 ? 8.148 2.584 -13.984 1 91.38 19 ARG B O 1
ATOM 2786 N N . HIS B 1 20 ? 9.039 3.135 -15.875 1 86.25 20 HIS B N 1
ATOM 2787 C CA . HIS B 1 20 ? 9.977 4.121 -15.359 1 86.25 20 HIS B CA 1
ATOM 2788 C C . HIS B 1 20 ? 9.258 5.219 -14.586 1 86.25 20 HIS B C 1
ATOM 2790 O O . HIS B 1 20 ? 9.789 5.742 -13.602 1 86.25 20 HIS B O 1
ATOM 2796 N N . CYS B 1 21 ? 8.078 5.555 -14.984 1 84.94 21 CYS B N 1
ATOM 2797 C CA . CYS B 1 21 ? 7.355 6.609 -14.289 1 84.94 21 CYS B CA 1
ATOM 2798 C C . CYS B 1 21 ? 6.91 6.145 -12.906 1 84.94 21 CYS B C 1
ATOM 2800 O O . CYS B 1 21 ? 6.633 6.969 -12.031 1 84.94 21 CYS B O 1
ATOM 2802 N N . ASN B 1 22 ? 6.887 4.82 -12.742 1 90.81 22 ASN B N 1
ATOM 2803 C CA . ASN B 1 22 ? 6.461 4.266 -11.461 1 90.81 22 ASN B CA 1
ATOM 2804 C C . ASN B 1 22 ? 7.652 3.822 -10.617 1 90.81 22 ASN B C 1
ATOM 2806 O O . ASN B 1 22 ? 7.605 3.889 -9.383 1 90.81 22 ASN B O 1
ATOM 2810 N N . ALA B 1 23 ? 8.648 3.389 -11.258 1 93.94 23 ALA B N 1
ATOM 2811 C CA . ALA B 1 23 ? 9.852 2.898 -10.578 1 93.94 23 ALA B CA 1
ATOM 2812 C C . ALA B 1 23 ? 11.102 3.203 -11.391 1 93.94 23 ALA B C 1
ATOM 2814 O O . ALA B 1 23 ? 11.234 2.76 -12.531 1 93.94 23 ALA B O 1
ATOM 2815 N N . THR B 1 24 ? 12.109 3.887 -10.711 1 92 24 THR B N 1
ATOM 2816 C CA . THR B 1 24 ? 13.312 4.273 -11.43 1 92 24 THR B CA 1
ATOM 2817 C C . THR B 1 24 ? 14.484 3.365 -11.047 1 92 24 THR B C 1
ATOM 2819 O O . THR B 1 24 ? 15.531 3.391 -11.703 1 92 24 THR B O 1
ATOM 2822 N N . ASN B 1 25 ? 14.297 2.6 -10.055 1 94.06 25 ASN B N 1
ATOM 2823 C CA . ASN B 1 25 ? 15.352 1.688 -9.617 1 94.06 25 ASN B CA 1
ATOM 2824 C C . ASN B 1 25 ? 14.766 0.404 -9.031 1 94.06 25 ASN B C 1
ATOM 2826 O O . ASN B 1 25 ? 13.555 0.274 -8.891 1 94.06 25 ASN B O 1
ATOM 2830 N N . LEU B 1 26 ? 15.609 -0.505 -8.773 1 95.44 26 LEU B N 1
ATOM 2831 C CA . LEU B 1 26 ? 15.195 -1.83 -8.32 1 95.44 26 LEU B CA 1
ATOM 2832 C C . LEU B 1 26 ? 14.539 -1.757 -6.949 1 95.44 26 LEU B C 1
ATOM 2834 O O . LEU B 1 26 ? 13.602 -2.508 -6.668 1 95.44 26 LEU B O 1
ATOM 2838 N N . SER B 1 27 ? 15.016 -0.869 -6.133 1 95.88 27 SER B N 1
ATOM 2839 C CA . SER B 1 27 ? 14.422 -0.705 -4.809 1 95.88 27 SER B CA 1
ATOM 2840 C C . SER B 1 27 ? 12.953 -0.313 -4.902 1 95.88 27 SER B C 1
ATOM 2842 O O . SER B 1 27 ? 12.109 -0.887 -4.215 1 95.88 27 SER B O 1
ATOM 2844 N N . GLN B 1 28 ? 12.688 0.595 -5.77 1 96.75 28 GLN B N 1
ATOM 2845 C CA . GLN B 1 28 ? 11.312 1.038 -5.969 1 96.75 28 GLN B CA 1
ATOM 2846 C C . GLN B 1 28 ? 10.461 -0.07 -6.586 1 96.75 28 GLN B C 1
ATOM 2848 O O . GLN B 1 28 ? 9.328 -0.299 -6.16 1 96.75 28 GLN B O 1
ATOM 2853 N N . ALA B 1 29 ? 11.07 -0.751 -7.57 1 97.75 29 ALA B N 1
ATOM 2854 C CA . ALA B 1 29 ? 10.375 -1.883 -8.18 1 97.75 29 ALA B CA 1
ATOM 2855 C C . ALA B 1 29 ? 10.031 -2.943 -7.141 1 97.75 29 ALA B C 1
ATOM 2857 O O . ALA B 1 29 ? 8.93 -3.502 -7.156 1 97.75 29 ALA B O 1
ATOM 2858 N N . THR B 1 30 ? 10.945 -3.182 -6.258 1 98.25 30 THR B N 1
ATOM 2859 C CA . THR B 1 30 ? 10.773 -4.168 -5.199 1 98.25 30 THR B CA 1
ATOM 2860 C C . THR B 1 30 ? 9.625 -3.77 -4.277 1 98.25 30 THR B C 1
ATOM 2862 O O . THR B 1 30 ? 8.805 -4.609 -3.9 1 98.25 30 THR B O 1
ATOM 2865 N N . ASN B 1 31 ? 9.531 -2.494 -3.988 1 97.88 31 ASN B N 1
ATOM 2866 C CA . ASN B 1 31 ? 8.477 -2.033 -3.09 1 97.88 31 ASN B CA 1
ATOM 2867 C C . ASN B 1 31 ? 7.105 -2.115 -3.746 1 97.88 31 ASN B C 1
ATOM 2869 O O . ASN B 1 31 ? 6.105 -2.383 -3.076 1 97.88 31 ASN B O 1
ATOM 2873 N N . ILE B 1 32 ? 7.047 -1.896 -5.023 1 98.44 32 ILE B N 1
ATOM 2874 C CA . ILE B 1 32 ? 5.797 -2.041 -5.758 1 98.44 32 ILE B CA 1
ATOM 2875 C C . ILE B 1 32 ? 5.336 -3.496 -5.707 1 98.44 32 ILE B C 1
ATOM 2877 O O . ILE B 1 32 ? 4.191 -3.777 -5.344 1 98.44 32 ILE B O 1
ATOM 2881 N N . ALA B 1 33 ? 6.23 -4.375 -6.008 1 98.75 33 ALA B N 1
ATOM 2882 C CA . ALA B 1 33 ? 5.918 -5.805 -5.984 1 98.75 33 ALA B CA 1
ATOM 2883 C C . ALA B 1 33 ? 5.539 -6.262 -4.578 1 98.75 33 ALA B C 1
ATOM 2885 O O . ALA B 1 33 ? 4.637 -7.082 -4.406 1 98.75 33 ALA B O 1
ATOM 2886 N N . TYR B 1 34 ? 6.254 -5.738 -3.613 1 98.62 34 TYR B N 1
ATOM 2887 C CA . TYR B 1 34 ? 6 -6.078 -2.219 1 98.62 34 TYR B CA 1
ATOM 2888 C C . TYR B 1 34 ? 4.59 -5.688 -1.807 1 98.62 34 TYR B C 1
ATOM 2890 O O . TYR B 1 34 ? 3.893 -6.457 -1.141 1 98.62 34 TYR B O 1
ATOM 2898 N N . GLN B 1 35 ? 4.168 -4.527 -2.188 1 98.44 35 GLN B N 1
ATOM 2899 C CA . GLN B 1 35 ? 2.822 -4.062 -1.865 1 98.44 35 GLN B CA 1
ATOM 2900 C C . GLN B 1 35 ? 1.766 -4.918 -2.559 1 98.44 35 GLN B C 1
ATOM 2902 O O . GLN B 1 35 ? 0.735 -5.242 -1.967 1 98.44 35 GLN B O 1
ATOM 2907 N N . ILE B 1 36 ? 1.995 -5.27 -3.768 1 98.69 36 ILE B N 1
ATOM 2908 C CA . ILE B 1 36 ? 1.073 -6.137 -4.496 1 98.69 36 ILE B CA 1
ATOM 2909 C C . ILE B 1 36 ? 0.996 -7.5 -3.816 1 98.69 36 ILE B C 1
ATOM 2911 O O . ILE B 1 36 ? -0.092 -8.055 -3.646 1 98.69 36 ILE B O 1
ATOM 2915 N N . ALA B 1 37 ? 2.156 -8.008 -3.426 1 98.25 37 ALA B N 1
ATOM 2916 C CA . ALA B 1 37 ? 2.221 -9.297 -2.74 1 98.25 37 ALA B CA 1
ATOM 2917 C C . ALA B 1 37 ? 1.427 -9.266 -1.438 1 98.25 37 ALA B C 1
ATOM 2919 O O . ALA B 1 37 ? 0.706 -10.211 -1.12 1 98.25 37 ALA B O 1
ATOM 2920 N N . ARG B 1 38 ? 1.57 -8.203 -0.699 1 96.69 38 ARG B N 1
ATOM 2921 C CA . ARG B 1 38 ? 0.827 -8.078 0.55 1 96.69 38 ARG B CA 1
ATOM 2922 C C . ARG B 1 38 ? -0.674 -8.008 0.289 1 96.69 38 ARG B C 1
ATOM 2924 O O . ARG B 1 38 ? -1.459 -8.664 0.975 1 96.69 38 ARG B O 1
ATOM 2931 N N . ALA B 1 39 ? -1.076 -7.242 -0.727 1 96.88 39 ALA B N 1
ATOM 2932 C CA . ALA B 1 39 ? -2.49 -7.156 -1.077 1 96.88 39 ALA B CA 1
ATOM 2933 C C . ALA B 1 39 ? -3.051 -8.531 -1.433 1 96.88 39 ALA B C 1
ATOM 2935 O O . ALA B 1 39 ? -4.125 -8.914 -0.958 1 96.88 39 ALA B O 1
ATOM 2936 N N . ALA B 1 40 ? -2.291 -9.273 -2.205 1 96.06 40 ALA B N 1
ATOM 2937 C CA . ALA B 1 40 ? -2.709 -10.609 -2.633 1 96.06 40 ALA B CA 1
ATOM 2938 C C . ALA B 1 40 ? -2.814 -11.562 -1.442 1 96.06 40 ALA B C 1
ATOM 2940 O O . ALA B 1 40 ? -3.734 -12.375 -1.372 1 96.06 40 ALA B O 1
ATOM 2941 N N . SER B 1 41 ? -1.897 -11.445 -0.522 1 92.94 41 SER B N 1
ATOM 2942 C CA . SER B 1 41 ? -1.869 -12.328 0.638 1 92.94 41 SER B CA 1
ATOM 2943 C C . SER B 1 41 ? -2.982 -11.984 1.623 1 92.94 41 SER B C 1
ATOM 2945 O O . SER B 1 41 ? -3.619 -12.875 2.186 1 92.94 41 SER B O 1
ATOM 2947 N N . ILE B 1 42 ? -3.227 -10.695 1.811 1 92.06 42 ILE B N 1
ATOM 2948 C CA . ILE B 1 42 ? -4.254 -10.219 2.729 1 92.06 42 ILE B CA 1
ATOM 2949 C C . ILE B 1 42 ? -5.613 -10.781 2.32 1 92.06 42 ILE B C 1
ATOM 2951 O O . ILE B 1 42 ? -6.398 -11.203 3.174 1 92.06 42 ILE B O 1
ATOM 2955 N N . TYR B 1 43 ? -5.891 -10.891 1.04 1 91.06 43 TYR B N 1
ATOM 2956 C CA . TYR B 1 43 ? -7.223 -11.266 0.576 1 91.06 43 TYR B CA 1
ATOM 2957 C C . TYR B 1 43 ? -7.211 -12.656 -0.047 1 91.06 43 TYR B C 1
ATOM 2959 O O . TYR B 1 43 ? -8.141 -13.023 -0.77 1 91.06 43 TYR B O 1
ATOM 2967 N N . ASN B 1 44 ? -6.172 -13.367 0.121 1 88.19 44 ASN B N 1
ATOM 2968 C CA . ASN B 1 44 ? -6.055 -14.766 -0.285 1 88.19 44 ASN B CA 1
ATOM 2969 C C . ASN B 1 44 ? -6.336 -14.938 -1.775 1 88.19 44 ASN B C 1
ATOM 2971 O O . ASN B 1 44 ? -7.152 -15.781 -2.162 1 88.19 44 ASN B O 1
ATOM 2975 N N . VAL B 1 45 ? -5.633 -14.164 -2.561 1 92.69 45 VAL B N 1
ATOM 2976 C CA . VAL B 1 45 ? -5.703 -14.273 -4.016 1 92.69 45 VAL B CA 1
ATOM 2977 C C . VAL B 1 45 ? -5.141 -15.625 -4.461 1 92.69 45 VAL B C 1
ATOM 2979 O O . VAL B 1 45 ? -4.125 -16.078 -3.936 1 92.69 45 VAL B O 1
ATOM 2982 N N . MET B 1 46 ? -5.793 -16.172 -5.438 1 88.81 46 MET B N 1
ATOM 2983 C CA . MET B 1 46 ? -5.375 -17.484 -5.898 1 88.81 46 MET B CA 1
ATOM 2984 C C . MET B 1 46 ? -4.086 -17.406 -6.711 1 88.81 46 MET B C 1
ATOM 2986 O O . MET B 1 46 ? -3.107 -18.078 -6.402 1 88.81 46 MET B O 1
ATOM 2990 N N . GLU B 1 47 ? -4.117 -16.594 -7.688 1 93.75 47 GLU B N 1
ATOM 2991 C CA . GLU B 1 47 ? -2.924 -16.422 -8.508 1 93.75 47 GLU B CA 1
ATOM 2992 C C . GLU B 1 47 ? -2.725 -14.961 -8.906 1 93.75 47 GLU B C 1
ATOM 2994 O O . GLU B 1 47 ? -3.693 -14.219 -9.047 1 93.75 47 GLU B O 1
ATOM 2999 N N . VAL B 1 48 ? -1.486 -14.625 -8.977 1 97.81 48 VAL B N 1
ATOM 3000 C CA . VAL B 1 48 ? -1.05 -13.359 -9.547 1 97.81 48 VAL B CA 1
ATOM 3001 C C . VAL B 1 48 ? -0.419 -13.594 -10.914 1 97.81 48 VAL B C 1
ATOM 3003 O O . VAL B 1 48 ? 0.633 -14.227 -11.023 1 97.81 48 VAL B O 1
ATOM 3006 N N . ILE B 1 49 ? -1.101 -13.078 -11.938 1 98.44 49 ILE B N 1
ATOM 3007 C CA . ILE B 1 49 ? -0.636 -13.242 -13.305 1 98.44 49 ILE B CA 1
ATOM 3008 C C . ILE B 1 49 ? 0.114 -11.984 -13.75 1 98.44 49 ILE B C 1
ATOM 3010 O O . ILE B 1 49 ? -0.437 -10.883 -13.727 1 98.44 49 ILE B O 1
ATOM 3014 N N . VAL B 1 50 ? 1.347 -12.156 -14.125 1 98.5 50 VAL B N 1
ATOM 3015 C CA . VAL B 1 50 ? 2.125 -11.055 -14.68 1 98.5 50 VAL B CA 1
ATOM 3016 C C . VAL B 1 50 ? 2 -11.039 -16.203 1 98.5 50 VAL B C 1
ATOM 3018 O O . VAL B 1 50 ? 2.529 -11.93 -16.875 1 98.5 50 VAL B O 1
ATOM 3021 N N . LEU B 1 51 ? 1.29 -10.094 -16.688 1 98.38 51 LEU B N 1
ATOM 3022 C CA . LEU B 1 51 ? 1.114 -9.961 -18.141 1 98.38 51 LEU B CA 1
ATOM 3023 C C . LEU B 1 51 ? 2.232 -9.117 -18.75 1 98.38 51 LEU B C 1
ATOM 3025 O O . LEU B 1 51 ? 2.443 -7.973 -18.344 1 98.38 51 LEU B O 1
ATOM 3029 N N . ASP B 1 52 ? 2.912 -9.656 -19.688 1 97.12 52 ASP B N 1
ATOM 3030 C CA . ASP B 1 52 ? 4.027 -8.977 -20.328 1 97.12 52 ASP B CA 1
ATOM 3031 C C . ASP B 1 52 ? 3.525 -8.008 -21.406 1 97.12 52 ASP B C 1
ATOM 3033 O O . ASP B 1 52 ? 2.959 -8.43 -22.406 1 97.12 52 ASP B O 1
ATOM 3037 N N . ILE B 1 53 ? 3.719 -6.727 -21.141 1 95.38 53 ILE B N 1
ATOM 3038 C CA . ILE B 1 53 ? 3.291 -5.703 -22.094 1 95.38 53 ILE B CA 1
ATOM 3039 C C . ILE B 1 53 ? 4.449 -5.344 -23.016 1 95.38 53 ILE B C 1
ATOM 3041 O O . ILE B 1 53 ? 5.535 -4.988 -22.562 1 95.38 53 ILE B O 1
ATOM 3045 N N . PRO B 1 54 ? 4.273 -5.535 -24.281 1 81.5 54 PRO B N 1
ATOM 3046 C CA . PRO B 1 54 ? 5.332 -5.211 -25.25 1 81.5 54 PRO B CA 1
ATOM 3047 C C . PRO B 1 54 ? 5.781 -3.756 -25.156 1 81.5 54 PRO B C 1
ATOM 3049 O O . PRO B 1 54 ? 4.969 -2.873 -24.875 1 81.5 54 PRO B O 1
ATOM 3052 N N . HIS B 1 55 ? 7.117 -3.525 -25.078 1 72.5 55 HIS B N 1
ATOM 3053 C CA . HIS B 1 55 ? 7.641 -2.164 -25.047 1 72.5 55 HIS B CA 1
ATOM 3054 C C . HIS B 1 55 ? 7.289 -1.42 -26.344 1 72.5 55 HIS B C 1
ATOM 3056 O O . HIS B 1 55 ? 7.199 -2.027 -27.406 1 72.5 55 HIS B O 1
ATOM 3062 N N . GLN B 1 56 ? 6.801 -0.254 -26.266 1 58.69 56 GLN B N 1
ATOM 3063 C CA . GLN B 1 56 ? 6.645 0.546 -27.469 1 58.69 56 GLN B CA 1
ATOM 3064 C C . GLN B 1 56 ? 7.969 0.67 -28.219 1 58.69 56 GLN B C 1
ATOM 3066 O O . GLN B 1 56 ? 8.984 1.043 -27.641 1 58.69 56 GLN B O 1
ATOM 3071 N N . VAL B 1 57 ? 8.305 -0.145 -29.094 1 46.66 57 VAL B N 1
ATOM 3072 C CA . VAL B 1 57 ? 9.414 0.224 -29.969 1 46.66 57 VAL B CA 1
ATOM 3073 C C . VAL B 1 57 ? 9.258 1.676 -30.406 1 46.66 57 VAL B C 1
ATOM 3075 O O . VAL B 1 57 ? 8.188 2.074 -30.891 1 46.66 57 VAL B O 1
ATOM 3078 N N . PRO B 1 58 ? 9.992 2.68 -29.938 1 40.59 58 PRO B N 1
ATOM 3079 C CA . PRO B 1 58 ? 9.852 3.959 -30.641 1 40.59 58 PRO B CA 1
ATOM 3080 C C . PRO B 1 58 ? 9.711 3.795 -32.156 1 40.59 58 PRO B C 1
ATOM 3082 O O . PRO B 1 58 ? 10.398 2.959 -32.75 1 40.59 58 PRO B O 1
ATOM 3085 N N . ARG B 1 59 ? 8.656 4.098 -32.812 1 33.09 59 ARG B N 1
ATOM 3086 C CA . ARG B 1 59 ? 8.695 4.266 -34.25 1 33.09 59 ARG B CA 1
ATOM 3087 C C . ARG B 1 59 ? 9.984 4.949 -34.688 1 33.09 59 ARG B C 1
ATOM 3089 O O . ARG B 1 59 ? 10.438 5.898 -34.031 1 33.09 59 ARG B O 1
ATOM 3096 N N . SER B 1 60 ? 10.734 4.422 -35.688 1 32.72 60 SER B N 1
ATOM 3097 C CA . SER B 1 60 ? 11.812 5.094 -36.406 1 32.72 60 SER B CA 1
ATOM 3098 C C . SER B 1 60 ? 11.445 6.543 -36.719 1 32.72 60 SER B C 1
ATOM 3100 O O . SER B 1 60 ? 10.5 6.801 -37.469 1 32.72 60 SER B O 1
ATOM 3102 N N . LYS B 1 61 ? 11.602 7.602 -36.094 1 32.81 61 LYS B N 1
ATOM 3103 C CA . LYS B 1 61 ? 11.719 8.867 -36.812 1 32.81 61 LYS B CA 1
ATOM 3104 C C . LYS B 1 61 ? 12.438 8.672 -38.156 1 32.81 61 LYS B C 1
ATOM 3106 O O . LYS B 1 61 ? 13.406 7.914 -38.219 1 32.81 61 LYS B O 1
ATOM 3111 N N . SER B 1 62 ? 11.844 8.844 -39.281 1 30.77 62 SER B N 1
ATOM 3112 C CA . SER B 1 62 ? 12.609 9.219 -40.469 1 30.77 62 SER B CA 1
ATOM 3113 C C . SER B 1 62 ? 13.852 10.016 -40.094 1 30.77 62 SER B C 1
ATOM 3115 O O . SER B 1 62 ? 13.852 10.75 -39.094 1 30.77 62 SER B O 1
ATOM 3117 N N . LYS B 1 63 ? 15.078 9.883 -40.75 1 30.89 63 LYS B N 1
ATOM 3118 C CA . LYS B 1 63 ? 16.344 10.609 -40.75 1 30.89 63 LYS B CA 1
ATOM 3119 C C . LYS B 1 63 ? 16.125 12.117 -40.719 1 30.89 63 LYS B C 1
ATOM 3121 O O . LYS B 1 63 ? 17 12.891 -41.094 1 30.89 63 LYS B O 1
ATOM 3126 N N . GLU B 1 64 ? 14.969 12.734 -40.812 1 30.08 64 GLU B N 1
ATOM 3127 C CA . GLU B 1 64 ? 15.125 14.188 -40.906 1 30.08 64 GLU B CA 1
ATOM 3128 C C . GLU B 1 64 ? 15.695 14.758 -39.594 1 30.08 64 GLU B C 1
ATOM 3130 O O . GLU B 1 64 ? 15.25 14.398 -38.5 1 30.08 64 GLU B O 1
ATOM 3135 N N . GLN B 1 65 ? 16.938 15.445 -39.656 1 27.91 65 GLN B N 1
ATOM 3136 C CA . GLN B 1 65 ? 17.906 16.219 -38.875 1 27.91 65 GLN B CA 1
ATOM 3137 C C . GLN B 1 65 ? 17.203 17.188 -37.938 1 27.91 65 GLN B C 1
ATOM 3139 O O . GLN B 1 65 ? 16.766 18.266 -38.344 1 27.91 65 GLN B O 1
ATOM 3144 N N . ALA B 1 66 ? 16.219 16.984 -37.312 1 29.8 66 ALA B N 1
ATOM 3145 C CA . ALA B 1 66 ? 16.031 18.234 -36.562 1 29.8 66 ALA B CA 1
ATOM 3146 C C . ALA B 1 66 ? 17.266 18.578 -35.75 1 29.8 66 ALA B C 1
ATOM 3148 O O . ALA B 1 66 ? 17.891 17.688 -35.156 1 29.8 66 ALA B O 1
ATOM 3149 N N . PRO B 1 67 ? 17.875 19.766 -35.812 1 28.31 67 PRO B N 1
ATOM 3150 C CA . PRO B 1 67 ? 19.125 20.156 -35.188 1 28.31 67 PRO B CA 1
ATOM 3151 C C . PRO B 1 67 ? 19.172 19.734 -33.719 1 28.31 67 PRO B C 1
ATOM 3153 O O . PRO B 1 67 ? 18.141 19.641 -33.062 1 28.31 67 PRO B O 1
ATOM 3156 N N . ALA B 1 68 ? 20.234 19 -33.219 1 28 68 ALA B N 1
ATOM 3157 C CA . ALA B 1 68 ? 20.781 18.688 -31.906 1 28 68 ALA B CA 1
ATOM 3158 C C . ALA B 1 68 ? 20.5 19.812 -30.922 1 28 68 ALA B C 1
ATOM 3160 O O . ALA B 1 68 ? 21.141 20.859 -30.984 1 28 68 ALA B O 1
ATOM 3161 N N . LEU B 1 69 ? 19.266 20.219 -30.781 1 27.08 69 LEU B N 1
ATOM 3162 C CA . LEU B 1 69 ? 19.359 21.203 -29.719 1 27.08 69 LEU B CA 1
ATOM 3163 C C . LEU B 1 69 ? 20.109 20.641 -28.516 1 27.08 69 LEU B C 1
ATOM 3165 O O . LEU B 1 69 ? 19.766 19.578 -28 1 27.08 69 LEU B O 1
ATOM 3169 N N . GLN B 1 70 ? 21.391 20.891 -28.141 1 26.48 70 GLN B N 1
ATOM 3170 C CA . GLN B 1 70 ? 22.469 20.797 -27.156 1 26.48 70 GLN B CA 1
ATOM 3171 C C . GLN B 1 70 ? 21.922 20.953 -25.734 1 26.48 70 GLN B C 1
ATOM 3173 O O . GLN B 1 70 ? 22.688 21.031 -24.781 1 26.48 70 GLN B O 1
ATOM 3178 N N . GLY B 1 71 ? 20.734 21.328 -25.531 1 25.78 71 GLY B N 1
ATOM 3179 C CA . GLY B 1 71 ? 20.672 21.734 -24.125 1 25.78 71 GLY B CA 1
ATOM 3180 C C . GLY B 1 71 ? 20.812 20.578 -23.156 1 25.78 71 GLY B C 1
ATOM 3181 O O . GLY B 1 71 ? 20.594 19.422 -23.531 1 25.78 71 GLY B O 1
ATOM 3182 N N . ASN B 1 72 ? 21.516 20.719 -21.953 1 26.17 72 ASN B N 1
ATOM 3183 C CA . ASN B 1 72 ? 21.984 20 -20.781 1 26.17 72 ASN B CA 1
ATOM 3184 C C . ASN B 1 72 ? 20.891 19.156 -20.156 1 26.17 72 ASN B C 1
ATOM 3186 O O . ASN B 1 72 ? 20.188 19.609 -19.25 1 26.17 72 ASN B O 1
ATOM 3190 N N . GLN B 1 73 ? 20.062 18.625 -20.906 1 25.47 73 GLN B N 1
ATOM 3191 C CA . GLN B 1 73 ? 19.094 17.859 -20.141 1 25.47 73 GLN B CA 1
ATOM 3192 C C . GLN B 1 73 ? 19.781 16.812 -19.281 1 25.47 73 GLN B C 1
ATOM 3194 O O . GLN B 1 73 ? 20.5 15.953 -19.797 1 25.47 73 GLN B O 1
ATOM 3199 N N . LYS B 1 74 ? 20.047 17.094 -18.078 1 28.09 74 LYS B N 1
ATOM 3200 C CA . LYS B 1 74 ? 20.641 16.266 -17.031 1 28.09 74 LYS B CA 1
ATOM 3201 C C . LYS B 1 74 ? 20.109 14.836 -17.109 1 28.09 74 LYS B C 1
ATOM 3203 O O . LYS B 1 74 ? 18.906 14.617 -17.141 1 28.09 74 LYS B O 1
ATOM 3208 N N . LYS B 1 75 ? 20.969 13.938 -17.703 1 28.44 75 LYS B N 1
ATOM 3209 C CA . LYS B 1 75 ? 20.984 12.477 -17.688 1 28.44 75 LYS B CA 1
ATOM 3210 C C . LYS B 1 75 ? 20.359 11.93 -16.391 1 28.44 75 LYS B C 1
ATOM 3212 O O . LYS B 1 75 ? 20.953 12.07 -15.32 1 28.44 75 LYS B O 1
ATOM 3217 N N . PHE B 1 76 ? 19.172 12.016 -16.219 1 26.19 76 PHE B N 1
ATOM 3218 C CA . PHE B 1 76 ? 18.562 11.312 -15.102 1 26.19 76 PHE B CA 1
ATOM 3219 C C . PHE B 1 76 ? 19.219 9.953 -14.898 1 26.19 76 PHE B C 1
ATOM 3221 O O . PHE B 1 76 ? 19.547 9.258 -15.859 1 26.19 76 PHE B O 1
ATOM 3228 N N . PHE B 1 77 ? 19.766 9.641 -13.695 1 29.77 77 PHE B N 1
ATOM 3229 C CA . PHE B 1 77 ? 20.609 8.594 -13.117 1 29.77 77 PHE B CA 1
ATOM 3230 C C . PHE B 1 77 ? 20.047 7.211 -13.445 1 29.77 77 PHE B C 1
ATOM 3232 O O . PHE B 1 77 ? 19.062 6.777 -12.844 1 29.77 77 PHE B O 1
ATOM 3239 N N . SER B 1 78 ? 19.938 6.758 -14.648 1 32.88 78 SER B N 1
ATOM 3240 C CA . SER B 1 78 ? 19.891 5.336 -14.969 1 32.88 78 SER B CA 1
ATOM 3241 C C . SER B 1 78 ? 20.859 4.539 -14.109 1 32.88 78 SER B C 1
ATOM 3243 O O . SER B 1 78 ? 22.078 4.727 -14.211 1 32.88 78 SER B O 1
ATOM 3245 N N . SER B 1 79 ? 20.547 4.289 -12.898 1 32.75 79 SER B N 1
ATOM 3246 C CA . SER B 1 79 ? 21.484 3.4 -12.234 1 32.75 79 SER B CA 1
ATOM 3247 C C . SER B 1 79 ? 21.766 2.162 -13.078 1 32.75 79 SER B C 1
ATOM 3249 O O . SER B 1 79 ? 20.859 1.593 -13.68 1 32.75 79 SER B O 1
ATOM 3251 N N . LYS B 1 80 ? 23.016 1.918 -13.555 1 39.25 80 LYS B N 1
ATOM 3252 C CA . LYS B 1 80 ? 23.641 0.812 -14.273 1 39.25 80 LYS B CA 1
ATOM 3253 C C . LYS B 1 80 ? 23 -0.521 -13.906 1 39.25 80 LYS B C 1
ATOM 3255 O O . LYS B 1 80 ? 23 -1.459 -14.703 1 39.25 80 LYS B O 1
ATOM 3260 N N . GLU B 1 81 ? 22.516 -0.595 -12.734 1 42.72 81 GLU B N 1
ATOM 3261 C CA . GLU B 1 81 ? 22 -1.878 -12.258 1 42.72 81 GLU B CA 1
ATOM 3262 C C . GLU B 1 81 ? 20.672 -2.227 -12.93 1 42.72 81 GLU B C 1
ATOM 3264 O O . GLU B 1 81 ? 20.375 -3.402 -13.141 1 42.72 81 GLU B O 1
ATOM 3269 N N . TYR B 1 82 ? 19.891 -1.253 -13.18 1 44.62 82 TYR B N 1
ATOM 3270 C CA . TYR B 1 82 ? 18.594 -1.534 -13.789 1 44.62 82 TYR B CA 1
ATOM 3271 C C . TYR B 1 82 ? 18.703 -1.587 -15.312 1 44.62 82 TYR B C 1
ATOM 3273 O O . TYR B 1 82 ? 17.797 -2.066 -15.992 1 44.62 82 TYR B O 1
ATOM 3281 N N . GLU B 1 83 ? 19.75 -0.915 -15.961 1 40 83 GLU B N 1
ATOM 3282 C CA . GLU B 1 83 ? 19.891 -0.848 -17.422 1 40 83 GLU B CA 1
ATOM 3283 C C . GLU B 1 83 ? 20.625 -2.072 -17.953 1 40 83 GLU B C 1
ATOM 3285 O O . GLU B 1 83 ? 20.922 -2.152 -19.141 1 40 83 GLU B O 1
ATOM 3290 N N . GLU B 1 84 ? 21.156 -2.904 -17.047 1 36.81 84 GLU B N 1
ATOM 3291 C CA . GLU B 1 84 ? 21.875 -3.92 -17.812 1 36.81 84 GLU B CA 1
ATOM 3292 C C . GLU B 1 84 ? 20.938 -4.637 -18.781 1 36.81 84 GLU B C 1
ATOM 3294 O O . GLU B 1 84 ? 20 -5.316 -18.359 1 36.81 84 GLU B O 1
ATOM 3299 N N . GLU B 1 85 ? 20.797 -4.047 -19.969 1 36.78 85 GLU B N 1
ATOM 3300 C CA . GLU B 1 85 ? 20.219 -4.707 -21.141 1 36.78 85 GLU B CA 1
ATOM 3301 C C . GLU B 1 85 ? 20.766 -6.125 -21.281 1 36.78 85 GLU B C 1
ATOM 3303 O O . GLU B 1 85 ? 21.922 -6.316 -21.656 1 36.78 85 GLU B O 1
ATOM 3308 N N . THR B 1 86 ? 20.641 -6.957 -20.344 1 33.88 86 THR B N 1
ATOM 3309 C CA . THR B 1 86 ? 21 -8.281 -20.828 1 33.88 86 THR B CA 1
ATOM 3310 C C . THR B 1 86 ? 20.359 -8.547 -22.188 1 33.88 86 THR B C 1
ATOM 3312 O O . THR B 1 86 ? 19.141 -8.539 -22.328 1 33.88 86 THR B O 1
ATOM 3315 N N . GLU B 1 87 ? 20.969 -8.266 -23.25 1 36.28 87 GLU B N 1
ATOM 3316 C CA . GLU B 1 87 ? 20.75 -8.711 -24.609 1 36.28 87 GLU B CA 1
ATOM 3317 C C . GLU B 1 87 ? 20.156 -10.125 -24.641 1 36.28 87 GLU B C 1
ATOM 3319 O O . GLU B 1 87 ? 20.141 -10.766 -25.703 1 36.28 87 GLU B O 1
ATOM 3324 N N . GLN B 1 88 ? 20.047 -10.867 -23.484 1 38.03 88 GLN B N 1
ATOM 3325 C CA . GLN B 1 88 ? 19.703 -12.25 -23.797 1 38.03 88 GLN B CA 1
ATOM 3326 C C . GLN B 1 88 ? 18.359 -12.328 -24.531 1 38.03 88 GLN B C 1
ATOM 3328 O O . GLN B 1 88 ? 17.453 -11.539 -24.25 1 38.03 88 GLN B O 1
ATOM 3333 N N . LYS B 1 89 ? 18.188 -13.109 -25.578 1 42.62 89 LYS B N 1
ATOM 3334 C CA . LYS B 1 89 ? 17.219 -13.633 -26.531 1 42.62 89 LYS B CA 1
ATOM 3335 C C . LYS B 1 89 ? 15.891 -13.961 -25.844 1 42.62 89 LYS B C 1
ATOM 3337 O O . LYS B 1 89 ? 15.086 -14.727 -26.359 1 42.62 89 LYS B O 1
ATOM 3342 N N . SER B 1 90 ? 15.734 -13.695 -24.562 1 54.5 90 SER B N 1
ATOM 3343 C CA . SER B 1 90 ? 14.445 -14.109 -24.031 1 54.5 90 SER B CA 1
ATOM 3344 C C . SER B 1 90 ? 13.336 -13.148 -24.438 1 54.5 90 SER B C 1
ATOM 3346 O O . SER B 1 90 ? 13.531 -11.938 -24.453 1 54.5 90 SER B O 1
ATOM 3348 N N . ASP B 1 91 ? 12.25 -13.586 -25.125 1 68.06 91 ASP B N 1
ATOM 3349 C CA . ASP B 1 91 ? 11.008 -12.992 -25.594 1 68.06 91 ASP B CA 1
ATOM 3350 C C . ASP B 1 91 ? 10.273 -12.281 -24.453 1 68.06 91 ASP B C 1
ATOM 3352 O O . ASP B 1 91 ? 9.289 -11.578 -24.688 1 68.06 91 ASP B O 1
ATOM 3356 N N . LYS B 1 92 ? 10.883 -12.398 -23.172 1 81.62 92 LYS B N 1
ATOM 3357 C CA . LYS B 1 92 ? 10.211 -11.758 -22.062 1 81.62 92 LYS B CA 1
ATOM 3358 C C . LYS B 1 92 ? 10.828 -10.406 -21.734 1 81.62 92 LYS B C 1
ATOM 3360 O O . LYS B 1 92 ? 12.055 -10.242 -21.797 1 81.62 92 LYS B O 1
ATOM 3365 N N . SER B 1 93 ? 9.969 -9.484 -21.406 1 90.44 93 SER B N 1
ATOM 3366 C CA . SER B 1 93 ? 10.477 -8.18 -21 1 90.44 93 SER B CA 1
ATOM 3367 C C . SER B 1 93 ? 11.148 -8.242 -19.641 1 90.44 93 SER B C 1
ATOM 3369 O O . SER B 1 93 ? 10.75 -9.031 -18.781 1 90.44 93 SER B O 1
ATOM 3371 N N . ARG B 1 94 ? 12.141 -7.492 -19.453 1 90.69 94 ARG B N 1
ATOM 3372 C CA . ARG B 1 94 ? 12.875 -7.414 -18.188 1 90.69 94 ARG B CA 1
ATOM 3373 C C . ARG B 1 94 ? 11.945 -7.086 -17.031 1 90.69 94 ARG B C 1
ATOM 3375 O O . ARG B 1 94 ? 12.039 -7.699 -15.961 1 90.69 94 ARG B O 1
ATOM 3382 N N . ASP B 1 95 ? 11.016 -6.129 -17.234 1 95 95 ASP B N 1
ATOM 3383 C CA . ASP B 1 95 ? 10.086 -5.723 -16.188 1 95 95 ASP B CA 1
ATOM 3384 C C . ASP B 1 95 ? 9.188 -6.887 -15.766 1 95 95 ASP B C 1
ATOM 3386 O O . ASP B 1 95 ? 8.914 -7.066 -14.578 1 95 95 ASP B O 1
ATOM 3390 N N . ALA B 1 96 ? 8.766 -7.656 -16.703 1 96.5 96 ALA B N 1
ATOM 3391 C CA . ALA B 1 96 ? 7.914 -8.805 -16.406 1 96.5 96 ALA B CA 1
ATOM 3392 C C . ALA B 1 96 ? 8.672 -9.844 -15.578 1 96.5 96 ALA B C 1
ATOM 3394 O O . ALA B 1 96 ? 8.133 -10.391 -14.617 1 96.5 96 ALA B O 1
ATOM 3395 N N . VAL B 1 97 ? 9.922 -10.055 -15.938 1 94.75 97 VAL B N 1
ATOM 3396 C CA . VAL B 1 97 ? 10.742 -11.039 -15.25 1 94.75 97 VAL B CA 1
ATOM 3397 C C . VAL B 1 97 ? 11 -10.586 -13.812 1 94.75 97 VAL B C 1
ATOM 3399 O O . VAL B 1 97 ? 10.844 -11.367 -12.867 1 94.75 97 VAL B O 1
ATOM 3402 N N . ILE B 1 98 ? 11.344 -9.352 -13.648 1 96.81 98 ILE B N 1
ATOM 3403 C CA . ILE B 1 98 ? 11.617 -8.797 -12.328 1 96.81 98 ILE B CA 1
ATOM 3404 C C . ILE B 1 98 ? 10.359 -8.891 -11.461 1 96.81 98 ILE B C 1
ATOM 3406 O O . ILE B 1 98 ? 10.422 -9.367 -10.32 1 96.81 98 ILE B O 1
ATOM 3410 N N . LEU B 1 99 ? 9.242 -8.477 -12.023 1 98.31 99 LEU B N 1
ATOM 3411 C CA . LEU B 1 99 ? 7.984 -8.469 -11.281 1 98.31 99 LEU B CA 1
ATOM 3412 C C . LEU B 1 99 ? 7.594 -9.883 -10.859 1 98.31 99 LEU B C 1
ATOM 3414 O O . LEU B 1 99 ? 7.281 -10.117 -9.688 1 98.31 99 LEU B O 1
ATOM 3418 N N . ALA B 1 100 ? 7.68 -10.797 -11.75 1 97.25 100 ALA B N 1
ATOM 3419 C CA . ALA B 1 100 ? 7.324 -12.18 -11.453 1 97.25 100 ALA B CA 1
ATOM 3420 C C . ALA B 1 100 ? 8.266 -12.773 -10.406 1 97.25 100 ALA B C 1
ATOM 3422 O O . ALA B 1 100 ? 7.824 -13.469 -9.492 1 97.25 100 ALA B O 1
ATOM 3423 N N . THR B 1 101 ? 9.531 -12.508 -10.578 1 97.12 101 THR B N 1
ATOM 3424 C CA . THR B 1 101 ? 10.539 -13.023 -9.656 1 97.12 101 THR B CA 1
ATOM 3425 C C . THR B 1 101 ? 10.305 -12.5 -8.242 1 97.12 101 THR B C 1
ATOM 3427 O O . THR B 1 101 ? 10.32 -13.266 -7.277 1 97.12 101 THR B O 1
ATOM 3430 N N . LEU B 1 102 ? 10.031 -11.25 -8.141 1 98.38 102 LEU B N 1
ATOM 3431 C CA . LEU B 1 102 ? 9.805 -10.625 -6.836 1 98.38 102 LEU B CA 1
ATOM 3432 C C . LEU B 1 102 ? 8.523 -11.156 -6.199 1 98.38 102 LEU B C 1
ATOM 3434 O O . LEU B 1 102 ? 8.508 -11.492 -5.012 1 98.38 102 LEU B O 1
ATOM 3438 N N . LEU B 1 103 ? 7.488 -11.234 -6.98 1 98.25 103 LEU B N 1
ATOM 3439 C CA . LEU B 1 103 ? 6.223 -11.75 -6.469 1 98.25 103 LEU B CA 1
ATOM 3440 C C . LEU B 1 103 ? 6.371 -13.188 -5.988 1 98.25 103 LEU B C 1
ATOM 3442 O O . LEU B 1 103 ? 5.812 -13.562 -4.953 1 98.25 103 LEU B O 1
ATOM 3446 N N . GLN B 1 104 ? 7.156 -13.938 -6.676 1 95.44 104 GLN B N 1
ATOM 3447 C CA . GLN B 1 104 ? 7.43 -15.312 -6.262 1 95.44 104 GLN B CA 1
ATOM 3448 C C . GLN B 1 104 ? 8.25 -15.344 -4.973 1 95.44 104 GLN B C 1
ATOM 3450 O O . GLN B 1 104 ? 7.973 -16.141 -4.074 1 95.44 104 GLN B O 1
ATOM 3455 N N . TYR B 1 105 ? 9.18 -14.547 -4.902 1 97 105 TYR B N 1
ATOM 3456 C CA . TYR B 1 105 ? 10.062 -14.5 -3.74 1 97 105 TYR B CA 1
ATOM 3457 C C . TYR B 1 105 ? 9.266 -14.25 -2.465 1 97 105 TYR B C 1
ATOM 3459 O O . TYR B 1 105 ? 9.484 -14.906 -1.447 1 97 105 TYR B O 1
ATOM 3467 N N . PHE B 1 106 ? 8.336 -13.344 -2.469 1 97 106 PHE B N 1
ATOM 3468 C CA . PHE B 1 106 ? 7.652 -12.867 -1.269 1 97 106 PHE B CA 1
ATOM 3469 C C . PHE B 1 106 ? 6.754 -13.953 -0.689 1 97 106 PHE B C 1
ATOM 3471 O O . PHE B 1 106 ? 6.316 -13.859 0.459 1 97 106 PHE B O 1
ATOM 3478 N N . VAL B 1 107 ? 6.508 -15.008 -1.463 1 93.62 107 VAL B N 1
ATOM 3479 C CA . VAL B 1 107 ? 5.688 -16.094 -0.934 1 93.62 107 VAL B CA 1
ATOM 3480 C C . VAL B 1 107 ? 6.52 -17.375 -0.832 1 93.62 107 VAL B C 1
ATOM 3482 O O . VAL B 1 107 ? 5.977 -18.469 -0.657 1 93.62 107 VAL B O 1
ATOM 3485 N N . THR B 1 108 ? 7.758 -17.266 -1.009 1 93.25 108 THR B N 1
ATOM 3486 C CA . THR B 1 108 ? 8.648 -18.406 -0.906 1 93.25 108 THR B CA 1
ATOM 3487 C C . THR B 1 108 ? 9.242 -18.5 0.497 1 93.25 108 THR B C 1
ATOM 3489 O O . THR B 1 108 ? 9.859 -17.547 0.986 1 93.25 108 THR B O 1
ATOM 3492 N N . PRO B 1 109 ? 9.086 -19.609 1.106 1 90.81 109 PRO B N 1
ATOM 3493 C CA . PRO B 1 109 ? 9.742 -19.781 2.406 1 90.81 109 PRO B CA 1
ATOM 3494 C C . PRO B 1 109 ? 11.25 -19.547 2.342 1 90.81 109 PRO B C 1
ATOM 3496 O O . PRO B 1 109 ? 11.891 -19.938 1.366 1 90.81 109 PRO B O 1
ATOM 3499 N N . PRO B 1 110 ? 11.781 -18.984 3.406 1 90.75 110 PRO B N 1
ATOM 3500 C CA . PRO B 1 110 ? 13.203 -18.641 3.389 1 90.75 110 PRO B CA 1
ATOM 3501 C C . PRO B 1 110 ? 14.094 -19.844 3.117 1 90.75 110 PRO B C 1
ATOM 3503 O O . PRO B 1 110 ? 15.109 -19.734 2.418 1 90.75 110 PRO B O 1
ATOM 3506 N N . TYR B 1 111 ? 13.773 -21.047 3.562 1 89.44 111 TYR B N 1
ATOM 3507 C CA . TYR B 1 111 ? 14.625 -22.219 3.432 1 89.44 111 TYR B CA 1
ATOM 3508 C C . TYR B 1 111 ? 14.57 -22.766 2.014 1 89.44 111 TYR B C 1
ATOM 3510 O O . TYR B 1 111 ? 15.359 -23.656 1.653 1 89.44 111 TYR B O 1
ATOM 3518 N N . LEU B 1 112 ? 13.719 -22.234 1.19 1 91.88 112 LEU B N 1
ATOM 3519 C CA . LEU B 1 112 ? 13.586 -22.734 -0.173 1 91.88 112 LEU B CA 1
ATOM 3520 C C . LEU B 1 112 ? 14.156 -21.734 -1.177 1 91.88 112 LEU B C 1
ATOM 3522 O O . LEU B 1 112 ? 14.273 -22.047 -2.365 1 91.88 112 LEU B O 1
ATOM 3526 N N . VAL B 1 113 ? 14.539 -20.578 -0.797 1 92.19 113 VAL B N 1
ATOM 3527 C CA . VAL B 1 113 ? 14.914 -19.484 -1.684 1 92.19 113 VAL B CA 1
ATOM 3528 C C . VAL B 1 113 ? 16.078 -19.906 -2.566 1 92.19 113 VAL B C 1
ATOM 3530 O O . VAL B 1 113 ? 16.062 -19.703 -3.781 1 92.19 113 VAL B O 1
ATOM 3533 N N . LYS B 1 114 ? 17.047 -20.562 -1.998 1 89.5 114 LYS B N 1
ATOM 3534 C CA . LYS B 1 114 ? 18.25 -20.953 -2.738 1 89.5 114 LYS B CA 1
ATOM 3535 C C . LYS B 1 114 ? 17.906 -21.969 -3.822 1 89.5 114 LYS B C 1
ATOM 3537 O O . LYS B 1 114 ? 18.578 -22.016 -4.859 1 89.5 114 LYS B O 1
ATOM 3542 N N . HIS B 1 115 ? 16.859 -22.734 -3.602 1 87.81 115 HIS B N 1
ATOM 3543 C CA . HIS B 1 115 ? 16.531 -23.812 -4.523 1 87.81 115 HIS B CA 1
ATOM 3544 C C . HIS B 1 115 ? 15.531 -23.344 -5.578 1 87.81 115 HIS B C 1
ATOM 3546 O O . HIS B 1 115 ? 15.477 -23.906 -6.676 1 87.81 115 HIS B O 1
ATOM 3552 N N . VAL B 1 116 ? 14.781 -22.328 -5.23 1 89.81 116 VAL B N 1
ATOM 3553 C CA . VAL B 1 116 ? 13.727 -21.875 -6.121 1 89.81 116 VAL B CA 1
ATOM 3554 C C . VAL B 1 116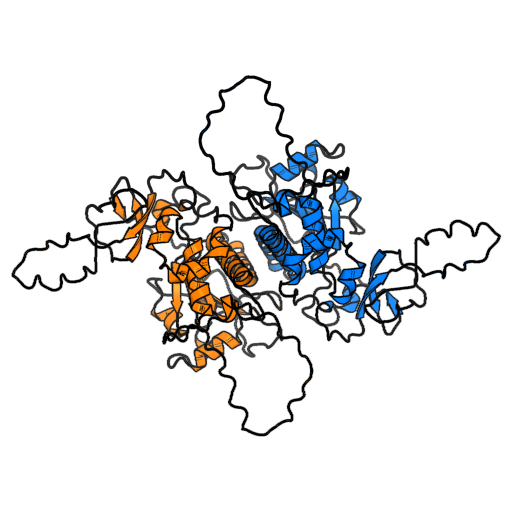 ? 14.297 -20.859 -7.109 1 89.81 116 VAL B C 1
ATOM 3556 O O . VAL B 1 116 ? 13.875 -20.812 -8.266 1 89.81 116 VAL B O 1
ATOM 3559 N N . PHE B 1 117 ? 15.266 -20.094 -6.672 1 93.06 117 PHE B N 1
ATOM 3560 C CA . PHE B 1 117 ? 15.742 -18.984 -7.5 1 93.06 117 PHE B CA 1
ATOM 3561 C C . PHE B 1 117 ? 17.172 -19.25 -7.98 1 93.06 117 PHE B C 1
ATOM 3563 O O . PHE B 1 117 ? 18.031 -19.609 -7.188 1 93.06 117 PHE B O 1
ATOM 3570 N N . LYS B 1 118 ? 17.359 -19 -9.211 1 89.38 118 LYS B N 1
ATOM 3571 C CA . LYS B 1 118 ? 18.703 -19.125 -9.797 1 89.38 118 LYS B CA 1
ATOM 3572 C C . LYS B 1 118 ? 19.609 -18 -9.328 1 89.38 118 LYS B C 1
ATOM 3574 O O . LYS B 1 118 ? 19.141 -16.938 -8.906 1 89.38 118 LYS B O 1
ATOM 3579 N N . PRO B 1 119 ? 20.828 -18.234 -9.414 1 88.38 119 PRO B N 1
ATOM 3580 C CA . PRO B 1 119 ? 21.781 -17.203 -9.023 1 88.38 119 PRO B CA 1
ATOM 3581 C C . PRO B 1 119 ? 21.578 -15.891 -9.789 1 88.38 119 PRO B C 1
ATOM 3583 O O . PRO B 1 119 ? 21.734 -14.805 -9.219 1 88.38 119 PRO B O 1
ATOM 3586 N N . SER B 1 120 ? 21.141 -15.953 -11.031 1 86.12 120 SER B N 1
ATOM 3587 C CA . SER B 1 120 ? 20.906 -14.766 -11.844 1 86.12 120 SER B CA 1
ATOM 3588 C C . SER B 1 120 ? 19.734 -13.953 -11.305 1 86.12 120 SER B C 1
ATOM 3590 O O . SER B 1 120 ? 19.703 -12.727 -11.445 1 86.12 120 SER B O 1
ATOM 3592 N N . ASP B 1 121 ? 18.781 -14.648 -10.648 1 89.5 121 ASP B N 1
ATOM 3593 C CA . ASP B 1 121 ? 17.594 -14 -10.078 1 89.5 121 ASP B CA 1
ATOM 3594 C C . ASP B 1 121 ? 17.953 -13.258 -8.789 1 89.5 121 ASP B C 1
ATOM 3596 O O . ASP B 1 121 ? 17.25 -12.32 -8.406 1 89.5 121 ASP B O 1
ATOM 3600 N N . ARG B 1 122 ? 19 -13.664 -8.227 1 87.75 122 ARG B N 1
ATOM 3601 C CA . ARG B 1 122 ? 19.312 -13.188 -6.879 1 87.75 122 ARG B CA 1
ATOM 3602 C C . ARG B 1 122 ? 19.656 -11.703 -6.887 1 87.75 122 ARG B C 1
ATOM 3604 O O . ARG B 1 122 ? 19.453 -11.008 -5.891 1 87.75 122 ARG B O 1
ATOM 3611 N N . ALA B 1 123 ? 20.078 -11.258 -8.07 1 90.19 123 ALA B N 1
ATOM 3612 C CA . ALA B 1 123 ? 20.359 -9.828 -8.211 1 90.19 123 ALA B CA 1
ATOM 3613 C C . ALA B 1 123 ? 19.094 -9 -8.016 1 90.19 123 ALA B C 1
ATOM 3615 O O . ALA B 1 123 ? 19.141 -7.891 -7.48 1 90.19 123 ALA B O 1
ATOM 3616 N N . PHE B 1 124 ? 17.922 -9.578 -8.391 1 94.06 124 PHE B N 1
ATOM 3617 C CA . PHE B 1 124 ? 16.641 -8.875 -8.281 1 94.06 124 PHE B CA 1
ATOM 3618 C C . PHE B 1 124 ? 16.125 -8.914 -6.848 1 94.06 124 PHE B C 1
ATOM 3620 O O . PHE B 1 124 ? 15.211 -8.172 -6.492 1 94.06 124 PHE B O 1
ATOM 3627 N N . LEU B 1 125 ? 16.828 -9.734 -5.992 1 97 125 LEU B N 1
ATOM 3628 C CA . LEU B 1 125 ? 16.219 -10.016 -4.695 1 97 125 LEU B CA 1
ATOM 3629 C C . LEU B 1 125 ? 16.922 -9.242 -3.588 1 97 125 LEU B C 1
ATOM 3631 O O . LEU B 1 125 ? 16.516 -9.305 -2.424 1 97 125 LEU B O 1
ATOM 3635 N N . LYS B 1 126 ? 17.922 -8.422 -3.914 1 95 126 LYS B N 1
ATOM 3636 C CA . LYS B 1 126 ? 18.797 -7.77 -2.932 1 95 126 LYS B CA 1
ATOM 3637 C C . LYS B 1 126 ? 17.984 -6.898 -1.979 1 95 126 LYS B C 1
ATOM 3639 O O . LYS B 1 126 ? 18.203 -6.922 -0.767 1 95 126 LYS B O 1
ATOM 3644 N N . HIS B 1 127 ? 17.062 -6.141 -2.492 1 96.06 127 HIS B N 1
ATOM 3645 C CA . HIS B 1 127 ? 16.25 -5.266 -1.66 1 96.06 127 HIS B CA 1
ATOM 3646 C C . HIS B 1 127 ? 15.109 -6.035 -1 1 96.06 127 HIS B C 1
ATOM 3648 O O . HIS B 1 127 ? 14.719 -5.734 0.132 1 96.06 127 HIS B O 1
ATOM 3654 N N . ALA B 1 128 ? 14.594 -7.023 -1.676 1 97.19 128 ALA B N 1
ATOM 3655 C CA . ALA B 1 128 ? 13.492 -7.832 -1.159 1 97.19 128 ALA B CA 1
ATOM 3656 C C . ALA B 1 128 ? 13.914 -8.594 0.093 1 97.19 128 ALA B C 1
ATOM 3658 O O . ALA B 1 128 ? 13.125 -8.742 1.032 1 97.19 128 ALA B O 1
ATOM 3659 N N . ALA B 1 129 ? 15.125 -9 0.148 1 95 129 ALA B N 1
ATOM 3660 C CA . ALA B 1 129 ? 15.648 -9.805 1.248 1 95 129 ALA B CA 1
ATOM 3661 C C . ALA B 1 129 ? 15.672 -9.008 2.549 1 95 129 ALA B C 1
ATOM 3663 O O . ALA B 1 129 ? 15.688 -9.586 3.639 1 95 129 ALA B O 1
ATOM 3664 N N . LYS B 1 130 ? 15.641 -7.707 2.438 1 94.44 130 LYS B N 1
ATOM 3665 C CA . LYS B 1 130 ? 15.75 -6.848 3.613 1 94.44 130 LYS B CA 1
ATOM 3666 C C . LYS B 1 130 ? 14.367 -6.445 4.129 1 94.44 130 LYS B C 1
ATOM 3668 O O . LYS B 1 130 ? 14.25 -5.836 5.195 1 94.44 130 LYS B O 1
ATOM 3673 N N . LEU B 1 131 ? 13.344 -6.758 3.393 1 95.88 131 LEU B N 1
ATOM 3674 C CA . LEU B 1 131 ? 11.992 -6.371 3.771 1 95.88 131 LEU B CA 1
ATOM 3675 C C . LEU B 1 131 ? 11.406 -7.352 4.781 1 95.88 131 LEU B C 1
ATOM 3677 O O . LEU B 1 131 ? 11.75 -8.539 4.77 1 95.88 131 LEU B O 1
ATOM 3681 N N . PRO B 1 132 ? 10.531 -6.816 5.656 1 92.38 132 PRO B N 1
ATOM 3682 C CA . PRO B 1 132 ? 9.852 -7.742 6.566 1 92.38 132 PRO B CA 1
ATOM 3683 C C . PRO B 1 132 ? 9.086 -8.844 5.828 1 92.38 132 PRO B C 1
ATOM 3685 O O . PRO B 1 132 ? 8.523 -8.594 4.758 1 92.38 132 PRO B O 1
ATOM 3688 N N . LYS B 1 133 ? 9.07 -10 6.441 1 90.94 133 LYS B N 1
ATOM 3689 C CA . LYS B 1 133 ? 8.281 -11.094 5.887 1 90.94 133 LYS B CA 1
ATOM 3690 C C . LYS B 1 133 ? 6.785 -10.797 5.973 1 90.94 133 LYS B C 1
ATOM 3692 O O . LYS B 1 133 ? 6.348 -10.047 6.844 1 90.94 133 LYS B O 1
ATOM 3697 N N . ILE B 1 134 ? 6.105 -11.352 5.023 1 90.81 134 ILE B N 1
ATOM 3698 C CA . ILE B 1 134 ? 4.656 -11.195 5.066 1 90.81 134 ILE B CA 1
ATOM 3699 C C . ILE B 1 134 ? 4.07 -12.078 6.16 1 90.81 134 ILE B C 1
ATOM 3701 O O . ILE B 1 134 ? 4.117 -13.305 6.066 1 90.81 134 ILE B O 1
ATOM 3705 N N . THR B 1 135 ? 3.504 -11.477 7.16 1 78.25 135 THR B N 1
ATOM 3706 C CA . THR B 1 135 ? 3.154 -12.117 8.422 1 78.25 135 THR B CA 1
ATOM 3707 C C . THR B 1 135 ? 1.932 -13.016 8.258 1 78.25 135 THR B C 1
ATOM 3709 O O . THR B 1 135 ? 1.696 -13.906 9.07 1 78.25 135 THR B O 1
ATOM 3712 N N . THR B 1 136 ? 1.205 -12.812 7.262 1 82.56 136 THR B N 1
ATOM 3713 C CA . THR B 1 136 ? -0.01 -13.602 7.074 1 82.56 136 THR B CA 1
ATOM 3714 C C . THR B 1 136 ? 0.319 -14.977 6.516 1 82.56 136 THR B C 1
ATOM 3716 O O . THR B 1 136 ? -0.543 -15.859 6.469 1 82.56 136 THR B O 1
ATOM 3719 N N . LEU B 1 137 ? 1.555 -15.133 6.09 1 86.94 137 LEU B N 1
ATOM 3720 C CA . LEU B 1 137 ? 2 -16.406 5.543 1 86.94 137 LEU B CA 1
ATOM 3721 C C . LEU B 1 137 ? 2.59 -17.297 6.637 1 86.94 137 LEU B C 1
ATOM 3723 O O . LEU B 1 137 ? 3.67 -17 7.16 1 86.94 137 LEU B O 1
ATOM 3727 N N . PRO B 1 138 ? 2.004 -18.328 6.91 1 80.38 138 PRO B N 1
ATOM 3728 C CA . PRO B 1 138 ? 2.398 -19.141 8.062 1 80.38 138 PRO B CA 1
ATOM 3729 C C . PRO B 1 138 ? 3.779 -19.766 7.891 1 80.38 138 PRO B C 1
ATOM 3731 O O . PRO B 1 138 ? 4.453 -20.062 8.883 1 80.38 138 PRO B O 1
ATOM 3734 N N . PHE B 1 139 ? 4.164 -19.938 6.762 1 82.44 139 PHE B N 1
ATOM 3735 C CA . PHE B 1 139 ? 5.391 -20.688 6.508 1 82.44 139 PHE B CA 1
ATOM 3736 C C . PHE B 1 139 ? 6.59 -19.75 6.43 1 82.44 139 PHE B C 1
ATOM 3738 O O . PHE B 1 139 ? 7.707 -20.172 6.137 1 82.44 139 PHE B O 1
ATOM 3745 N N . MET B 1 140 ? 6.312 -18.531 6.738 1 82.06 140 MET B N 1
ATOM 3746 C CA . MET B 1 140 ? 7.414 -17.562 6.68 1 82.06 140 MET B CA 1
ATOM 3747 C C . MET B 1 140 ? 8.156 -17.516 8.008 1 82.06 140 MET B C 1
ATOM 3749 O O . MET B 1 140 ? 9.281 -17.016 8.078 1 82.06 140 MET B O 1
ATOM 3753 N N . THR B 1 141 ? 7.5 -17.922 9.055 1 71.88 141 THR B N 1
ATOM 3754 C CA . THR B 1 141 ? 8.125 -17.859 10.375 1 71.88 141 THR B CA 1
ATOM 3755 C C . THR B 1 141 ? 8.844 -19.172 10.68 1 71.88 141 THR B C 1
ATOM 3757 O O . THR B 1 141 ? 8.453 -20.234 10.195 1 71.88 141 THR B O 1
ATOM 3760 N N . ALA B 1 142 ? 10.125 -19.047 11.203 1 57.78 142 ALA B N 1
ATOM 3761 C CA . ALA B 1 142 ? 11.008 -20.172 11.5 1 57.78 142 ALA B CA 1
ATOM 3762 C C . ALA B 1 142 ? 10.266 -21.25 12.281 1 57.78 142 ALA B C 1
ATOM 3764 O O . ALA B 1 142 ? 10.547 -22.438 12.125 1 57.78 142 ALA B O 1
ATOM 3765 N N . ASN B 1 143 ? 9.57 -20.719 13.258 1 52.44 143 ASN B N 1
ATOM 3766 C CA . ASN B 1 143 ? 9.047 -21.688 14.219 1 52.44 143 ASN B CA 1
ATOM 3767 C C . ASN B 1 143 ? 7.914 -22.516 13.625 1 52.44 143 ASN B C 1
ATOM 3769 O O . ASN B 1 143 ? 7.086 -23.062 14.352 1 52.44 143 ASN B O 1
ATOM 3773 N N . THR B 1 144 ? 7.738 -22.281 12.422 1 52.62 144 THR B N 1
ATOM 3774 C CA . THR B 1 144 ? 6.629 -23.094 11.93 1 52.62 144 THR B CA 1
ATOM 3775 C C . THR B 1 144 ? 6.961 -24.578 12.023 1 52.62 144 THR B C 1
ATOM 3777 O O . THR B 1 144 ? 7.492 -25.156 11.078 1 52.62 144 THR B O 1
ATOM 3780 N N . ILE B 1 145 ? 7.473 -24.891 13.117 1 53 145 ILE B N 1
ATOM 3781 C CA . ILE B 1 145 ? 7.543 -26.312 13.484 1 53 145 ILE B CA 1
ATOM 3782 C C . ILE B 1 145 ? 6.195 -26.984 13.219 1 53 145 ILE B C 1
ATOM 3784 O O . ILE B 1 145 ? 5.312 -26.969 14.078 1 53 145 ILE B O 1
ATOM 3788 N N . GLY B 1 146 ? 5.578 -26.625 12.172 1 68.06 146 GLY B N 1
ATOM 3789 C CA . GLY B 1 146 ? 4.254 -27.234 12.133 1 68.06 146 GLY B CA 1
ATOM 3790 C C . GLY B 1 146 ? 4.18 -28.469 11.258 1 68.06 146 GLY B C 1
ATOM 3791 O O . GLY B 1 146 ? 5.168 -28.844 10.625 1 68.06 146 GLY B O 1
ATOM 3792 N N . ARG B 1 147 ? 3.227 -29.234 11.43 1 82.62 147 ARG B N 1
ATOM 3793 C CA . ARG B 1 147 ? 2.828 -30.438 10.703 1 82.62 147 ARG B CA 1
ATOM 3794 C C . ARG B 1 147 ? 2.865 -30.203 9.195 1 82.62 147 ARG B C 1
ATOM 3796 O O . ARG B 1 147 ? 3.311 -31.062 8.438 1 82.62 147 ARG B O 1
ATOM 3803 N N . PHE B 1 148 ? 2.676 -28.938 8.805 1 87.75 148 PHE B N 1
ATOM 3804 C CA . PHE B 1 148 ? 2.598 -28.641 7.383 1 87.75 148 PHE B CA 1
ATOM 3805 C C . PHE B 1 148 ? 3.758 -27.75 6.957 1 87.75 148 PHE B C 1
ATOM 3807 O O . PHE B 1 148 ? 4.113 -26.797 7.664 1 87.75 148 PHE B O 1
ATOM 3814 N N . LYS B 1 149 ? 4.406 -28.141 5.871 1 88.5 149 LYS B N 1
ATOM 3815 C CA . LYS B 1 149 ? 5.52 -27.375 5.328 1 88.5 149 LYS B CA 1
ATOM 3816 C C . LYS B 1 149 ? 5.367 -27.172 3.822 1 88.5 149 LYS B C 1
ATOM 3818 O O . LYS B 1 149 ? 4.746 -27.984 3.141 1 88.5 149 LYS B O 1
ATOM 3823 N N . GLU B 1 150 ? 5.895 -26 3.443 1 89.5 150 GLU B N 1
ATOM 3824 C CA . GLU B 1 150 ? 6.047 -25.812 2.004 1 89.5 150 GLU B CA 1
ATOM 3825 C C . GLU B 1 150 ? 7.312 -26.484 1.486 1 89.5 150 GLU B C 1
ATOM 3827 O O . GLU B 1 150 ? 8.344 -26.484 2.162 1 89.5 150 GLU B O 1
ATOM 3832 N N . GLY B 1 151 ? 7.191 -27.125 0.336 1 91.38 151 GLY B N 1
ATOM 3833 C CA . GLY B 1 151 ? 8.336 -27.812 -0.22 1 91.38 151 GLY B CA 1
ATOM 3834 C C . GLY B 1 151 ? 8.461 -27.656 -1.724 1 91.38 151 GLY B C 1
ATOM 3835 O O . GLY B 1 151 ? 7.535 -27.172 -2.381 1 91.38 151 GLY B O 1
ATOM 3836 N N . LEU B 1 152 ? 9.602 -28 -2.186 1 91.75 152 LEU B N 1
ATOM 3837 C CA . LEU B 1 152 ? 9.891 -28.062 -3.613 1 91.75 152 LEU B CA 1
ATOM 3838 C C . LEU B 1 152 ? 10.164 -29.5 -4.043 1 91.75 152 LEU B C 1
ATOM 3840 O O . LEU B 1 152 ? 11.039 -30.172 -3.479 1 91.75 152 LEU B O 1
ATOM 3844 N N . ALA B 1 153 ? 9.375 -29.969 -5.035 1 92.5 153 ALA B N 1
ATOM 3845 C CA . ALA B 1 153 ? 9.617 -31.312 -5.555 1 92.5 153 ALA B CA 1
ATOM 3846 C C . ALA B 1 153 ? 10.93 -31.375 -6.328 1 92.5 153 ALA B C 1
ATOM 3848 O O . ALA B 1 153 ? 11.141 -30.609 -7.262 1 92.5 153 ALA B O 1
ATOM 3849 N N . ILE B 1 154 ? 11.812 -32.312 -5.941 1 91.56 154 ILE B N 1
ATOM 3850 C CA . ILE B 1 154 ? 13.141 -32.375 -6.555 1 91.56 154 ILE B CA 1
ATOM 3851 C C . ILE B 1 154 ? 13.367 -33.75 -7.168 1 91.56 154 ILE B C 1
ATOM 3853 O O . ILE B 1 154 ? 12.812 -34.75 -6.691 1 91.56 154 ILE B O 1
ATOM 3857 N N . PRO B 1 155 ? 14.148 -33.781 -8.242 1 88.12 155 PRO B N 1
ATOM 3858 C CA . PRO B 1 155 ? 14.445 -35.062 -8.867 1 88.12 155 PRO B CA 1
ATOM 3859 C C . PRO B 1 155 ? 15.289 -35.969 -7.98 1 88.12 155 PRO B C 1
ATOM 3861 O O . PRO B 1 155 ? 16.016 -35.5 -7.113 1 88.12 155 PRO B O 1
ATOM 3864 N N . LYS B 1 156 ? 15.047 -37.312 -8.156 1 77.31 156 LYS B N 1
ATOM 3865 C CA . LYS B 1 156 ? 15.836 -38.281 -7.426 1 77.31 156 LYS B CA 1
ATOM 3866 C C . LYS B 1 156 ? 17.312 -38.188 -7.773 1 77.31 156 LYS B C 1
ATOM 3868 O O . LYS B 1 156 ? 17.672 -37.969 -8.938 1 77.31 156 LYS B O 1
ATOM 3873 N N . HIS B 1 157 ? 18.141 -37.75 -6.867 1 67.12 157 HIS B N 1
ATOM 3874 C CA . HIS B 1 157 ? 19.562 -37.719 -7.156 1 67.12 157 HIS B CA 1
ATOM 3875 C C . HIS B 1 157 ? 20.047 -39.094 -7.574 1 67.12 157 HIS B C 1
ATOM 3877 O O . HIS B 1 157 ? 19.891 -40.062 -6.832 1 67.12 157 HIS B O 1
ATOM 3883 N N . THR B 1 158 ? 19.859 -39.531 -8.688 1 52.69 158 THR B N 1
ATOM 3884 C CA . THR B 1 158 ? 20.5 -40.781 -9.07 1 52.69 158 THR B CA 1
ATOM 3885 C C . THR B 1 158 ? 22.016 -40.688 -8.945 1 52.69 158 THR B C 1
ATOM 3887 O O . THR B 1 158 ? 22.625 -39.781 -9.5 1 52.69 158 THR B O 1
ATOM 3890 N N . PRO B 1 159 ? 22.562 -41.281 -7.988 1 48.09 159 PRO B N 1
ATOM 3891 C CA . PRO B 1 159 ? 24.016 -41.344 -7.984 1 48.09 159 PRO B CA 1
ATOM 3892 C C . PRO B 1 159 ? 24.609 -41.656 -9.359 1 48.09 159 PRO B C 1
ATOM 3894 O O . PRO B 1 159 ? 24.031 -42.469 -10.102 1 48.09 159 PRO B O 1
ATOM 3897 N N . LYS B 1 160 ? 25.297 -40.625 -9.922 1 46.47 160 LYS B N 1
ATOM 3898 C CA . LYS B 1 160 ? 26.109 -40.938 -11.094 1 46.47 160 LYS B CA 1
ATOM 3899 C C . LYS B 1 160 ? 26.797 -42.281 -10.93 1 46.47 160 LYS B C 1
ATOM 3901 O O . LYS B 1 160 ? 27.703 -42.406 -10.094 1 46.47 160 LYS B O 1
ATOM 3906 N N . VAL B 1 161 ? 26.094 -43.344 -10.844 1 39.97 161 VAL B N 1
ATOM 3907 C CA . VAL B 1 161 ? 26.891 -44.562 -10.914 1 39.97 161 VAL B CA 1
ATOM 3908 C C . VAL B 1 161 ? 27.797 -44.531 -12.141 1 39.97 161 VAL B C 1
ATOM 3910 O O . VAL B 1 161 ? 27.312 -44.406 -13.273 1 39.97 161 VAL B O 1
ATOM 3913 N N . HIS B 1 162 ? 28.953 -43.938 -11.914 1 44.16 162 HIS B N 1
ATOM 3914 C CA . HIS B 1 162 ? 30.031 -44.125 -12.875 1 44.16 162 HIS B CA 1
ATOM 3915 C C . HIS B 1 162 ? 30.109 -45.562 -13.359 1 44.16 162 HIS B C 1
ATOM 3917 O O . HIS B 1 162 ? 31.016 -46.312 -12.977 1 44.16 162 HIS B O 1
ATOM 3923 N N . LYS B 1 163 ? 29.094 -46.438 -13.492 1 43.22 163 LYS B N 1
ATOM 3924 C CA . LYS B 1 163 ? 29.578 -47.656 -14.117 1 43.22 163 LYS B CA 1
ATOM 3925 C C . LYS B 1 163 ? 30.078 -47.406 -15.531 1 43.22 163 LYS B C 1
ATOM 3927 O O . LYS B 1 163 ? 29.5 -46.594 -16.266 1 43.22 163 LYS B O 1
ATOM 3932 N N . LYS B 1 164 ? 31.359 -47.906 -15.914 1 44.34 164 LYS B N 1
ATOM 3933 C CA . LYS B 1 164 ? 32.188 -47.875 -17.125 1 44.34 164 LYS B CA 1
ATOM 3934 C C . LYS B 1 164 ? 31.297 -47.969 -18.375 1 44.34 164 LYS B C 1
ATOM 3936 O O . LYS B 1 164 ? 31.547 -47.281 -19.359 1 44.34 164 LYS B O 1
ATOM 3941 N N . GLY B 1 165 ? 30.938 -49.188 -18.812 1 41.31 165 GLY B N 1
ATOM 3942 C CA . GLY B 1 165 ? 30.641 -49.531 -20.188 1 41.31 165 GLY B CA 1
ATOM 3943 C C . GLY B 1 165 ? 29.375 -48.875 -20.703 1 41.31 165 GLY B C 1
ATOM 3944 O O . GLY B 1 165 ? 29.281 -48.562 -21.891 1 41.31 165 GLY B O 1
ATOM 3945 N N . LYS B 1 166 ? 28.266 -49.5 -20.328 1 36.59 166 LYS B N 1
ATOM 3946 C CA . LYS B 1 166 ? 27.094 -49.281 -21.172 1 36.59 166 LYS B CA 1
ATOM 3947 C C . LYS B 1 166 ? 26.578 -47.844 -21.031 1 36.59 166 LYS B C 1
ATOM 3949 O O . LYS B 1 166 ? 26.641 -47.25 -19.953 1 36.59 166 LYS B O 1
ATOM 3954 N N . LYS B 1 167 ? 26.5 -47.281 -22.188 1 41.94 167 LYS B N 1
ATOM 3955 C CA . LYS B 1 167 ? 25.766 -46.062 -22.516 1 41.94 167 LYS B CA 1
ATOM 3956 C C . LYS B 1 167 ? 24.578 -45.875 -21.578 1 41.94 167 LYS B C 1
ATOM 3958 O O . LYS B 1 167 ? 23.547 -46.531 -21.734 1 41.94 167 LYS B O 1
ATOM 3963 N N . LEU B 1 168 ? 24.859 -45.969 -20.203 1 35.41 168 LEU B N 1
ATOM 3964 C CA . LEU B 1 168 ? 23.719 -45.656 -19.344 1 35.41 168 LEU B CA 1
ATOM 3965 C C . LEU B 1 168 ? 22.734 -44.719 -20.047 1 35.41 168 LEU B C 1
ATOM 3967 O O . LEU B 1 168 ? 23.125 -43.656 -20.516 1 35.41 168 LEU B O 1
ATOM 3971 N N . SER B 1 169 ? 21.641 -45.25 -20.578 1 37.38 169 SER B N 1
ATOM 3972 C CA . SER B 1 169 ? 20.484 -44.625 -21.172 1 37.38 169 SER B CA 1
ATOM 3973 C C . SER B 1 169 ? 20.188 -43.281 -20.531 1 37.38 169 SER B C 1
ATOM 3975 O O . SER B 1 169 ? 20.5 -43.062 -19.344 1 37.38 169 SER B O 1
ATOM 3977 N N . ALA B 1 170 ? 20.234 -42.219 -21.359 1 41.06 170 ALA B N 1
ATOM 3978 C CA . ALA B 1 170 ? 19.656 -40.906 -21.062 1 41.06 170 ALA B CA 1
ATOM 3979 C C . ALA B 1 170 ? 18.594 -41.031 -19.953 1 41.06 170 ALA B C 1
ATOM 3981 O O . ALA B 1 170 ? 17.516 -41.531 -20.188 1 41.06 170 ALA B O 1
ATOM 3982 N N . GLN B 1 171 ? 18.891 -41.5 -18.734 1 42.44 171 GLN B N 1
ATOM 3983 C CA . GLN B 1 171 ? 17.922 -41.438 -17.641 1 42.44 171 GLN B CA 1
ATOM 3984 C C . GLN B 1 171 ? 16.844 -40.406 -17.906 1 42.44 171 GLN B C 1
ATOM 3986 O O . GLN B 1 171 ? 17.156 -39.219 -18.094 1 42.44 171 GLN B O 1
ATOM 3991 N N . LYS B 1 172 ? 15.875 -40.719 -18.531 1 46.16 172 LYS B N 1
ATOM 3992 C CA . LYS B 1 172 ? 14.609 -40 -18.719 1 46.16 172 LYS B CA 1
ATOM 3993 C C . LYS B 1 172 ? 14.336 -39.031 -17.562 1 46.16 172 LYS B C 1
ATOM 3995 O O . LYS B 1 172 ? 14.281 -39.469 -16.391 1 46.16 172 LYS B O 1
ATOM 4000 N N . LYS B 1 173 ? 14.805 -37.781 -17.609 1 53.81 173 LYS B N 1
ATOM 4001 C CA . LYS B 1 173 ? 14.344 -36.719 -16.719 1 53.81 173 LYS B CA 1
ATOM 4002 C C . LYS B 1 173 ? 12.961 -37.031 -16.156 1 53.81 173 LYS B C 1
ATOM 4004 O O . LYS B 1 173 ? 11.984 -37.125 -16.891 1 53.81 173 LYS B O 1
ATOM 4009 N N . LEU B 1 174 ? 12.859 -37.812 -15.055 1 60.16 174 LEU B N 1
ATOM 4010 C CA . LEU B 1 174 ? 11.586 -38.125 -14.43 1 60.16 174 LEU B CA 1
ATOM 4011 C C . LEU B 1 174 ? 10.711 -36.906 -14.297 1 60.16 174 LEU B C 1
ATOM 4013 O O . LEU B 1 174 ? 11.148 -35.875 -13.758 1 60.16 174 LEU B O 1
ATOM 4017 N N . LYS B 1 175 ? 9.539 -36.906 -15.039 1 80.88 175 LYS B N 1
ATOM 4018 C CA . LYS B 1 175 ? 8.531 -35.844 -15.016 1 80.88 175 LYS B CA 1
ATOM 4019 C C . LYS B 1 175 ? 7.867 -35.75 -13.648 1 80.88 175 LYS B C 1
ATOM 4021 O O . LYS B 1 175 ? 7.324 -34.719 -13.289 1 80.88 175 LYS B O 1
ATOM 4026 N N . VAL B 1 176 ? 8.055 -36.875 -12.852 1 89.12 176 VAL B N 1
ATOM 4027 C CA . VAL B 1 176 ? 7.406 -36.906 -11.539 1 89.12 176 VAL B CA 1
ATOM 4028 C C . VAL B 1 176 ? 8.391 -37.375 -10.484 1 89.12 176 VAL B C 1
ATOM 4030 O O . VAL B 1 176 ? 9.43 -37.969 -10.812 1 89.12 176 VAL B O 1
ATOM 4033 N N . THR B 1 177 ? 8.258 -37.031 -9.25 1 92.62 177 THR B N 1
ATOM 4034 C CA . THR B 1 177 ? 9.133 -37.406 -8.141 1 92.62 177 THR B CA 1
ATOM 4035 C C . THR B 1 177 ? 8.32 -37.625 -6.867 1 92.62 177 THR B C 1
ATOM 4037 O O . THR B 1 177 ? 7.176 -37.188 -6.766 1 92.62 177 THR B O 1
ATOM 4040 N N . LYS B 1 178 ? 8.938 -38.406 -5.973 1 93.81 178 LYS B N 1
ATOM 4041 C CA . LYS B 1 178 ? 8.359 -38.562 -4.637 1 93.81 178 LYS B CA 1
ATOM 4042 C C . LYS B 1 178 ? 9.156 -37.75 -3.605 1 93.81 178 LYS B C 1
ATOM 4044 O O . LYS B 1 178 ? 8.805 -37.75 -2.424 1 93.81 178 LYS B O 1
ATOM 4049 N N . PHE B 1 179 ? 10.242 -37.094 -4.02 1 93.88 179 PHE B N 1
ATOM 4050 C CA . PHE B 1 179 ? 11.133 -36.375 -3.105 1 93.88 179 PHE B CA 1
ATOM 4051 C C . PHE B 1 179 ? 10.781 -34.906 -3.053 1 93.88 179 PHE B C 1
ATOM 4053 O O . PHE B 1 179 ? 10.602 -34.281 -4.09 1 93.88 179 PHE B O 1
ATOM 4060 N N . VAL B 1 180 ? 10.617 -34.375 -1.845 1 94.5 180 VAL B N 1
ATOM 4061 C CA . VAL B 1 180 ? 10.258 -32.969 -1.646 1 94.5 180 VAL B CA 1
ATOM 4062 C C . VAL B 1 180 ? 11.242 -32.312 -0.684 1 94.5 180 VAL B C 1
ATOM 4064 O O . VAL B 1 180 ? 11.461 -32.812 0.424 1 94.5 180 VAL B O 1
ATOM 4067 N N . ASN B 1 181 ? 11.945 -31.266 -1.111 1 92.81 181 ASN B N 1
ATOM 4068 C CA . ASN B 1 181 ? 12.773 -30.438 -0.237 1 92.81 181 ASN B CA 1
ATOM 4069 C C . ASN B 1 181 ? 11.922 -29.562 0.671 1 92.81 181 ASN B C 1
ATOM 4071 O O . ASN B 1 181 ? 11.25 -28.641 0.199 1 92.81 181 ASN B O 1
ATOM 4075 N N . VAL B 1 182 ? 11.922 -29.828 1.945 1 91.75 182 VAL B N 1
ATOM 4076 C CA . VAL B 1 182 ? 11.117 -29.062 2.893 1 91.75 182 VAL B CA 1
ATOM 4077 C C . VAL B 1 182 ? 12.031 -28.281 3.83 1 91.75 182 VAL B C 1
ATOM 4079 O O . VAL B 1 182 ? 11.609 -27.875 4.918 1 91.75 182 VAL B O 1
ATOM 4082 N N . GLY B 1 183 ? 13.273 -28.062 3.453 1 88.5 183 GLY B N 1
ATOM 4083 C CA . GLY B 1 183 ? 14.211 -27.266 4.223 1 88.5 183 GLY B CA 1
ATOM 4084 C C . GLY B 1 183 ? 15.016 -28.078 5.215 1 88.5 183 GLY B C 1
ATOM 4085 O O . GLY B 1 183 ? 15.898 -27.547 5.898 1 88.5 183 GLY B O 1
ATOM 4086 N N . SER B 1 184 ? 14.688 -29.359 5.262 1 87.5 184 SER B N 1
ATOM 4087 C CA . SER B 1 184 ? 15.422 -30.266 6.145 1 87.5 184 SER B CA 1
ATOM 4088 C C . SER B 1 184 ? 16.703 -30.766 5.477 1 87.5 184 SER B C 1
ATOM 4090 O O . SER B 1 184 ? 16.906 -30.562 4.277 1 87.5 184 SER B O 1
ATOM 4092 N N . ALA B 1 185 ? 17.516 -31.359 6.27 1 87.44 185 ALA B N 1
ATOM 4093 C CA . ALA B 1 185 ? 18.781 -31.875 5.773 1 87.44 185 ALA B CA 1
ATOM 4094 C C . ALA B 1 185 ? 18.562 -32.906 4.66 1 87.44 185 ALA B C 1
ATOM 4096 O O . ALA B 1 185 ? 19.312 -32.906 3.678 1 87.44 185 ALA B O 1
ATOM 4097 N N . LYS B 1 186 ? 17.547 -33.719 4.895 1 89.75 186 LYS B N 1
ATOM 4098 C CA . LYS B 1 186 ? 17.172 -34.688 3.871 1 89.75 186 LYS B CA 1
ATOM 4099 C C . LYS B 1 186 ? 15.789 -34.375 3.305 1 89.75 186 LYS B C 1
ATOM 4101 O O . LYS B 1 186 ? 14.883 -33.969 4.035 1 89.75 186 LYS B O 1
ATOM 4106 N N . PRO B 1 187 ? 15.695 -34.688 2.012 1 93.12 187 PRO B N 1
ATOM 4107 C CA . PRO B 1 187 ? 14.367 -34.5 1.42 1 93.12 187 PRO B CA 1
ATOM 4108 C C . PRO B 1 187 ? 13.312 -35.438 2.006 1 93.12 187 PRO B C 1
ATOM 4110 O O . PRO B 1 187 ? 13.641 -36.562 2.418 1 93.12 187 PRO B O 1
ATOM 4113 N N . LEU B 1 188 ? 12.164 -34.938 2.037 1 93.81 188 LEU B N 1
ATOM 4114 C CA . LEU B 1 188 ? 11.023 -35.75 2.457 1 93.81 188 LEU B CA 1
ATOM 4115 C C . LEU B 1 188 ? 10.562 -36.656 1.329 1 93.81 188 LEU B C 1
ATOM 4117 O O . LEU B 1 188 ? 10.438 -36.219 0.182 1 93.81 188 LEU B O 1
ATOM 4121 N N . THR B 1 189 ? 10.375 -37.906 1.663 1 94.44 189 THR B N 1
ATOM 4122 C CA . THR B 1 189 ? 9.875 -38.875 0.683 1 94.44 189 THR B CA 1
ATOM 4123 C C . THR B 1 189 ? 8.375 -39.094 0.852 1 94.44 189 THR B C 1
ATOM 4125 O O . THR B 1 189 ? 7.918 -39.531 1.907 1 94.44 189 THR B O 1
ATOM 4128 N N . LEU B 1 190 ? 7.645 -38.812 -0.178 1 95.5 190 LEU B N 1
ATOM 4129 C CA . LEU B 1 190 ? 6.195 -38.969 -0.141 1 95.5 190 LEU B CA 1
ATOM 4130 C C . LEU B 1 190 ? 5.824 -40.469 -0.153 1 95.5 190 LEU B C 1
ATOM 4132 O O . LEU B 1 190 ? 6.5 -41.25 -0.793 1 95.5 190 LEU B O 1
ATOM 4136 N N . ASN B 1 191 ? 4.848 -40.875 0.495 1 92.44 191 ASN B N 1
ATOM 4137 C CA . ASN B 1 191 ? 4.453 -42.281 0.615 1 92.44 191 ASN B CA 1
ATOM 4138 C C . ASN B 1 191 ? 3.865 -42.812 -0.689 1 92.44 191 ASN B C 1
ATOM 4140 O O . ASN B 1 191 ? 4.289 -43.844 -1.187 1 92.44 191 ASN B O 1
ATOM 4144 N N . GLU B 1 192 ? 2.762 -42.281 -1.217 1 85.38 192 GLU B N 1
ATOM 4145 C CA . GLU B 1 192 ? 2.055 -42.906 -2.338 1 85.38 192 GLU B CA 1
ATOM 4146 C C . GLU B 1 192 ? 1.821 -41.875 -3.461 1 85.38 192 GLU B C 1
ATOM 4148 O O . GLU B 1 192 ? 1.058 -42.156 -4.391 1 85.38 192 GLU B O 1
ATOM 4153 N N . GLN B 1 193 ? 2.436 -40.844 -3.352 1 89.06 193 GLN B N 1
ATOM 4154 C CA . GLN B 1 193 ? 2.143 -39.812 -4.352 1 89.06 193 GLN B CA 1
ATOM 4155 C C . GLN B 1 193 ? 3.402 -39.438 -5.121 1 89.06 193 GLN B C 1
ATOM 4157 O O . GLN B 1 193 ? 4.508 -39.469 -4.582 1 89.06 193 GLN B O 1
ATOM 4162 N N . GLU B 1 194 ? 3.229 -39.25 -6.406 1 90.81 194 GLU B N 1
ATOM 4163 C CA . GLU B 1 194 ? 4.25 -38.594 -7.23 1 90.81 194 GLU B CA 1
ATOM 4164 C C . GLU B 1 194 ? 3.775 -37.25 -7.73 1 90.81 194 GLU B C 1
ATOM 4166 O O . GLU B 1 194 ? 2.6 -37.062 -8.055 1 90.81 194 GLU B O 1
ATOM 4171 N N . VAL B 1 195 ? 4.648 -36.375 -7.598 1 90.75 195 VAL B N 1
ATOM 4172 C CA . VAL B 1 195 ? 4.312 -35 -8.023 1 90.75 195 VAL B CA 1
ATOM 4173 C C . VAL B 1 195 ? 5.312 -34.531 -9.078 1 90.75 195 VAL B C 1
ATOM 4175 O O . VAL B 1 195 ? 6.441 -35.031 -9.141 1 90.75 195 VAL B O 1
ATOM 4178 N N . PRO B 1 196 ? 4.84 -33.688 -9.953 1 88.75 196 PRO B N 1
ATOM 4179 C CA . PRO B 1 196 ? 5.789 -33.156 -10.938 1 88.75 196 PRO B CA 1
ATOM 4180 C C . PRO B 1 196 ? 7.012 -32.5 -10.289 1 88.75 196 PRO B C 1
ATOM 4182 O O . PRO B 1 196 ? 6.895 -31.875 -9.234 1 88.75 196 PRO B O 1
ATOM 4185 N N . VAL B 1 197 ? 8.102 -32.562 -10.93 1 88.5 197 VAL B N 1
ATOM 4186 C CA . VAL B 1 197 ? 9.344 -32 -10.422 1 88.5 197 VAL B CA 1
ATOM 4187 C C . VAL B 1 197 ? 9.312 -30.469 -10.555 1 88.5 197 VAL B C 1
ATOM 4189 O O . VAL B 1 197 ? 8.656 -29.938 -11.453 1 88.5 197 VAL B O 1
ATOM 4192 N N . HIS B 1 198 ? 9.898 -29.766 -9.625 1 84.81 198 HIS B N 1
ATOM 4193 C CA . HIS B 1 198 ? 10.133 -28.328 -9.633 1 84.81 198 HIS B CA 1
ATOM 4194 C C . HIS B 1 198 ? 8.836 -27.547 -9.375 1 84.81 198 HIS B C 1
ATOM 4196 O O . HIS B 1 198 ? 8.641 -26.469 -9.922 1 84.81 198 HIS B O 1
ATOM 4202 N N . VAL B 1 199 ? 7.949 -28.234 -8.703 1 85.12 199 VAL B N 1
ATOM 4203 C CA . VAL B 1 199 ? 6.719 -27.547 -8.32 1 85.12 199 VAL B CA 1
ATOM 4204 C C . VAL B 1 199 ? 6.68 -27.375 -6.801 1 85.12 199 VAL B C 1
ATOM 4206 O O . VAL B 1 199 ? 7.176 -28.219 -6.059 1 85.12 199 VAL B O 1
ATOM 4209 N N . ARG B 1 200 ? 6.195 -26.25 -6.469 1 86.94 200 ARG B N 1
ATOM 4210 C CA . ARG B 1 200 ? 5.98 -26.016 -5.047 1 86.94 200 ARG B CA 1
ATOM 4211 C C . ARG B 1 200 ? 4.742 -26.75 -4.547 1 86.94 200 ARG B C 1
ATOM 4213 O O . ARG B 1 200 ? 3.689 -26.719 -5.191 1 86.94 200 ARG B O 1
ATOM 4220 N N . VAL B 1 201 ? 4.93 -27.484 -3.408 1 89.69 201 VAL B N 1
ATOM 4221 C CA . VAL B 1 201 ? 3.82 -28.25 -2.855 1 89.69 201 VAL B CA 1
ATOM 4222 C C . VAL B 1 201 ? 3.738 -28.031 -1.348 1 89.69 201 VAL B C 1
ATOM 4224 O O . VAL B 1 201 ? 4.738 -27.703 -0.707 1 89.69 201 VAL B O 1
ATOM 4227 N N . THR B 1 202 ? 2.559 -28.125 -0.814 1 89.56 202 THR B N 1
ATOM 4228 C CA . THR B 1 202 ? 2.348 -28.188 0.627 1 89.56 202 THR B CA 1
ATOM 4229 C C . THR B 1 202 ? 2.326 -29.641 1.101 1 89.56 202 THR B C 1
ATOM 4231 O O . THR B 1 202 ? 1.614 -30.469 0.534 1 89.56 202 THR B O 1
ATOM 4234 N N . VAL B 1 203 ? 3.123 -29.938 2.148 1 92 203 VAL B N 1
ATOM 4235 C CA . VAL B 1 203 ? 3.279 -31.328 2.553 1 92 203 VAL B CA 1
ATOM 4236 C C . VAL B 1 203 ? 2.902 -31.484 4.023 1 92 203 VAL B C 1
ATOM 4238 O O . VAL B 1 203 ? 3.225 -30.625 4.848 1 92 203 VAL B O 1
ATOM 4241 N N . ASP B 1 204 ? 2.146 -32.469 4.281 1 91.31 204 ASP B N 1
ATOM 4242 C CA . ASP B 1 204 ? 1.987 -33 5.637 1 91.31 204 ASP B CA 1
ATOM 4243 C C . ASP B 1 204 ? 3.168 -33.875 6.035 1 91.31 204 ASP B C 1
ATOM 4245 O O . ASP B 1 204 ? 3.277 -35 5.578 1 91.31 204 ASP B O 1
ATOM 4249 N N . THR B 1 205 ? 3.988 -33.375 6.867 1 90.88 205 THR B N 1
ATOM 4250 C CA . THR B 1 205 ? 5.246 -34.031 7.172 1 90.88 205 THR B CA 1
ATOM 4251 C C . THR B 1 205 ? 5 -35.281 8.016 1 90.88 205 THR B C 1
ATOM 4253 O O . THR B 1 205 ? 5.836 -36.188 8.055 1 90.88 205 THR B O 1
ATOM 4256 N N . LEU B 1 206 ? 3.885 -35.344 8.672 1 90.38 206 LEU B N 1
ATOM 4257 C CA . LEU B 1 206 ? 3.553 -36.5 9.477 1 90.38 206 LEU B CA 1
ATOM 4258 C C . LEU B 1 206 ? 3.037 -37.656 8.594 1 90.38 206 LEU B C 1
ATOM 4260 O O . LEU B 1 206 ? 3.482 -38.781 8.719 1 90.38 206 LEU B O 1
ATOM 4264 N N . GLN B 1 207 ? 2.191 -37.25 7.691 1 92.19 207 GLN B N 1
ATOM 4265 C CA . GLN B 1 207 ? 1.593 -38.281 6.816 1 92.19 207 GLN B CA 1
ATOM 4266 C C . GLN B 1 207 ? 2.42 -38.469 5.551 1 92.19 207 GLN B C 1
ATOM 4268 O O . GLN B 1 207 ? 2.182 -39.375 4.777 1 92.19 207 GLN B O 1
ATOM 4273 N N . LYS B 1 208 ? 3.312 -37.562 5.344 1 94.12 208 LYS B N 1
ATOM 4274 C CA . LYS B 1 208 ? 4.199 -37.562 4.184 1 94.12 208 LYS B CA 1
ATOM 4275 C C . LYS B 1 208 ? 3.404 -37.562 2.883 1 94.12 208 LYS B C 1
ATOM 4277 O O . LYS B 1 208 ? 3.633 -38.406 2.004 1 94.12 208 LYS B O 1
ATOM 4282 N N . LYS B 1 209 ? 2.521 -36.75 2.84 1 94.81 209 LYS B N 1
ATOM 4283 C CA . LYS B 1 209 ? 1.68 -36.594 1.656 1 94.81 209 LYS B CA 1
ATOM 4284 C C . LYS B 1 209 ? 1.498 -35.125 1.291 1 94.81 209 LYS B C 1
ATOM 4286 O O . LYS B 1 209 ? 1.555 -34.25 2.16 1 94.81 209 LYS B O 1
ATOM 4291 N N . VAL B 1 210 ? 1.293 -34.906 0.016 1 92.81 210 VAL B N 1
ATOM 4292 C CA . VAL B 1 210 ? 0.953 -33.562 -0.461 1 92.81 210 VAL B CA 1
ATOM 4293 C C . VAL B 1 210 ? -0.498 -33.25 -0.11 1 92.81 210 VAL B C 1
ATOM 4295 O O . VAL B 1 210 ? -1.383 -34.094 -0.269 1 92.81 210 VAL B O 1
ATOM 4298 N N . VAL B 1 211 ? -0.691 -32.156 0.479 1 88.94 211 VAL B N 1
ATOM 4299 C CA . VAL B 1 211 ? -2.037 -31.703 0.837 1 88.94 211 VAL B CA 1
ATOM 4300 C C . VAL B 1 211 ? -2.318 -30.344 0.223 1 88.94 211 VAL B C 1
ATOM 4302 O O . VAL B 1 211 ? -1.398 -29.656 -0.242 1 88.94 211 VAL B O 1
ATOM 4305 N N . SER B 1 212 ? -3.604 -30 0.188 1 83.06 212 SER B N 1
ATOM 4306 C CA . SER B 1 212 ? -3.947 -28.656 -0.282 1 83.06 212 SER B CA 1
ATOM 4307 C C . SER B 1 212 ? -3.547 -27.594 0.735 1 83.06 212 SER B C 1
ATOM 4309 O O . SER B 1 212 ? -3.676 -27.797 1.942 1 83.06 212 SER B O 1
ATOM 4311 N N . PRO B 1 213 ? -2.984 -26.484 0.177 1 79.62 213 PRO B N 1
ATOM 4312 C CA . PRO B 1 213 ? -2.654 -25.391 1.093 1 79.62 213 PRO B CA 1
ATOM 4313 C C . PRO B 1 213 ? -3.832 -24.984 1.975 1 79.62 213 PRO B C 1
ATOM 4315 O O . PRO B 1 213 ? -3.643 -24.641 3.145 1 79.62 213 PRO B O 1
ATOM 4318 N N . HIS B 1 214 ? -4.953 -25.062 1.437 1 73.62 214 HIS B N 1
ATOM 4319 C CA . HIS B 1 214 ? -6.152 -24.719 2.189 1 73.62 214 HIS B CA 1
ATOM 4320 C C . HIS B 1 214 ? -6.371 -25.672 3.357 1 73.62 214 HIS B C 1
ATOM 4322 O O . HIS B 1 214 ? -6.727 -25.234 4.457 1 73.62 214 HIS B O 1
ATOM 4328 N N . GLU B 1 215 ? -6.164 -26.891 3.062 1 74.69 215 GLU B N 1
ATOM 4329 C CA . GLU B 1 215 ? -6.293 -27.906 4.109 1 74.69 215 GLU B CA 1
ATOM 4330 C C . GLU B 1 215 ? -5.227 -27.719 5.188 1 74.69 215 GLU B C 1
ATOM 4332 O O . GLU B 1 215 ? -5.496 -27.922 6.375 1 74.69 215 GLU B O 1
ATOM 4337 N N . ALA B 1 216 ? -4.129 -27.344 4.793 1 79.44 216 ALA B N 1
ATOM 4338 C CA . ALA B 1 216 ? -2.98 -27.234 5.691 1 79.44 216 ALA B CA 1
ATOM 4339 C C . ALA B 1 216 ? -3.1 -26.016 6.59 1 79.44 216 ALA B C 1
ATOM 4341 O O . ALA B 1 216 ? -2.781 -26.078 7.781 1 79.44 216 ALA B O 1
ATOM 4342 N N . TYR B 1 217 ? -3.572 -24.953 6.027 1 74 217 TYR B N 1
ATOM 4343 C CA . TYR B 1 217 ? -3.426 -23.688 6.738 1 74 217 TYR B CA 1
ATOM 4344 C C . TYR B 1 217 ? -4.785 -23.125 7.137 1 74 217 TYR B C 1
ATOM 4346 O O . TYR B 1 217 ? -4.863 -22.172 7.914 1 74 217 TYR B O 1
ATOM 4354 N N . ASN B 1 218 ? -5.906 -23.656 6.586 1 62.5 218 ASN B N 1
ATOM 4355 C CA . ASN B 1 218 ? -7.211 -23.078 6.891 1 62.5 218 ASN B CA 1
ATOM 4356 C C . ASN B 1 218 ? -7.719 -23.531 8.258 1 62.5 218 ASN B C 1
ATOM 4358 O O . ASN B 1 218 ? -8.836 -23.188 8.648 1 62.5 218 ASN B O 1
ATOM 4362 N N . HIS B 1 219 ? -7.117 -24.734 8.883 1 49.38 219 HIS B N 1
ATOM 4363 C CA . HIS B 1 219 ? -7.77 -25.25 10.086 1 49.38 219 HIS B CA 1
ATOM 4364 C C . HIS B 1 219 ? -7.762 -24.219 11.203 1 49.38 219 HIS B C 1
ATOM 4366 O O . HIS B 1 219 ? -8.414 -24.406 12.234 1 49.38 219 HIS B O 1
ATOM 4372 N N . GLY B 1 220 ? -7.504 -23.266 10.984 1 46.72 220 GLY B N 1
ATOM 4373 C CA . GLY B 1 220 ? -7.57 -22.5 12.219 1 46.72 220 GLY B CA 1
ATOM 4374 C C . GLY B 1 220 ? -7.398 -21.016 12.008 1 46.72 220 GLY B C 1
ATOM 4375 O O . GLY B 1 220 ? -7.25 -20.25 12.969 1 46.72 220 GLY B O 1
ATOM 4376 N N . GLY B 1 221 ? -7.812 -20.203 11.023 1 51.41 221 GLY B N 1
ATOM 4377 C CA . GLY B 1 221 ? -7.773 -18.781 11.336 1 51.41 221 GLY B CA 1
ATOM 4378 C C . GLY B 1 221 ? -7.211 -17.953 10.203 1 51.41 221 GLY B C 1
ATOM 4379 O O . GLY B 1 221 ? -7.258 -18.344 9.039 1 51.41 221 GLY B O 1
ATOM 4380 N N . ASN B 1 222 ? -6.457 -16.906 10.555 1 59.22 222 ASN B N 1
ATOM 4381 C CA . ASN B 1 222 ? -5.934 -15.625 10.094 1 59.22 222 ASN B CA 1
ATOM 4382 C C . ASN B 1 222 ? -4.703 -15.812 9.211 1 59.22 222 ASN B C 1
ATOM 4384 O O . ASN B 1 222 ? -3.916 -14.883 9.031 1 59.22 222 ASN B O 1
ATOM 4388 N N . SER B 1 223 ? -4.598 -17.141 8.555 1 70.38 223 SER B N 1
ATOM 4389 C CA . SER B 1 223 ? -3.375 -17.344 7.785 1 70.38 223 SER B CA 1
ATOM 4390 C C . SER B 1 223 ? -3.68 -17.516 6.301 1 70.38 223 SER B C 1
ATOM 4392 O O . SER B 1 223 ? -4.715 -18.078 5.93 1 70.38 223 SER B O 1
ATOM 4394 N N . SER B 1 224 ? -2.783 -17 5.496 1 78.44 224 SER B N 1
ATOM 4395 C CA . SER B 1 224 ? -2.871 -17.062 4.043 1 78.44 224 SER B CA 1
ATOM 4396 C C . SER B 1 224 ? -1.974 -18.156 3.48 1 78.44 224 SER B C 1
ATOM 4398 O O . SER B 1 224 ? -0.829 -18.312 3.912 1 78.44 224 SER B O 1
ATOM 4400 N N . PRO B 1 225 ? -2.494 -18.969 2.582 1 81.19 225 PRO B N 1
ATOM 4401 C CA . PRO B 1 225 ? -1.65 -19.984 1.926 1 81.19 225 PRO B CA 1
ATOM 4402 C C . PRO B 1 225 ? -0.707 -19.359 0.891 1 81.19 225 PRO B C 1
ATOM 4404 O O . PRO B 1 225 ? 0.129 -20.078 0.32 1 81.19 225 PRO B O 1
ATOM 4407 N N . GLY B 1 226 ? -0.864 -18.109 0.689 1 87.75 226 GLY B N 1
ATOM 4408 C CA . GLY B 1 226 ? -0.112 -17.469 -0.38 1 87.75 226 GLY B CA 1
ATOM 4409 C C . GLY B 1 226 ? -0.846 -17.469 -1.708 1 87.75 226 GLY B C 1
ATOM 4410 O O . GLY B 1 226 ? -2.078 -17.5 -1.742 1 87.75 226 GLY B O 1
ATOM 4411 N N . TYR B 1 227 ? -0.109 -17.219 -2.783 1 91.25 227 TYR B N 1
ATOM 4412 C CA . TYR B 1 227 ? -0.655 -17.172 -4.137 1 91.25 227 TYR B CA 1
ATOM 4413 C C . TYR B 1 227 ? 0.307 -17.812 -5.129 1 91.25 227 TYR B C 1
ATOM 4415 O O . TYR B 1 227 ? 1.506 -17.922 -4.863 1 91.25 227 TYR B O 1
ATOM 4423 N N . LEU B 1 228 ? -0.248 -18.219 -6.203 1 90.31 228 LEU B N 1
ATOM 4424 C CA . LEU B 1 228 ? 0.58 -18.703 -7.309 1 90.31 228 LEU B CA 1
ATOM 4425 C C . LEU B 1 228 ? 0.982 -17.547 -8.219 1 90.31 228 LEU B C 1
ATOM 4427 O O . LEU B 1 228 ? 0.224 -16.578 -8.391 1 90.31 228 LEU B O 1
ATOM 4431 N N . VAL B 1 229 ? 2.195 -17.656 -8.734 1 95.38 229 VAL B N 1
ATOM 4432 C CA . VAL B 1 229 ? 2.646 -16.641 -9.695 1 95.38 229 VAL B CA 1
ATOM 4433 C C . VAL B 1 229 ? 2.758 -17.266 -11.078 1 95.38 229 VAL B C 1
ATOM 4435 O O . VAL B 1 229 ? 3.316 -18.359 -11.242 1 95.38 229 VAL B O 1
ATOM 4438 N N . ARG B 1 230 ? 2.203 -16.516 -12.047 1 94.5 230 ARG B N 1
ATOM 4439 C CA . ARG B 1 230 ? 2.273 -17.016 -13.414 1 94.5 230 ARG B CA 1
ATOM 4440 C C . ARG B 1 230 ? 2.59 -15.891 -14.391 1 94.5 230 ARG B C 1
ATOM 4442 O O . ARG B 1 230 ? 2.068 -14.781 -14.258 1 94.5 230 ARG B O 1
ATOM 4449 N N . TYR B 1 231 ? 3.439 -16.281 -15.32 1 95.25 231 TYR B N 1
ATOM 4450 C CA . TYR B 1 231 ? 3.75 -15.383 -16.422 1 95.25 231 TYR B CA 1
ATOM 4451 C C . TYR B 1 231 ? 2.791 -15.594 -17.594 1 95.25 231 TYR B C 1
ATOM 4453 O O . TYR B 1 231 ? 2.459 -16.734 -17.922 1 95.25 231 TYR B O 1
ATOM 4461 N N . ALA B 1 232 ? 2.273 -14.508 -18.156 1 96.88 232 ALA B N 1
ATOM 4462 C CA . ALA B 1 232 ? 1.45 -14.57 -19.359 1 96.88 232 ALA B CA 1
ATOM 4463 C C . ALA B 1 232 ? 1.986 -13.633 -20.438 1 96.88 232 ALA B C 1
ATOM 4465 O O . ALA B 1 232 ? 2.244 -12.453 -20.172 1 96.88 232 ALA B O 1
ATOM 4466 N N . GLN B 1 233 ? 2.072 -14.125 -21.641 1 94.69 233 GLN B N 1
ATOM 4467 C CA . GLN B 1 233 ? 2.596 -13.344 -22.75 1 94.69 233 GLN B CA 1
ATOM 4468 C C . GLN B 1 233 ? 1.482 -12.555 -23.438 1 94.69 233 GLN B C 1
ATOM 4470 O O . GLN B 1 233 ? 1.735 -11.516 -24.047 1 94.69 233 GLN B O 1
ATOM 4475 N N . SER B 1 234 ? 0.303 -13.172 -23.359 1 95.81 234 SER B N 1
ATOM 4476 C CA . SER B 1 234 ? -0.831 -12.555 -24.047 1 95.81 234 SER B CA 1
ATOM 4477 C C . SER B 1 234 ? -2.088 -12.602 -23.188 1 95.81 234 SER B C 1
ATOM 4479 O O . SER B 1 234 ? -2.178 -13.406 -22.25 1 95.81 234 SER B O 1
ATOM 4481 N N . ILE B 1 235 ? -3.012 -11.758 -23.531 1 96.25 235 ILE B N 1
ATOM 4482 C CA . ILE B 1 235 ? -4.277 -11.727 -22.812 1 96.25 235 ILE B CA 1
ATOM 4483 C C . ILE B 1 235 ? -4.961 -13.094 -22.906 1 96.25 235 ILE B C 1
ATOM 4485 O O . ILE B 1 235 ? -5.527 -13.578 -21.922 1 96.25 235 ILE B O 1
ATOM 4489 N N . SER B 1 236 ? -4.918 -13.742 -24.062 1 95.88 236 SER B N 1
ATOM 4490 C CA . SER B 1 236 ? -5.52 -15.062 -24.234 1 95.88 236 SER B CA 1
ATOM 4491 C C . SER B 1 236 ? -4.887 -16.078 -23.281 1 95.88 236 SER B C 1
ATOM 4493 O O . SER B 1 236 ? -5.582 -16.922 -22.719 1 95.88 236 SER B O 1
ATOM 4495 N N . SER B 1 237 ? -3.592 -15.938 -23.125 1 95.31 237 SER B N 1
ATOM 4496 C CA . SER B 1 237 ? -2.869 -16.875 -22.266 1 95.31 237 SER B CA 1
ATOM 4497 C C . SER B 1 237 ? -3.281 -16.719 -20.812 1 95.31 237 SER B C 1
ATOM 4499 O O . SER B 1 237 ? -3.146 -17.656 -20.016 1 95.31 237 SER B O 1
ATOM 4501 N N . VAL B 1 238 ? -3.775 -15.555 -20.406 1 96.75 238 VAL B N 1
ATOM 4502 C CA . VAL B 1 238 ? -4.285 -15.328 -19.062 1 96.75 238 VAL B CA 1
ATOM 4503 C C . VAL B 1 238 ? -5.434 -16.281 -18.781 1 96.75 238 VAL B C 1
ATOM 4505 O O . VAL B 1 238 ? -5.566 -16.797 -17.656 1 96.75 238 VAL B O 1
ATOM 4508 N N . TYR B 1 239 ? -6.164 -16.625 -19.812 1 94.81 239 TYR B N 1
ATOM 4509 C CA . TYR B 1 239 ? -7.348 -17.453 -19.656 1 94.81 239 TYR B CA 1
ATOM 4510 C C . TYR B 1 239 ? -7.023 -18.922 -19.953 1 94.81 239 TYR B C 1
ATOM 4512 O O . TYR B 1 239 ? -7.43 -19.812 -19.219 1 94.81 239 TYR B O 1
ATOM 4520 N N . THR B 1 240 ? -6.242 -19.172 -20.938 1 92.94 240 THR B N 1
ATOM 4521 C CA . THR B 1 240 ? -6.043 -20.531 -21.438 1 92.94 240 THR B CA 1
ATOM 4522 C C . THR B 1 240 ? -5.062 -21.297 -20.547 1 92.94 240 THR B C 1
ATOM 4524 O O . THR B 1 240 ? -5.121 -22.516 -20.469 1 92.94 240 THR B O 1
ATOM 4527 N N . GLU B 1 241 ? -4.188 -20.562 -19.891 1 91.44 241 GLU B N 1
ATOM 4528 C CA . GLU B 1 241 ? -3.17 -21.219 -19.062 1 91.44 241 GLU B CA 1
ATOM 4529 C C . GLU B 1 241 ? -3.5 -21.109 -17.578 1 91.44 241 GLU B C 1
ATOM 4531 O O . GLU B 1 241 ? -2.639 -21.344 -16.734 1 91.44 241 GLU B O 1
ATOM 4536 N N . SER B 1 242 ? -4.723 -20.734 -17.297 1 89.06 242 SER B N 1
ATOM 4537 C CA . SER B 1 242 ? -5.148 -20.547 -15.922 1 89.06 242 SER B CA 1
ATOM 4538 C C . SER B 1 242 ? -5.109 -21.859 -15.141 1 89.06 242 SER B C 1
ATOM 4540 O O . SER B 1 242 ? -5.379 -22.922 -15.695 1 89.06 242 SER B O 1
ATOM 4542 N N . CYS B 1 243 ? -4.797 -21.828 -13.875 1 81.62 243 CYS B N 1
ATOM 4543 C CA . CYS B 1 243 ? -4.797 -22.984 -12.992 1 81.62 243 CYS B CA 1
ATOM 4544 C C . CYS B 1 243 ? -6.172 -23.203 -12.367 1 81.62 243 CYS B C 1
ATOM 4546 O O . CYS B 1 243 ? -6.383 -24.172 -11.633 1 81.62 243 CYS B O 1
ATOM 4548 N N . VAL B 1 244 ? -7.066 -22.266 -12.695 1 83.19 244 VAL B N 1
ATOM 4549 C CA . VAL B 1 244 ? -8.422 -22.375 -12.18 1 83.19 244 VAL B CA 1
ATOM 4550 C C . VAL B 1 244 ? -9.195 -23.422 -12.984 1 83.19 244 VAL B C 1
ATOM 4552 O O . VAL B 1 244 ? -9.344 -23.281 -14.203 1 83.19 244 VAL B O 1
ATOM 4555 N N . THR B 1 245 ? -9.57 -24.562 -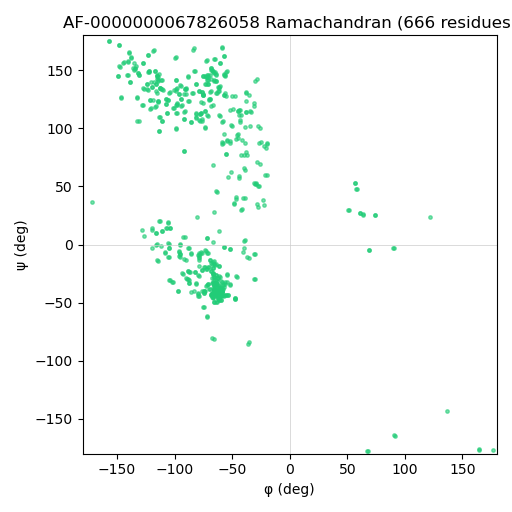12.43 1 79.19 245 THR B N 1
ATOM 4556 C CA . THR B 1 245 ? -10.148 -25.75 -13.062 1 79.19 245 THR B CA 1
ATOM 4557 C C . THR B 1 245 ? -11.289 -25.375 -14 1 79.19 245 THR B C 1
ATOM 4559 O O . THR B 1 245 ? -11.328 -25.812 -15.148 1 79.19 245 THR B O 1
ATOM 4562 N N . ASP B 1 246 ? -12.281 -24.516 -13.656 1 83.75 246 ASP B N 1
ATOM 4563 C CA . ASP B 1 246 ? -13.422 -24.156 -14.484 1 83.75 246 ASP B CA 1
ATOM 4564 C C . ASP B 1 246 ? -13.266 -22.75 -15.055 1 83.75 246 ASP B C 1
ATOM 4566 O O . ASP B 1 246 ? -14.227 -22.172 -15.57 1 83.75 246 ASP B O 1
ATOM 4570 N N . GLY B 1 247 ? -12.047 -22.297 -15.031 1 88.31 247 GLY B N 1
ATOM 4571 C CA . GLY B 1 247 ? -11.789 -20.984 -15.57 1 88.31 247 GLY B CA 1
ATOM 4572 C C . GLY B 1 247 ? -12.406 -19.859 -14.742 1 88.31 247 GLY B C 1
ATOM 4573 O O . GLY B 1 247 ? -13.008 -20.125 -13.703 1 88.31 247 GLY B O 1
ATOM 4574 N N . TYR B 1 248 ? -12.227 -18.703 -15.242 1 92.31 248 TYR B N 1
ATOM 4575 C CA . TYR B 1 248 ? -12.797 -17.547 -14.562 1 92.31 248 TYR B CA 1
ATOM 4576 C C . TYR B 1 248 ? -14.258 -17.344 -14.961 1 92.31 248 TYR B C 1
ATOM 4578 O O . TYR B 1 248 ? -14.594 -17.359 -16.141 1 92.31 248 TYR B O 1
ATOM 4586 N N . THR B 1 249 ? -15.125 -17.188 -13.984 1 90.69 249 THR B N 1
ATOM 4587 C CA . THR B 1 249 ? -16.547 -17 -14.242 1 90.69 249 THR B CA 1
ATOM 4588 C C . THR B 1 249 ? -16.859 -15.539 -14.578 1 90.69 249 THR B C 1
ATOM 4590 O O . THR B 1 249 ? -17.891 -15.234 -15.18 1 90.69 249 THR B O 1
ATOM 4593 N N . GLN B 1 250 ? -16 -14.648 -14.125 1 92.94 250 GLN B N 1
ATOM 4594 C CA . GLN B 1 250 ? -16.141 -13.219 -14.398 1 92.94 250 GLN B CA 1
ATOM 4595 C C . GLN B 1 250 ? -14.781 -12.531 -14.469 1 92.94 250 GLN B C 1
ATOM 4597 O O . GLN B 1 250 ? -13.844 -12.93 -13.773 1 92.94 250 GLN B O 1
ATOM 4602 N N . THR B 1 251 ? -14.695 -11.586 -15.32 1 95.75 251 THR B N 1
ATOM 4603 C CA . THR B 1 251 ? -13.508 -10.742 -15.43 1 95.75 251 THR B CA 1
ATOM 4604 C C . THR B 1 251 ? -13.867 -9.273 -15.211 1 95.75 251 THR B C 1
ATOM 4606 O O . THR B 1 251 ? -14.773 -8.75 -15.852 1 95.75 251 THR B O 1
ATOM 4609 N N . ALA B 1 252 ? -13.234 -8.648 -14.281 1 95.62 252 ALA B N 1
ATOM 4610 C CA . ALA B 1 252 ? -13.438 -7.223 -14.023 1 95.62 252 ALA B CA 1
ATOM 4611 C C . ALA B 1 252 ? -12.156 -6.434 -14.289 1 95.62 252 ALA B C 1
ATOM 4613 O O . ALA B 1 252 ? -11.062 -6.879 -13.938 1 95.62 252 ALA B O 1
ATOM 4614 N N . ILE B 1 253 ? -12.344 -5.312 -14.906 1 96.19 253 ILE B N 1
ATOM 4615 C CA . ILE B 1 253 ? -11.195 -4.434 -15.133 1 96.19 253 ILE B CA 1
ATOM 4616 C C . ILE B 1 253 ? -11.125 -3.391 -14.016 1 96.19 253 ILE B C 1
ATOM 4618 O O . ILE B 1 253 ? -12.156 -2.879 -13.57 1 96.19 253 ILE B O 1
ATOM 4622 N N . VAL B 1 254 ? -9.961 -3.148 -13.531 1 96.06 254 VAL B N 1
ATOM 4623 C CA . VAL B 1 254 ? -9.609 -2.064 -12.625 1 96.06 254 VAL B CA 1
ATOM 4624 C C . VAL B 1 254 ? -8.664 -1.087 -13.328 1 96.06 254 VAL B C 1
ATOM 4626 O O . VAL B 1 254 ? -7.465 -1.337 -13.422 1 96.06 254 VAL B O 1
ATOM 4629 N N . ASP B 1 255 ? -9.234 -0.058 -13.82 1 93.44 255 ASP B N 1
ATOM 4630 C CA . ASP B 1 255 ? -8.445 0.902 -14.586 1 93.44 255 ASP B CA 1
ATOM 4631 C C . ASP B 1 255 ? -7.551 1.733 -13.68 1 93.44 255 ASP B C 1
ATOM 4633 O O . ASP B 1 255 ? -8.008 2.703 -13.062 1 93.44 255 ASP B O 1
ATOM 4637 N N . ALA B 1 256 ? -6.316 1.345 -13.656 1 94.19 256 ALA B N 1
ATOM 4638 C CA . ALA B 1 256 ? -5.305 1.971 -12.805 1 94.19 256 ALA B CA 1
ATOM 4639 C C . ALA B 1 256 ? -4.18 2.57 -13.641 1 94.19 256 ALA B C 1
ATOM 4641 O O . ALA B 1 256 ? -4.082 2.301 -14.844 1 94.19 256 ALA B O 1
ATOM 4642 N N . ASP B 1 257 ? -3.371 3.393 -12.969 1 91.38 257 ASP B N 1
ATOM 4643 C CA . ASP B 1 257 ? -2.201 3.996 -13.602 1 91.38 257 ASP B CA 1
ATOM 4644 C C . ASP B 1 257 ? -2.609 4.871 -14.781 1 91.38 257 ASP B C 1
ATOM 4646 O O . ASP B 1 257 ? -1.913 4.918 -15.797 1 91.38 257 ASP B O 1
ATOM 4650 N N . ASN B 1 258 ? -3.807 5.398 -14.727 1 83.5 258 ASN B N 1
ATOM 4651 C CA . ASN B 1 258 ? -4.324 6.316 -15.734 1 83.5 258 ASN B CA 1
ATOM 4652 C C . ASN B 1 258 ? -4.203 7.77 -15.281 1 83.5 258 ASN B C 1
ATOM 4654 O O . ASN B 1 258 ? -5.078 8.281 -14.578 1 83.5 258 ASN B O 1
ATOM 4658 N N . TYR B 1 259 ? -3.18 8.398 -15.773 1 74.25 259 TYR B N 1
ATOM 4659 C CA . TYR B 1 259 ? -2.867 9.742 -15.305 1 74.25 259 TYR B CA 1
ATOM 4660 C C . TYR B 1 259 ? -3.459 10.797 -16.234 1 74.25 259 TYR B C 1
ATOM 4662 O O . TYR B 1 259 ? -3.451 11.984 -15.914 1 74.25 259 TYR B O 1
ATOM 4670 N N . PHE B 1 260 ? -4.051 10.367 -17.359 1 68 260 PHE B N 1
ATOM 4671 C CA . PHE B 1 260 ? -4.484 11.344 -18.359 1 68 260 PHE B CA 1
ATOM 4672 C C . PHE B 1 260 ? -5.988 11.25 -18.578 1 68 260 PHE B C 1
ATOM 4674 O O . PHE B 1 260 ? -6.535 11.93 -19.453 1 68 260 PHE B O 1
ATOM 4681 N N . LEU B 1 261 ? -6.688 10.562 -17.734 1 62.66 261 LEU B N 1
ATOM 4682 C CA . LEU B 1 261 ? -8.141 10.438 -17.719 1 62.66 261 LEU B CA 1
ATOM 4683 C C . LEU B 1 261 ? -8.664 10.031 -19.094 1 62.66 261 LEU B C 1
ATOM 4685 O O . LEU B 1 261 ? -9.727 10.484 -19.516 1 62.66 261 LEU B O 1
ATOM 4689 N N . LYS B 1 262 ? -7.828 9.32 -19.75 1 62.59 262 LYS B N 1
ATOM 4690 C CA . LYS B 1 262 ? -8.352 8.805 -21.016 1 62.59 262 LYS B CA 1
ATOM 4691 C C . LYS B 1 262 ? -9.305 7.641 -20.781 1 62.59 262 LYS B C 1
ATOM 4693 O O . LYS B 1 262 ? -8.984 6.707 -20.047 1 62.59 262 LYS B O 1
ATOM 4698 N N . ASP B 1 263 ? -10.594 7.941 -21 1 62.06 263 ASP B N 1
ATOM 4699 C CA . ASP B 1 263 ? -11.609 6.91 -20.828 1 62.06 263 ASP B CA 1
ATOM 4700 C C . ASP B 1 263 ? -11.57 5.898 -21.969 1 62.06 263 ASP B C 1
ATOM 4702 O O . ASP B 1 263 ? -11.117 6.219 -23.062 1 62.06 263 ASP B O 1
ATOM 4706 N N . CYS B 1 264 ? -11.711 4.602 -21.625 1 61.91 264 CYS B N 1
ATOM 4707 C CA . CYS B 1 264 ? -11.703 3.535 -22.609 1 61.91 264 CYS B CA 1
ATOM 4708 C C . CYS B 1 264 ? -12.797 3.754 -23.656 1 61.91 264 CYS B C 1
ATOM 4710 O O . CYS B 1 264 ? -12.766 3.158 -24.734 1 61.91 264 CYS B O 1
ATOM 4712 N N . GLY B 1 265 ? -13.531 4.738 -23.5 1 65.06 265 GLY B N 1
ATOM 4713 C CA . GLY B 1 265 ? -14.555 5.102 -24.453 1 65.06 265 GLY B CA 1
ATOM 4714 C C . GLY B 1 265 ? -15.711 4.113 -24.5 1 65.06 265 GLY B C 1
ATOM 4715 O O . GLY B 1 265 ? -16.672 4.305 -25.25 1 65.06 265 GLY B O 1
ATOM 4716 N N . GLN B 1 266 ? -15.625 3.039 -23.781 1 74.56 266 GLN B N 1
ATOM 4717 C CA . GLN B 1 266 ? -16.688 2.029 -23.812 1 74.56 266 GLN B CA 1
ATOM 4718 C C . GLN B 1 266 ? -17.375 1.908 -22.453 1 74.56 266 GLN B C 1
ATOM 4720 O O . GLN B 1 266 ? -16.75 2.172 -21.422 1 74.56 266 GLN B O 1
ATOM 4725 N N . GLU B 1 267 ? -18.672 1.649 -22.562 1 82.81 267 GLU B N 1
ATOM 4726 C CA . GLU B 1 267 ? -19.438 1.458 -21.328 1 82.81 267 GLU B CA 1
ATOM 4727 C C . GLU B 1 267 ? -19.266 0.04 -20.797 1 82.81 267 GLU B C 1
ATOM 4729 O O . GLU B 1 267 ? -19.656 -0.928 -21.453 1 82.81 267 GLU B O 1
ATOM 4734 N N . ILE B 1 268 ? -18.609 -0.117 -19.766 1 89.62 268 ILE B N 1
ATOM 4735 C CA . ILE B 1 268 ? -18.453 -1.382 -19.062 1 89.62 268 ILE B CA 1
ATOM 4736 C C . ILE B 1 268 ? -19.266 -1.357 -17.766 1 89.62 268 ILE B C 1
ATOM 4738 O O . ILE B 1 268 ? -19.156 -0.424 -16.969 1 89.62 268 ILE B O 1
ATOM 4742 N N . PRO B 1 269 ? -20.141 -2.357 -17.594 1 91 269 PRO B N 1
ATOM 4743 C CA . PRO B 1 269 ? -20.969 -2.373 -16.375 1 91 269 PRO B CA 1
ATOM 4744 C C . PRO B 1 269 ? -20.141 -2.445 -15.102 1 91 269 PRO B C 1
ATOM 4746 O O . PRO B 1 269 ? -19.016 -2.963 -15.109 1 91 269 PRO B O 1
ATOM 4749 N N . MET B 1 270 ? -20.734 -1.979 -14.039 1 90.06 270 MET B N 1
ATOM 4750 C CA . MET B 1 270 ? -20.109 -2.057 -12.727 1 90.06 270 MET B CA 1
ATOM 4751 C C . MET B 1 270 ? -20.125 -3.484 -12.188 1 90.06 270 MET B C 1
ATOM 4753 O O . MET B 1 270 ? -21.109 -4.199 -12.359 1 90.06 270 MET B O 1
ATOM 4757 N N . TYR B 1 271 ? -19.047 -3.828 -11.484 1 89.06 271 TYR B N 1
ATOM 4758 C CA . TYR B 1 271 ? -18.953 -5.145 -10.859 1 89.06 271 TYR B CA 1
ATOM 4759 C C . TYR B 1 271 ? -20.078 -5.336 -9.836 1 89.06 271 TYR B C 1
ATOM 4761 O O . TYR B 1 271 ? -20.344 -4.445 -9.031 1 89.06 271 TYR B O 1
ATOM 4769 N N . GLN B 1 272 ? -20.766 -6.551 -9.867 1 79.94 272 GLN B N 1
ATOM 4770 C CA . GLN B 1 272 ? -21.75 -6.973 -8.883 1 79.94 272 GLN B CA 1
ATOM 4771 C C . GLN B 1 272 ? -21.344 -8.281 -8.211 1 79.94 272 GLN B C 1
ATOM 4773 O O . GLN B 1 272 ? -21.156 -9.297 -8.883 1 79.94 272 GLN B O 1
ATOM 4778 N N . PRO B 1 273 ? -21.078 -8.289 -6.805 1 72.56 273 PRO B N 1
ATOM 4779 C CA . PRO B 1 273 ? -20.531 -9.438 -6.09 1 72.56 273 PRO B CA 1
ATOM 4780 C C . PRO B 1 273 ? -21.344 -10.711 -6.293 1 72.56 273 PRO B C 1
ATOM 4782 O O . PRO B 1 273 ? -20.812 -11.82 -6.215 1 72.56 273 PRO B O 1
ATOM 4785 N N . LYS B 1 274 ? -22.656 -10.867 -6.484 1 61.44 274 LYS B N 1
ATOM 4786 C CA . LYS B 1 274 ? -23.5 -12.039 -6.301 1 61.44 274 LYS B CA 1
ATOM 4787 C C . LYS B 1 274 ? -23.109 -13.164 -7.254 1 61.44 274 LYS B C 1
ATOM 4789 O O . LYS B 1 274 ? -23.344 -14.336 -6.969 1 61.44 274 LYS B O 1
ATOM 4794 N N . LYS B 1 275 ? -22.375 -12.852 -8.273 1 59.19 275 LYS B N 1
ATOM 4795 C CA . LYS B 1 275 ? -22.438 -13.836 -9.352 1 59.19 275 LYS B CA 1
ATOM 4796 C C . LYS B 1 275 ? -21.094 -14.562 -9.516 1 59.19 275 LYS B C 1
ATOM 4798 O O . LYS B 1 275 ? -21.031 -15.633 -10.117 1 59.19 275 LYS B O 1
ATOM 4803 N N . ALA B 1 276 ? -19.984 -14.203 -8.664 1 63.16 276 ALA B N 1
ATOM 4804 C CA . ALA B 1 276 ? -18.734 -14.727 -9.188 1 63.16 276 ALA B CA 1
ATOM 4805 C C . ALA B 1 276 ? -18.141 -15.781 -8.258 1 63.16 276 ALA B C 1
ATOM 4807 O O . ALA B 1 276 ? -18.109 -15.586 -7.035 1 63.16 276 ALA B O 1
ATOM 4808 N N . GLU B 1 277 ? -17.938 -17 -8.852 1 79.06 277 GLU B N 1
ATOM 4809 C CA . GLU B 1 277 ? -17.203 -18.031 -8.125 1 79.06 277 GLU B CA 1
ATOM 4810 C C . GLU B 1 277 ? -15.703 -17.844 -8.266 1 79.06 277 GLU B C 1
ATOM 4812 O O . GLU B 1 277 ? -14.953 -18 -7.297 1 79.06 277 GLU B O 1
ATOM 4817 N N . SER B 1 278 ? -15.328 -17.5 -9.438 1 89.56 278 SER B N 1
ATOM 4818 C CA . SER B 1 278 ? -13.922 -17.266 -9.758 1 89.56 278 SER B CA 1
ATOM 4819 C C . SER B 1 278 ? -13.75 -15.961 -10.531 1 89.56 278 SER B C 1
ATOM 4821 O O . SER B 1 278 ? -14.062 -15.891 -11.719 1 89.56 278 SER B O 1
ATOM 4823 N N . LEU B 1 279 ? -13.227 -14.984 -9.844 1 93.31 279 LEU B N 1
ATOM 4824 C CA . LEU B 1 279 ? -13.109 -13.641 -10.406 1 93.31 279 LEU B CA 1
ATOM 4825 C C . LEU B 1 279 ? -11.672 -13.352 -10.82 1 93.31 279 LEU B C 1
ATOM 4827 O O . LEU B 1 279 ? -10.734 -13.656 -10.086 1 93.31 279 LEU B O 1
ATOM 4831 N N . LEU B 1 280 ? -11.539 -12.859 -12.047 1 96.56 280 LEU B N 1
ATOM 4832 C CA . LEU B 1 280 ? -10.258 -12.328 -12.508 1 96.56 280 LEU B CA 1
ATOM 4833 C C . LEU B 1 280 ? -10.281 -10.805 -12.562 1 96.56 280 LEU B C 1
ATOM 4835 O O . LEU B 1 280 ? -11.164 -10.219 -13.188 1 96.56 280 LEU B O 1
ATOM 4839 N N . LEU B 1 281 ? -9.352 -10.164 -11.875 1 97.5 281 LEU B N 1
ATOM 4840 C CA . LEU B 1 281 ? -9.188 -8.719 -11.938 1 97.5 281 LEU B CA 1
ATOM 4841 C C . LEU B 1 281 ? -8.031 -8.344 -12.859 1 97.5 281 LEU B C 1
ATOM 4843 O O . LEU B 1 281 ? -6.895 -8.766 -12.641 1 97.5 281 LEU B O 1
ATOM 4847 N N . LEU B 1 282 ? -8.336 -7.641 -13.922 1 98.12 282 LEU B N 1
ATOM 4848 C CA . LEU B 1 282 ? -7.305 -6.984 -14.711 1 98.12 282 LEU B CA 1
ATOM 4849 C C . LEU B 1 282 ? -6.973 -5.609 -14.141 1 98.12 282 LEU B C 1
ATOM 4851 O O . LEU B 1 282 ? -7.73 -4.652 -14.336 1 98.12 282 LEU B O 1
ATOM 4855 N N . ILE B 1 283 ? -5.828 -5.488 -13.492 1 98.31 283 ILE B N 1
ATOM 4856 C CA . ILE B 1 283 ? -5.52 -4.262 -12.766 1 98.31 283 ILE B CA 1
ATOM 4857 C C . ILE B 1 283 ? -4.387 -3.516 -13.469 1 98.31 283 ILE B C 1
ATOM 4859 O O . ILE B 1 283 ? -3.221 -3.898 -13.359 1 98.31 283 ILE B O 1
ATOM 4863 N N . GLY B 1 284 ? -4.637 -2.482 -14.117 1 96.75 284 GLY B N 1
ATOM 4864 C CA . GLY B 1 284 ? -3.645 -1.71 -14.852 1 96.75 284 GLY B CA 1
ATOM 4865 C C . GLY B 1 284 ? -4.258 -0.729 -15.836 1 96.75 284 GLY B C 1
ATOM 4866 O O . GLY B 1 284 ? -5.48 -0.56 -15.867 1 96.75 284 GLY B O 1
ATOM 4867 N N . ASN B 1 285 ? -3.445 -0.1 -16.531 1 94.19 285 ASN B N 1
ATOM 4868 C CA . ASN B 1 285 ? -3.889 0.871 -17.531 1 94.19 285 ASN B CA 1
ATOM 4869 C C . ASN B 1 285 ? -4.594 0.19 -18.688 1 94.19 285 ASN B C 1
ATOM 4871 O O . ASN B 1 285 ? -4.074 -0.772 -19.266 1 94.19 285 ASN B O 1
ATOM 4875 N N . TRP B 1 286 ? -5.691 0.721 -19 1 91.69 286 TRP B N 1
ATOM 4876 C CA . TRP B 1 286 ? -6.488 0.188 -20.109 1 91.69 286 TRP B CA 1
ATOM 4877 C C . TRP B 1 286 ? -5.656 0.103 -21.375 1 91.69 286 TRP B C 1
ATOM 4879 O O . TRP B 1 286 ? -5.711 -0.9 -22.094 1 91.69 286 TRP B O 1
ATOM 4889 N N . GLN B 1 287 ? -4.934 1.087 -21.625 1 91.25 287 GLN B N 1
ATOM 4890 C CA . GLN B 1 287 ? -4.16 1.167 -22.859 1 91.25 287 GLN B CA 1
ATOM 4891 C C . GLN B 1 287 ? -3.109 0.063 -22.922 1 91.25 287 GLN B C 1
ATOM 4893 O O . GLN B 1 287 ? -2.783 -0.43 -24 1 91.25 287 GLN B O 1
ATOM 4898 N N . ASP B 1 288 ? -2.59 -0.295 -21.781 1 93.75 288 ASP B N 1
ATOM 4899 C CA . ASP B 1 288 ? -1.603 -1.368 -21.75 1 93.75 288 ASP B CA 1
ATOM 4900 C C . ASP B 1 288 ? -2.234 -2.709 -22.125 1 93.75 288 ASP B C 1
ATOM 4902 O O . ASP B 1 288 ? -1.659 -3.482 -22.891 1 93.75 288 ASP B O 1
ATOM 4906 N N . PHE B 1 289 ? -3.414 -2.973 -21.609 1 95 289 PHE B N 1
ATOM 4907 C CA . PHE B 1 289 ? -4.121 -4.203 -21.938 1 95 289 PHE B CA 1
ATOM 4908 C C . PHE B 1 289 ? -4.488 -4.234 -23.422 1 95 289 PHE B C 1
ATOM 4910 O O . PHE B 1 289 ? -4.367 -5.273 -24.078 1 95 289 PHE B O 1
ATOM 4917 N N . GLU B 1 290 ? -4.879 -3.08 -23.922 1 92.62 290 GLU B N 1
ATOM 4918 C CA . GLU B 1 290 ? -5.227 -2.982 -25.328 1 92.62 290 GLU B CA 1
ATOM 4919 C C . GLU B 1 290 ? -4.008 -3.221 -26.219 1 92.62 290 GLU B C 1
ATOM 4921 O O . GLU B 1 290 ? -4.109 -3.887 -27.25 1 92.62 290 GLU B O 1
ATOM 4926 N N . ARG B 1 291 ? -2.906 -2.645 -25.812 1 92.81 291 ARG B N 1
ATOM 4927 C CA . ARG B 1 291 ? -1.668 -2.846 -26.562 1 92.81 291 ARG B CA 1
ATOM 4928 C C . ARG B 1 291 ? -1.305 -4.324 -26.625 1 92.81 291 ARG B C 1
ATOM 4930 O O . ARG B 1 291 ? -0.796 -4.797 -27.656 1 92.81 291 ARG B O 1
ATOM 4937 N N . ASN B 1 292 ? -1.495 -5.027 -25.547 1 94.94 292 ASN B N 1
ATOM 4938 C CA . ASN B 1 292 ? -1.255 -6.465 -25.562 1 94.94 292 ASN B CA 1
ATOM 4939 C C . ASN B 1 292 ? -2.26 -7.188 -26.469 1 94.94 292 ASN B C 1
ATOM 4941 O O . ASN B 1 292 ? -1.884 -8.062 -27.25 1 94.94 292 ASN B O 1
ATOM 4945 N N . ALA B 1 293 ? -3.527 -6.801 -26.422 1 94 293 ALA B N 1
ATOM 4946 C CA . ALA B 1 293 ? -4.605 -7.438 -27.172 1 94 293 ALA B CA 1
ATOM 4947 C C . ALA B 1 293 ? -4.375 -7.324 -28.672 1 94 293 ALA B C 1
ATOM 4949 O O . ALA B 1 293 ? -4.664 -8.258 -29.422 1 94 293 ALA B O 1
ATOM 4950 N N . VAL B 1 294 ? -3.848 -6.227 -29.062 1 91.38 294 VAL B N 1
ATOM 4951 C CA . VAL B 1 294 ? -3.631 -5.977 -30.484 1 91.38 294 VAL B CA 1
ATOM 4952 C C . VAL B 1 294 ? -2.66 -7.012 -31.047 1 91.38 294 VAL B C 1
ATOM 4954 O O . VAL B 1 294 ? -2.746 -7.375 -32.219 1 91.38 294 VAL B O 1
ATOM 4957 N N . HIS B 1 295 ? -1.78 -7.516 -30.234 1 90.94 295 HIS B N 1
ATOM 4958 C CA . HIS B 1 295 ? -0.776 -8.477 -30.672 1 90.94 295 HIS B CA 1
ATOM 4959 C C . HIS B 1 295 ? -1.234 -9.906 -30.422 1 90.94 295 HIS B C 1
ATOM 4961 O O . HIS B 1 295 ? -0.479 -10.859 -30.641 1 90.94 295 HIS B O 1
ATOM 4967 N N . ASP B 1 296 ? -2.391 -10.047 -29.875 1 93 296 ASP B N 1
ATOM 4968 C CA . ASP B 1 296 ? -2.971 -11.352 -29.594 1 93 296 ASP B CA 1
ATOM 4969 C C . ASP B 1 296 ? -3.945 -11.773 -30.688 1 93 296 ASP B C 1
ATOM 4971 O O . ASP B 1 296 ? -5.008 -11.172 -30.844 1 93 296 ASP B O 1
ATOM 4975 N N . PRO B 1 297 ? -3.711 -12.766 -31.469 1 93 297 PRO B N 1
ATOM 4976 C CA . PRO B 1 297 ? -4.574 -13.172 -32.594 1 93 297 PRO B CA 1
ATOM 4977 C C . PRO B 1 297 ? -5.934 -13.688 -32.125 1 93 297 PRO B C 1
ATOM 4979 O O . PRO B 1 297 ? -6.871 -13.781 -32.906 1 93 297 PRO B O 1
ATOM 4982 N N . ASN B 1 298 ? -6.082 -13.992 -30.875 1 93.56 298 ASN B N 1
ATOM 4983 C CA . ASN B 1 298 ? -7.309 -14.602 -30.359 1 93.56 298 ASN B CA 1
ATOM 4984 C C . ASN B 1 298 ? -8.25 -13.555 -29.781 1 93.56 298 ASN B C 1
ATOM 4986 O O . ASN B 1 298 ? -9.383 -13.867 -29.406 1 93.56 298 ASN B O 1
ATOM 4990 N N . VAL B 1 299 ? -7.754 -12.352 -29.641 1 92.88 299 VAL B N 1
ATOM 4991 C CA . VAL B 1 299 ? -8.539 -11.289 -29.016 1 92.88 299 VAL B CA 1
ATOM 4992 C C . VAL B 1 299 ? -8.461 -10.023 -29.875 1 92.88 299 VAL B C 1
ATOM 4994 O O . VAL B 1 299 ? -7.375 -9.594 -30.266 1 92.88 299 VAL B O 1
ATOM 4997 N N . SER B 1 300 ? -9.578 -9.477 -30.25 1 90.94 300 SER B N 1
ATOM 4998 C CA . SER B 1 300 ? -9.594 -8.25 -31.047 1 90.94 300 SER B CA 1
ATOM 4999 C C . SER B 1 300 ? -9.359 -7.023 -30.156 1 90.94 300 SER B C 1
ATOM 5001 O O . SER B 1 300 ? -8.602 -6.121 -30.531 1 90.94 300 SER B O 1
ATOM 5003 N N . SER B 1 301 ? -10.031 -7.062 -29.016 1 92.19 301 SER B N 1
ATOM 5004 C CA . SER B 1 301 ? -9.93 -5.996 -28.031 1 92.19 301 SER B CA 1
ATOM 5005 C C . SER B 1 301 ? -10.07 -6.535 -26.609 1 92.19 301 SER B C 1
ATOM 5007 O O . SER B 1 301 ? -10.703 -7.566 -26.391 1 92.19 301 SER B O 1
ATOM 5009 N N . VAL B 1 302 ? -9.469 -5.809 -25.719 1 91.94 302 VAL B N 1
ATOM 5010 C CA . VAL B 1 302 ? -9.547 -6.242 -24.328 1 91.94 302 VAL B CA 1
ATOM 5011 C C . VAL B 1 302 ? -10.992 -6.199 -23.859 1 91.94 302 VAL B C 1
ATOM 5013 O O . VAL B 1 302 ? -11.391 -6.98 -22.984 1 91.94 302 VAL B O 1
ATOM 5016 N N . VAL B 1 303 ? -11.758 -5.367 -24.453 1 91.31 303 VAL B N 1
ATOM 5017 C CA . VAL B 1 303 ? -13.156 -5.219 -24.062 1 91.31 303 VAL B CA 1
ATOM 5018 C C . VAL B 1 303 ? -13.891 -6.547 -24.266 1 91.31 303 VAL B C 1
ATOM 5020 O O . VAL B 1 303 ? -14.852 -6.844 -23.547 1 91.31 303 VAL B O 1
ATOM 5023 N N . ASP B 1 304 ? -13.406 -7.348 -25.188 1 91.25 304 ASP B N 1
ATOM 5024 C CA . ASP B 1 304 ? -14.055 -8.609 -25.547 1 91.25 304 ASP B CA 1
ATOM 5025 C C . ASP B 1 304 ? -13.961 -9.609 -24.391 1 91.25 304 ASP B C 1
ATOM 5027 O O . ASP B 1 304 ? -14.734 -10.57 -24.344 1 91.25 304 ASP B O 1
ATOM 5031 N N . VAL B 1 305 ? -13.117 -9.367 -23.469 1 93.75 305 VAL B N 1
ATOM 5032 C CA . VAL B 1 305 ? -12.914 -10.359 -22.422 1 93.75 305 VAL B CA 1
ATOM 5033 C C . VAL B 1 305 ? -13.344 -9.781 -21.078 1 93.75 305 VAL B C 1
ATOM 5035 O O . VAL B 1 305 ? -13.25 -10.461 -20.047 1 93.75 305 VAL B O 1
ATOM 5038 N N . ILE B 1 306 ? -13.781 -8.594 -21.031 1 94.75 306 ILE B N 1
ATOM 5039 C CA . ILE B 1 306 ? -14.141 -7.914 -19.797 1 94.75 306 ILE B CA 1
ATOM 5040 C C . ILE B 1 306 ? -15.656 -7.984 -19.578 1 94.75 306 ILE B C 1
ATOM 5042 O O . ILE B 1 306 ? -16.422 -7.688 -20.5 1 94.75 306 ILE B O 1
ATOM 5046 N N . ASP B 1 307 ? -16.04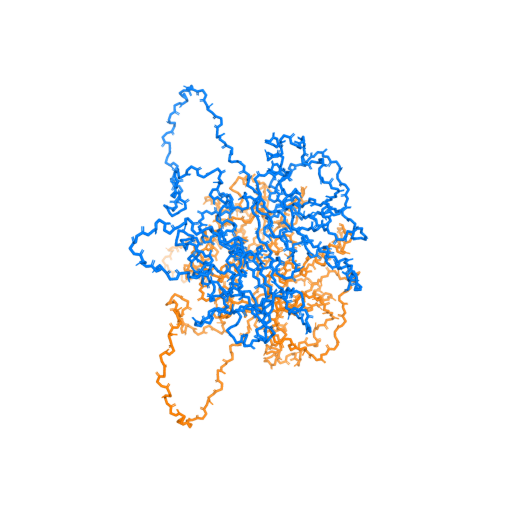7 -8.305 -18.359 1 93.81 307 ASP B N 1
ATOM 5047 C CA . ASP B 1 307 ? -17.453 -8.422 -18.031 1 93.81 307 ASP B CA 1
ATOM 5048 C C . ASP B 1 307 ? -17.938 -7.215 -17.219 1 93.81 307 ASP B C 1
ATOM 5050 O O . ASP B 1 307 ? -19.109 -6.852 -17.281 1 93.81 307 ASP B O 1
ATOM 5054 N N . SER B 1 308 ? -17.062 -6.645 -16.453 1 93.69 308 SER B N 1
ATOM 5055 C CA . SER B 1 308 ? -17.422 -5.566 -15.539 1 93.69 308 SER B CA 1
ATOM 5056 C C . SER B 1 308 ? -16.219 -4.707 -15.18 1 93.69 308 SER B C 1
ATOM 5058 O O . SER B 1 308 ? -15.109 -4.961 -15.648 1 93.69 308 SER B O 1
ATOM 5060 N N . ARG B 1 309 ? -16.531 -3.662 -14.445 1 93.75 309 ARG B N 1
ATOM 5061 C CA . ARG B 1 309 ? -15.453 -2.793 -13.977 1 93.75 309 ARG B CA 1
ATOM 5062 C C . ARG B 1 309 ? -15.57 -2.521 -12.484 1 93.75 309 ARG B C 1
ATOM 5064 O O . ARG B 1 309 ? -16.672 -2.506 -11.938 1 93.75 309 ARG B O 1
ATOM 5071 N N . ILE B 1 310 ? -14.508 -2.4 -11.852 1 92.56 310 ILE B N 1
ATOM 5072 C CA . ILE B 1 310 ? -14.406 -1.931 -10.477 1 92.56 310 ILE B CA 1
ATOM 5073 C C . ILE B 1 310 ? -13.695 -0.579 -10.438 1 92.56 310 ILE B C 1
ATOM 5075 O O . ILE B 1 310 ? -12.492 -0.496 -10.688 1 92.56 310 ILE B O 1
ATOM 5079 N N . PRO B 1 311 ? -14.422 0.443 -10.133 1 90.88 311 PRO B N 1
ATOM 5080 C CA . PRO B 1 311 ? -13.828 1.78 -10.172 1 90.88 311 PRO B CA 1
ATOM 5081 C C . PRO B 1 311 ? -12.836 2.014 -9.031 1 90.88 311 PRO B C 1
ATOM 5083 O O . PRO B 1 311 ? -13.047 1.536 -7.918 1 90.88 311 PRO B O 1
ATOM 5086 N N . VAL B 1 312 ? -11.789 2.688 -9.359 1 91.31 312 VAL B N 1
ATOM 5087 C CA . VAL B 1 312 ? -10.836 3.205 -8.383 1 91.31 312 VAL B CA 1
ATOM 5088 C C . VAL B 1 312 ? -10.633 4.703 -8.609 1 91.31 312 VAL B C 1
ATOM 5090 O O . VAL B 1 312 ? -10.914 5.223 -9.688 1 91.31 312 VAL B O 1
ATOM 5093 N N . PRO B 1 313 ? -10.219 5.383 -7.586 1 87.69 313 PRO B N 1
ATOM 5094 C CA . PRO B 1 313 ? -10 6.82 -7.77 1 87.69 313 PRO B CA 1
ATOM 5095 C C . PRO B 1 313 ? -9.008 7.129 -8.891 1 87.69 313 PRO B C 1
ATOM 5097 O O . PRO B 1 313 ? -8.141 6.301 -9.203 1 87.69 313 PRO B O 1
ATOM 5100 N N . TYR B 1 314 ? -9.07 8.281 -9.289 1 82.81 314 TYR B N 1
ATOM 5101 C CA . TYR B 1 314 ? -8.242 8.742 -10.398 1 82.81 314 TYR B CA 1
ATOM 5102 C C . TYR B 1 314 ? -6.762 8.688 -10.031 1 82.81 314 TYR B C 1
ATOM 5104 O O . TYR B 1 314 ? -6.383 8.984 -8.898 1 82.81 314 TYR B O 1
ATOM 5112 N N . ALA B 1 315 ? -5.895 8.266 -11.031 1 84.5 315 ALA B N 1
ATOM 5113 C CA . ALA B 1 315 ? -4.438 8.297 -10.953 1 84.5 315 ALA B CA 1
ATOM 5114 C C . ALA B 1 315 ? -3.924 7.383 -9.852 1 84.5 315 ALA B C 1
ATOM 5116 O O . ALA B 1 315 ? -2.9 7.664 -9.227 1 84.5 315 ALA B O 1
ATOM 5117 N N . THR B 1 316 ? -4.754 6.395 -9.586 1 92.12 316 THR B N 1
ATOM 5118 C CA . THR B 1 316 ? -4.312 5.402 -8.617 1 92.12 316 THR B CA 1
ATOM 5119 C C . THR B 1 316 ? -3.281 4.465 -9.234 1 92.12 316 THR B C 1
ATOM 5121 O O . THR B 1 316 ? -3.486 3.941 -10.328 1 92.12 316 THR B O 1
ATOM 5124 N N . ARG B 1 317 ? -2.193 4.309 -8.57 1 95.75 317 ARG B N 1
ATOM 5125 C CA . ARG B 1 317 ? -1.166 3.375 -9.023 1 95.75 317 ARG B CA 1
ATOM 5126 C C . ARG B 1 317 ? -1.673 1.938 -8.969 1 95.75 317 ARG B C 1
ATOM 5128 O O . ARG B 1 317 ? -2.615 1.633 -8.242 1 95.75 317 ARG B O 1
ATOM 5135 N N . ILE B 1 318 ? -1.065 1.053 -9.695 1 97.88 318 ILE B N 1
ATOM 5136 C CA . ILE B 1 318 ? -1.501 -0.333 -9.828 1 97.88 318 ILE B CA 1
ATOM 5137 C C . ILE B 1 318 ? -1.454 -1.021 -8.461 1 97.88 318 ILE B C 1
ATOM 5139 O O . ILE B 1 318 ? -2.385 -1.739 -8.094 1 97.88 318 ILE B O 1
ATOM 5143 N N . GLU B 1 319 ? -0.354 -0.812 -7.66 1 98.25 319 GLU B N 1
ATOM 5144 C CA . GLU B 1 319 ? -0.197 -1.468 -6.367 1 98.25 319 GLU B CA 1
ATOM 5145 C C . GLU B 1 319 ? -1.257 -0.996 -5.375 1 98.25 319 GLU B C 1
ATOM 5147 O O . GLU B 1 319 ? -1.701 -1.765 -4.52 1 98.25 319 GLU B O 1
ATOM 5152 N N . ASP B 1 320 ? -1.692 0.267 -5.457 1 97.69 320 ASP B N 1
ATOM 5153 C CA . ASP B 1 320 ? -2.785 0.773 -4.633 1 97.69 320 ASP B CA 1
ATOM 5154 C C . ASP B 1 320 ? -4.133 0.246 -5.125 1 97.69 320 ASP B C 1
ATOM 5156 O O . ASP B 1 320 ? -4.977 -0.153 -4.32 1 97.69 320 ASP B O 1
ATOM 5160 N N . ALA B 1 321 ? -4.293 0.235 -6.426 1 97.5 321 ALA B N 1
ATOM 5161 C CA . ALA B 1 321 ? -5.539 -0.224 -7.031 1 97.5 321 ALA B CA 1
ATOM 5162 C C . ALA B 1 321 ? -5.809 -1.688 -6.695 1 97.5 321 ALA B C 1
ATOM 5164 O O . ALA B 1 321 ? -6.961 -2.094 -6.539 1 97.5 321 ALA B O 1
ATOM 5165 N N . ALA B 1 322 ? -4.715 -2.449 -6.609 1 98.44 322 ALA B N 1
ATOM 5166 C CA . ALA B 1 322 ? -4.859 -3.855 -6.238 1 98.44 322 ALA B CA 1
ATOM 5167 C C . ALA B 1 322 ? -5.512 -3.996 -4.863 1 98.44 322 ALA B C 1
ATOM 5169 O O . ALA B 1 322 ? -6.496 -4.723 -4.711 1 98.44 322 ALA B O 1
ATOM 5170 N N . LEU B 1 323 ? -5.02 -3.25 -3.922 1 97.88 323 LEU B N 1
ATOM 5171 C CA . LEU B 1 323 ? -5.551 -3.332 -2.564 1 97.88 323 LEU B CA 1
ATOM 5172 C C . LEU B 1 323 ? -6.961 -2.756 -2.494 1 97.88 323 LEU B C 1
ATOM 5174 O O . LEU B 1 323 ? -7.84 -3.328 -1.848 1 97.88 323 LEU B O 1
ATOM 5178 N N . ILE B 1 324 ? -7.211 -1.688 -3.209 1 97 324 ILE B N 1
ATOM 5179 C CA . ILE B 1 324 ? -8.516 -1.039 -3.205 1 97 324 ILE B CA 1
ATOM 5180 C C . ILE B 1 324 ? -9.562 -1.973 -3.818 1 97 324 ILE B C 1
ATOM 5182 O O . ILE B 1 324 ? -10.625 -2.186 -3.238 1 97 324 ILE B O 1
ATOM 5186 N N . SER B 1 325 ? -9.273 -2.531 -4.973 1 96.31 325 SER B N 1
ATOM 5187 C CA . SER B 1 325 ? -10.242 -3.367 -5.68 1 96.31 325 SER B CA 1
ATOM 5188 C C . SER B 1 325 ? -10.547 -4.641 -4.902 1 96.31 325 SER B C 1
ATOM 5190 O O . SER B 1 325 ? -11.695 -5.066 -4.816 1 96.31 325 SER B O 1
ATOM 5192 N N . LEU B 1 326 ? -9.539 -5.234 -4.301 1 95.25 326 LEU B N 1
ATOM 5193 C CA . LEU B 1 326 ? -9.742 -6.422 -3.479 1 95.25 326 LEU B CA 1
ATOM 5194 C C . LEU B 1 326 ? -10.562 -6.09 -2.236 1 95.25 326 LEU B C 1
ATOM 5196 O O . LEU B 1 326 ? -11.406 -6.879 -1.816 1 95.25 326 LEU B O 1
ATOM 5200 N N . THR B 1 327 ? -10.312 -4.898 -1.657 1 94.62 327 THR B N 1
ATOM 5201 C CA . THR B 1 327 ? -11.094 -4.445 -0.511 1 94.62 327 THR B CA 1
ATOM 5202 C C . THR B 1 327 ? -12.562 -4.297 -0.885 1 94.62 327 THR B C 1
ATOM 5204 O O . THR B 1 327 ? -13.445 -4.758 -0.157 1 94.62 327 THR B O 1
ATOM 5207 N N . LYS B 1 328 ? -12.812 -3.699 -1.991 1 91.75 328 LYS B N 1
ATOM 5208 C CA . LYS B 1 328 ? -14.18 -3.488 -2.455 1 91.75 328 LYS B CA 1
ATOM 5209 C C . LYS B 1 328 ? -14.883 -4.816 -2.713 1 91.75 328 LYS B C 1
ATOM 5211 O O . LYS B 1 328 ? -16.078 -4.965 -2.416 1 91.75 328 LYS B O 1
ATOM 5216 N N . MET B 1 329 ? -14.172 -5.715 -3.266 1 87.56 329 MET B N 1
ATOM 5217 C CA . MET B 1 329 ? -14.742 -7.016 -3.609 1 87.56 329 MET B CA 1
ATOM 5218 C C . MET B 1 329 ? -15.07 -7.812 -2.354 1 87.56 329 MET B C 1
ATOM 5220 O O . MET B 1 329 ? -16.141 -8.414 -2.26 1 87.56 329 MET B O 1
ATOM 5224 N N . PHE B 1 330 ? -14.195 -7.824 -1.346 1 80.12 330 PHE B N 1
ATOM 5225 C CA . PHE B 1 330 ? -14.352 -8.703 -0.194 1 80.12 330 PHE B CA 1
ATOM 5226 C C . PHE B 1 330 ? -15.188 -8.039 0.889 1 80.12 330 PHE B C 1
ATOM 5228 O O . PHE B 1 330 ? -15.758 -8.711 1.748 1 80.12 330 PHE B O 1
ATOM 5235 N N . ASP B 1 331 ? -15.188 -6.723 1.039 1 72.12 331 ASP B N 1
ATOM 5236 C CA . ASP B 1 331 ? -16.047 -6.031 1.994 1 72.12 331 ASP B CA 1
ATOM 5237 C C . ASP B 1 331 ? -17.516 -6.176 1.613 1 72.12 331 ASP B C 1
ATOM 5239 O O . ASP B 1 331 ? -18.391 -6.289 2.486 1 72.12 331 ASP B O 1
ATOM 5243 N N . ASN B 1 332 ? -17.828 -6.105 0.419 1 52.81 332 ASN B N 1
ATOM 5244 C CA . ASN B 1 332 ? -19.203 -6.219 -0.07 1 52.81 332 ASN B CA 1
ATOM 5245 C C . ASN B 1 332 ? -19.672 -7.668 -0.103 1 52.81 332 ASN B C 1
ATOM 5247 O O . ASN B 1 332 ? -20.844 -7.941 -0.392 1 52.81 332 ASN B O 1
ATOM 5251 N N . THR B 1 333 ? -18.688 -8.523 0.145 1 45.38 333 THR B N 1
ATOM 5252 C CA . THR B 1 333 ? -19.094 -9.922 0.172 1 45.38 333 THR B CA 1
ATOM 5253 C C . THR B 1 333 ? -19.469 -10.352 1.589 1 45.38 333 THR B C 1
ATOM 5255 O O . THR B 1 333 ? -18.688 -10.164 2.523 1 45.38 333 THR B O 1
ATOM 5258 N N . ASP B 1 334 ? -20.688 -10.086 2.16 1 42 334 ASP B N 1
ATOM 5259 C CA . ASP B 1 334 ? -21.25 -10.641 3.385 1 42 334 ASP B CA 1
ATOM 5260 C C . ASP B 1 334 ? -20.594 -11.977 3.734 1 42 334 ASP B C 1
ATOM 5262 O O . ASP B 1 334 ? -21.281 -12.906 4.184 1 42 334 ASP B O 1
ATOM 5266 N N . ARG B 1 335 ? -19.375 -12.281 3.508 1 36.72 335 ARG B N 1
ATOM 5267 C CA . ARG B 1 335 ? -19.078 -13.664 3.855 1 36.72 335 ARG B CA 1
ATOM 5268 C C . ARG B 1 335 ? -18.5 -13.766 5.258 1 36.72 335 ARG B C 1
ATOM 5270 O O . ARG B 1 335 ? -17.734 -12.891 5.684 1 36.72 335 ARG B O 1
#

Secondary structure (DSSP, 8-state):
-------EEEEEEEGGGGSTTT-SSHHHHHHHHHHHHHHHHHTT-SEEEEE-PPP-------S----------------TTT--------SS-HHHHHHHHHHHHTTS-GGGHHHHS-HHHHGGGTTGGGSPP-TT-GGGSTT---SEEEEEEE---------SSS--------SEESEEE-SSSSPEEPSS--EETT-EEEEETTTTEEE-HHHHH-SSSS-----EEEEESSHHHHHHT-S-TT--SEEEEEE-S-SS----SS--PBP-GGG-SEEEEEEE-HHHHHHHHHT-TT-S-GGGG--EE----TT--HHHHHHHHHHHHHHSS--/-------EEEEEEEGGGGSTTT-SSHHHHHHHHHHHHHHHHHTT-SEEEEE-PPP-------S----------------TTT--------SS-HHHHHHHHHHHHTTS-GGGHHHHS-HHHHGGGTTGGGSPP-TT-GGGSTT---SEEEEEEE---------SSS--------SEESEEE-SSSSPEEPSS--EETT-EEEEETTTTEEE-HHHHHSSSSS-----EEEEESSHHHHHHT-S-TT--SEEEEEE-S-SS----SS--PBP-GGG-SEEEEEEE-HHHHHHHHHT-TT-S-GGGG--EE----TT--HHHHHHHHHHHHHHSS--

InterPro domains:
  IPR003750 Putative RNA methyltransferase C9orf114-like [PF02598] (9-328)
  IPR003750 Putative RNA methyltransferase C9orf114-like [PTHR12150] (3-329)
  IPR003750 Putative RNA methyltransferase C9orf114-like [cd18086] (10-167)
  IPR029026 tRNA (guanine-N1-)-methyltransferase, N-terminal [G3DSA:3.40.1280.10] (1-151)
  IPR029026 tRNA (guanine-N1-)-methyltransferase, N-terminal [G3DSA:3.40.1280.10] (189-331)
  IPR029028 Alpha/beta knot methyltransferases [SSF75217] (6-161)

pLDDT: mean 79.38, std 22.05, range [24.0, 98.81]